Protein AF-0000000075009016 (afdb_homodimer)

Nearest PDB structures (foldseek):
  6nbe-assembly1_A  TM=9.408E-01  e=4.210E-48  Oryctolagus cuniculus
  4cbw-assembly1_A  TM=9.287E-01  e=9.718E-47  Plasmodium berghei
  8bji-assembly1_A  TM=9.240E-01  e=8.649E-46  Oryctolagus cuniculus
  3a5m-assembly1_C  TM=9.195E-01  e=1.082E-45  Dictyostelium discoideum
  7yne-assembly2_C  TM=9.226E-01  e=2.093E-42  Gallus gallus

Organism: Octodon degus (NCBI:txid10160)

Structure (mmCIF, N/CA/C/O backbone):
data_AF-0000000075009016-model_v1
#
loop_
_entity.id
_entity.type
_entity.pdbx_description
1 polymer 'Actin-related protein T1-like'
#
loop_
_atom_site.group_PDB
_atom_site.id
_atom_site.type_symbol
_atom_site.label_atom_id
_atom_site.label_alt_id
_atom_site.label_comp_id
_atom_site.label_asym_id
_atom_site.label_entity_id
_atom_site.label_seq_id
_atom_site.pdbx_PDB_ins_code
_atom_site.Cartn_x
_atom_site.Cartn_y
_atom_site.Cartn_z
_atom_site.occupancy
_atom_site.B_iso_or_equiv
_atom_site.auth_seq_id
_atom_site.auth_comp_id
_atom_site.auth_asym_id
_atom_site.auth_atom_id
_atom_site.pdbx_PDB_model_num
ATOM 1 N N . MET A 1 1 ? 35.688 -1.25 -5.461 1 28.36 1 MET A N 1
ATOM 2 C CA . MET A 1 1 ? 35.812 -1.075 -4.016 1 28.36 1 MET A CA 1
ATOM 3 C C . MET A 1 1 ? 34.656 -1.785 -3.291 1 28.36 1 MET A C 1
ATOM 5 O O . MET A 1 1 ? 33.5 -1.675 -3.695 1 28.36 1 MET A O 1
ATOM 9 N N . SER A 1 2 ? 34.906 -2.746 -2.543 1 34.91 2 SER A N 1
ATOM 10 C CA . SER A 1 2 ? 33.969 -3.6 -1.812 1 34.91 2 SER A CA 1
ATOM 11 C C . SER A 1 2 ? 32.969 -2.768 -1.025 1 34.91 2 SER A C 1
ATOM 13 O O . SER A 1 2 ? 33.344 -1.815 -0.338 1 34.91 2 SER A O 1
ATOM 15 N N . ILE A 1 3 ? 31.828 -2.623 -1.513 1 48.09 3 ILE A N 1
ATOM 16 C CA . ILE A 1 3 ? 30.828 -1.928 -0.72 1 48.09 3 ILE A CA 1
ATOM 17 C C . ILE A 1 3 ? 30.938 -2.34 0.745 1 48.09 3 ILE A C 1
ATOM 19 O O . ILE A 1 3 ? 31.016 -3.531 1.058 1 48.09 3 ILE A O 1
ATOM 23 N N . PRO A 1 4 ? 31.422 -1.393 1.552 1 55.34 4 PRO A N 1
ATOM 24 C CA . PRO A 1 4 ? 31.5 -1.739 2.973 1 55.34 4 PRO A CA 1
ATOM 25 C C . PRO A 1 4 ? 30.312 -2.564 3.453 1 55.34 4 PRO A C 1
ATOM 27 O O . PRO A 1 4 ? 29.188 -2.367 2.982 1 55.34 4 PRO A O 1
ATOM 30 N N . ASP A 1 5 ? 30.562 -3.738 4.043 1 61.69 5 ASP A N 1
ATOM 31 C CA . ASP A 1 5 ? 29.641 -4.711 4.605 1 61.69 5 ASP A CA 1
ATOM 32 C C . ASP A 1 5 ? 28.438 -4.02 5.242 1 61.69 5 ASP A C 1
ATOM 34 O O . ASP A 1 5 ? 27.312 -4.52 5.164 1 61.69 5 ASP A O 1
ATOM 38 N N . GLU A 1 6 ? 28.766 -2.779 5.727 1 65.06 6 GLU A N 1
ATOM 39 C CA . GLU A 1 6 ? 27.719 -2.035 6.43 1 65.06 6 GLU A CA 1
ATOM 40 C C . GLU A 1 6 ? 26.641 -1.551 5.465 1 65.06 6 GLU A C 1
ATOM 42 O O . GLU A 1 6 ? 25.5 -1.361 5.859 1 65.06 6 GLU A O 1
ATOM 47 N N . LEU A 1 7 ? 27.031 -1.424 4.289 1 70.31 7 LEU A N 1
ATOM 48 C CA . LEU A 1 7 ? 26.078 -0.917 3.309 1 70.31 7 LEU A CA 1
ATOM 49 C C . LEU A 1 7 ? 25.172 -2.033 2.803 1 70.31 7 LEU A C 1
ATOM 51 O O . LEU A 1 7 ? 24.188 -1.773 2.102 1 70.31 7 LEU A O 1
ATOM 55 N N . GLU A 1 8 ? 25.469 -3.184 3.32 1 78.44 8 GLU A N 1
ATOM 56 C CA . GLU A 1 8 ? 24.688 -4.332 2.883 1 78.44 8 GLU A CA 1
ATOM 57 C C . GLU A 1 8 ? 23.516 -4.598 3.836 1 78.44 8 GLU A C 1
ATOM 59 O O . GLU A 1 8 ? 22.594 -5.34 3.502 1 78.44 8 GLU A O 1
ATOM 64 N N . ARG A 1 9 ? 23.562 -3.867 4.953 1 88.19 9 ARG A N 1
ATOM 65 C CA . ARG A 1 9 ? 22.484 -4.043 5.922 1 88.19 9 ARG A CA 1
ATOM 66 C C . ARG A 1 9 ? 21.219 -3.32 5.465 1 88.19 9 ARG A C 1
ATOM 68 O O . ARG A 1 9 ? 21.297 -2.338 4.723 1 88.19 9 ARG A O 1
ATOM 75 N N . PRO A 1 10 ? 20.109 -3.793 5.922 1 93.56 10 PRO A N 1
ATOM 76 C CA . PRO A 1 10 ? 18.875 -3.098 5.582 1 93.56 10 PRO A CA 1
ATOM 77 C C . PRO A 1 10 ? 18.844 -1.655 6.086 1 93.56 10 PRO A C 1
ATOM 79 O O . PRO A 1 10 ? 19.234 -1.388 7.227 1 93.56 10 PRO A O 1
ATOM 82 N N . ALA A 1 11 ? 18.453 -0.787 5.273 1 97.44 11 ALA A N 1
ATOM 83 C CA . ALA A 1 11 ? 18.438 0.635 5.605 1 97.44 11 ALA A CA 1
ATOM 84 C C . ALA A 1 11 ? 17.297 0.958 6.57 1 97.44 11 ALA A C 1
ATOM 86 O O . ALA A 1 11 ? 16.234 0.342 6.512 1 97.44 11 ALA A O 1
ATOM 87 N N . VAL A 1 12 ? 17.578 1.903 7.449 1 98.31 12 VAL A N 1
ATOM 88 C CA . VAL A 1 12 ? 16.516 2.498 8.258 1 98.31 12 VAL A CA 1
ATOM 89 C C . VAL A 1 12 ? 15.781 3.568 7.453 1 98.31 12 VAL A C 1
ATOM 91 O O . VAL A 1 12 ? 16.406 4.461 6.879 1 98.31 12 VAL A O 1
ATOM 94 N N . ILE A 1 13 ? 14.469 3.426 7.402 1 98.56 13 ILE A N 1
ATOM 95 C CA . ILE A 1 13 ? 13.641 4.395 6.699 1 98.56 13 ILE A CA 1
ATOM 96 C C . ILE A 1 13 ? 12.969 5.324 7.707 1 98.56 13 ILE A C 1
ATOM 98 O O . ILE A 1 13 ? 12.258 4.871 8.609 1 98.56 13 ILE A O 1
ATOM 102 N N . ILE A 1 14 ? 13.18 6.652 7.531 1 98.56 14 ILE A N 1
ATOM 103 C CA . ILE A 1 14 ? 12.617 7.641 8.445 1 98.56 14 ILE A CA 1
ATOM 104 C C . ILE A 1 14 ? 11.789 8.648 7.66 1 98.56 14 ILE A C 1
ATOM 106 O O . ILE A 1 14 ? 12.32 9.391 6.832 1 98.56 14 ILE A O 1
ATOM 110 N N . ASP A 1 15 ? 10.531 8.656 7.867 1 97.5 15 ASP A N 1
ATOM 111 C CA . ASP A 1 15 ? 9.641 9.695 7.375 1 97.5 15 ASP A CA 1
ATOM 112 C C . ASP A 1 15 ? 9.258 10.672 8.492 1 97.5 15 ASP A C 1
ATOM 114 O O . ASP A 1 15 ? 8.359 10.391 9.281 1 97.5 15 ASP A O 1
ATOM 118 N N . ASN A 1 16 ? 9.875 11.875 8.406 1 93.25 16 ASN A N 1
ATOM 119 C CA . ASN A 1 16 ? 9.758 12.875 9.469 1 93.25 16 ASN A CA 1
ATOM 120 C C . ASN A 1 16 ? 8.625 13.852 9.188 1 93.25 16 ASN A C 1
ATOM 122 O O . ASN A 1 16 ? 8.859 14.961 8.711 1 93.25 16 ASN A O 1
ATOM 126 N N . GLY A 1 17 ? 7.48 13.461 9.617 1 93.62 17 GLY A N 1
ATOM 127 C CA . GLY A 1 17 ? 6.352 14.359 9.422 1 93.62 17 GLY A CA 1
ATOM 128 C C . GLY A 1 17 ? 6.133 15.305 10.586 1 93.62 17 GLY A C 1
ATOM 129 O O . GLY A 1 17 ? 6.652 15.078 11.68 1 93.62 17 GLY A O 1
ATOM 130 N N . SER A 1 18 ? 5.402 16.406 10.305 1 94.19 18 SER A N 1
ATOM 131 C CA . SER A 1 18 ? 5.09 17.391 11.336 1 94.19 18 SER A CA 1
ATOM 132 C C . SER A 1 18 ? 4.266 16.766 12.461 1 94.19 18 SER A C 1
ATOM 134 O O . SER A 1 18 ? 4.41 17.141 13.625 1 94.19 18 SER A O 1
ATOM 136 N N . GLY A 1 19 ? 3.406 15.844 12.141 1 92.31 19 GLY A N 1
ATOM 137 C CA . GLY A 1 19 ? 2.529 15.234 13.125 1 92.31 19 GLY A CA 1
ATOM 138 C C . GLY A 1 19 ? 3.01 13.875 13.594 1 92.31 19 GLY A C 1
ATOM 139 O O . GLY A 1 19 ? 3.033 13.594 14.797 1 92.31 19 GLY A O 1
ATOM 140 N N . LEU A 1 20 ? 3.371 13.117 12.648 1 93.75 20 LEU A N 1
ATOM 141 C CA . LEU A 1 20 ? 3.785 11.742 12.938 1 93.75 20 LEU A CA 1
ATOM 142 C C . LEU A 1 20 ? 5.148 11.453 12.312 1 93.75 20 LEU A C 1
ATOM 144 O O . LEU A 1 20 ? 5.453 11.93 11.219 1 93.75 20 LEU A O 1
ATOM 148 N N . CYS A 1 21 ? 5.879 10.68 13.023 1 95.75 21 CYS A N 1
ATOM 149 C CA . CYS A 1 21 ? 7.086 10.062 12.492 1 95.75 21 CYS A CA 1
ATOM 150 C C . CYS A 1 21 ? 6.871 8.578 12.219 1 95.75 21 CYS A C 1
ATOM 152 O O . CYS A 1 21 ? 6.246 7.883 13.023 1 95.75 21 CYS A O 1
ATOM 154 N N . LYS A 1 22 ? 7.258 8.164 11.055 1 96.56 22 LYS A N 1
ATOM 155 C CA . LYS A 1 22 ? 7.156 6.766 10.648 1 96.56 22 LYS A CA 1
ATOM 156 C C . LYS A 1 22 ? 8.539 6.16 10.422 1 96.56 22 LYS A C 1
ATOM 158 O O . LYS A 1 22 ? 9.375 6.746 9.734 1 96.56 22 LYS A O 1
ATOM 163 N N . VAL A 1 23 ? 8.742 4.973 11.062 1 97.5 23 VAL A N 1
ATOM 164 C CA . VAL A 1 23 ? 10.094 4.426 10.984 1 97.5 23 VAL A CA 1
ATOM 165 C C . VAL A 1 23 ? 10.031 2.906 10.859 1 97.5 23 VAL A C 1
ATOM 167 O O . VAL A 1 23 ? 9.055 2.281 11.273 1 97.5 23 VAL A O 1
ATOM 170 N N . GLY A 1 24 ? 11.023 2.385 10.234 1 96.88 24 GLY A N 1
ATOM 171 C CA . GLY A 1 24 ? 11.211 0.953 10.055 1 96.88 24 GLY A CA 1
ATOM 172 C C . GLY A 1 24 ? 12.453 0.609 9.258 1 96.88 24 GLY A C 1
ATOM 173 O O . GLY A 1 24 ? 13.328 1.459 9.062 1 96.88 24 GLY A O 1
ATOM 174 N N . LEU A 1 25 ? 12.578 -0.647 8.961 1 96.12 25 LEU A N 1
ATOM 175 C CA . LEU A 1 25 ? 13.633 -1.123 8.078 1 96.12 25 LEU A CA 1
ATOM 176 C C . LEU A 1 25 ? 13.086 -1.39 6.676 1 96.12 25 LEU A C 1
ATOM 178 O O . LEU A 1 25 ? 11.898 -1.684 6.512 1 96.12 25 LEU A O 1
ATOM 182 N N . CYS A 1 26 ? 13.891 -1.261 5.66 1 93.88 26 CYS A N 1
ATOM 183 C CA . CYS A 1 26 ? 13.422 -1.368 4.285 1 93.88 26 CYS A CA 1
ATOM 184 C C . CYS A 1 26 ? 12.953 -2.785 3.975 1 93.88 26 CYS A C 1
ATOM 186 O O . CYS A 1 26 ? 12.359 -3.031 2.926 1 93.88 26 CYS A O 1
ATOM 188 N N . ILE A 1 27 ? 13.094 -3.736 4.816 1 85.88 27 ILE A N 1
ATOM 189 C CA . ILE A 1 27 ? 12.602 -5.098 4.625 1 85.88 27 ILE A CA 1
ATOM 190 C C . ILE A 1 27 ? 11.109 -5.16 4.949 1 85.88 27 ILE A C 1
ATOM 192 O O . ILE A 1 27 ? 10.438 -6.141 4.617 1 85.88 27 ILE A O 1
ATOM 196 N N . HIS A 1 28 ? 10.617 -4.117 5.617 1 83.94 28 HIS A N 1
ATOM 197 C CA . HIS A 1 28 ? 9.203 -4.066 5.977 1 83.94 28 HIS A CA 1
ATOM 198 C C . HIS A 1 28 ? 8.367 -3.445 4.859 1 83.94 28 HIS A C 1
ATOM 200 O O . HIS A 1 28 ? 8.852 -2.574 4.133 1 83.94 28 HIS A O 1
ATOM 206 N N . VAL A 1 29 ? 7.105 -3.805 4.824 1 82.94 29 VAL A N 1
ATOM 207 C CA . VAL A 1 29 ? 6.188 -3.285 3.816 1 82.94 29 VAL A CA 1
ATOM 208 C C . VAL A 1 29 ? 5.559 -1.983 4.312 1 82.94 29 VAL A C 1
ATOM 210 O O . VAL A 1 29 ? 5.203 -1.114 3.514 1 82.94 29 VAL A O 1
ATOM 213 N N . VAL A 1 30 ? 5.453 -1.96 5.613 1 87.31 30 VAL A N 1
ATOM 214 C CA . VAL A 1 30 ? 4.918 -0.764 6.254 1 87.31 30 VAL A CA 1
ATOM 215 C C . VAL A 1 30 ? 5.816 -0.359 7.422 1 87.31 30 VAL A C 1
ATOM 217 O O . VAL A 1 30 ? 6.637 -1.152 7.883 1 87.31 30 VAL A O 1
ATOM 220 N N . PRO A 1 31 ? 5.641 0.922 7.824 1 92.75 31 PRO A N 1
ATOM 221 C CA . PRO A 1 31 ? 6.457 1.305 8.977 1 92.75 31 PRO A CA 1
ATOM 222 C C . PRO A 1 31 ? 6.238 0.392 10.18 1 92.75 31 PRO A C 1
ATOM 224 O O . PRO A 1 31 ? 5.102 0.008 10.477 1 92.75 31 PRO A O 1
ATOM 227 N N . ARG A 1 32 ? 7.305 0.062 10.812 1 92.12 32 ARG A N 1
ATOM 228 C CA . ARG A 1 32 ? 7.23 -0.746 12.023 1 92.12 32 ARG A CA 1
ATOM 229 C C . ARG A 1 32 ? 6.637 0.055 13.18 1 92.12 32 ARG A C 1
ATOM 231 O O . ARG A 1 32 ? 5.914 -0.493 14.016 1 92.12 32 ARG A O 1
ATOM 238 N N . HIS A 1 33 ? 7.031 1.33 13.219 1 93.12 33 HIS A N 1
ATOM 239 C CA . HIS A 1 33 ? 6.52 2.209 14.266 1 93.12 33 HIS A CA 1
ATOM 240 C C . HIS A 1 33 ? 6.02 3.525 13.688 1 93.12 33 HIS A C 1
ATOM 242 O O . HIS A 1 33 ? 6.613 4.059 12.742 1 93.12 33 HIS A O 1
ATOM 248 N N . VAL A 1 34 ? 4.926 3.947 14.188 1 93.06 34 VAL A N 1
ATOM 249 C CA . VAL A 1 34 ? 4.363 5.27 13.945 1 93.06 34 VAL A CA 1
ATOM 250 C C . VAL A 1 34 ? 4.133 5.992 15.273 1 93.06 34 VAL A C 1
ATOM 252 O O . VAL A 1 34 ? 3.455 5.469 16.156 1 93.06 34 VAL A O 1
ATOM 255 N N . PHE A 1 35 ? 4.711 7.129 15.406 1 91.75 35 PHE A N 1
ATOM 256 C CA . PHE A 1 35 ? 4.586 7.812 16.688 1 91.75 35 PHE A CA 1
ATOM 257 C C . PHE A 1 35 ? 4.512 9.32 16.484 1 91.75 35 PHE A C 1
ATOM 259 O O . PHE A 1 35 ? 4.914 9.836 15.438 1 91.75 35 PHE A O 1
ATOM 266 N N . ASP A 1 36 ? 4.047 10.016 17.438 1 91.5 36 ASP A N 1
ATOM 267 C CA . ASP A 1 36 ? 3.885 11.469 17.359 1 91.5 36 ASP A CA 1
ATOM 268 C C . ASP A 1 36 ? 5.238 12.172 17.344 1 91.5 36 ASP A C 1
ATOM 270 O O . ASP A 1 36 ? 6.129 11.844 18.141 1 91.5 36 ASP A O 1
ATOM 274 N N . SER A 1 37 ? 5.332 13.109 16.469 1 94.25 37 SER A N 1
ATOM 275 C CA . SER A 1 37 ? 6.535 13.938 16.438 1 94.25 37 SER A CA 1
ATOM 276 C C . SER A 1 37 ? 6.5 15.008 17.531 1 94.25 37 SER A C 1
ATOM 278 O O . SER A 1 37 ? 6.414 16.203 17.234 1 94.25 37 SER A O 1
ATOM 280 N N . VAL A 1 38 ? 6.656 14.516 18.766 1 93.62 38 VAL A N 1
ATOM 281 C CA . VAL A 1 38 ? 6.527 15.414 19.906 1 93.62 38 VAL A CA 1
ATOM 282 C C . VAL A 1 38 ? 7.496 14.992 21.016 1 93.62 38 VAL A C 1
ATOM 284 O O . VAL A 1 38 ? 7.789 13.805 21.172 1 93.62 38 VAL A O 1
ATOM 287 N N . VAL A 1 39 ? 8.047 15.945 21.656 1 94.81 39 VAL A N 1
ATOM 288 C CA . VAL A 1 39 ? 8.883 15.727 22.828 1 94.81 39 VAL A CA 1
ATOM 289 C C . VAL A 1 39 ? 8.289 16.453 24.031 1 94.81 39 VAL A C 1
ATOM 291 O O . VAL A 1 39 ? 7.949 17.641 23.938 1 94.81 39 VAL A O 1
ATOM 294 N N . GLY A 1 40 ? 8.125 15.688 25.125 1 93.75 40 GLY A N 1
ATOM 295 C CA . GLY A 1 40 ? 7.617 16.266 26.344 1 93.75 40 GLY A CA 1
ATOM 296 C C . GLY A 1 40 ? 8.703 16.578 27.359 1 93.75 40 GLY A C 1
ATOM 297 O O . GLY A 1 40 ? 9.562 15.734 27.641 1 93.75 40 GLY A O 1
ATOM 298 N N . HIS A 1 41 ? 8.672 17.812 27.812 1 92.69 41 HIS A N 1
ATOM 299 C CA . HIS A 1 41 ? 9.578 18.25 28.875 1 92.69 41 HIS A CA 1
ATOM 300 C C . HIS A 1 41 ? 8.82 18.5 30.172 1 92.69 41 HIS A C 1
ATOM 302 O O . HIS A 1 41 ? 7.777 19.156 30.172 1 92.69 41 HIS A O 1
ATOM 308 N N . PRO A 1 42 ? 9.312 17.906 31.266 1 88.88 42 PRO A N 1
ATOM 309 C CA . PRO A 1 42 ? 8.609 18.109 32.531 1 88.88 42 PRO A CA 1
ATOM 310 C C . PRO A 1 42 ? 8.469 19.578 32.906 1 88.88 42 PRO A C 1
ATOM 312 O O . PRO A 1 42 ? 9.406 20.359 32.719 1 88.88 42 PRO A O 1
ATOM 315 N N . LYS A 1 43 ? 7.234 20.047 33.312 1 85.81 43 LYS A N 1
ATOM 316 C CA . LYS A 1 43 ? 6.961 21.422 33.75 1 85.81 43 LYS A CA 1
ATOM 317 C C . LYS A 1 43 ? 7.695 21.75 35.031 1 85.81 43 LYS A C 1
ATOM 319 O O . LYS A 1 43 ? 8.188 22.859 35.219 1 85.81 43 LYS A O 1
ATOM 324 N N . PHE A 1 44 ? 7.449 20.875 36.094 1 75.38 44 PHE A N 1
ATOM 325 C CA . PHE A 1 44 ? 8.086 21.125 37.406 1 75.38 44 PHE A CA 1
ATOM 326 C C . PHE A 1 44 ? 9.148 20.062 37.688 1 75.38 44 PHE A C 1
ATOM 328 O O . PHE A 1 44 ? 9.102 18.969 37.125 1 75.38 44 PHE A O 1
ATOM 335 N N . ASN A 1 45 ? 10.297 20.516 38.25 1 61.94 45 ASN A N 1
ATOM 336 C CA . ASN A 1 45 ? 11.344 19.594 38.688 1 61.94 45 ASN A CA 1
ATOM 337 C C . ASN A 1 45 ? 10.773 18.422 39.469 1 61.94 45 ASN A C 1
ATOM 339 O O . ASN A 1 45 ? 10.375 18.578 40.625 1 61.94 45 ASN A O 1
ATOM 343 N N . ILE A 1 46 ? 10.109 17.641 38.75 1 55.81 46 ILE A N 1
ATOM 344 C CA . ILE A 1 46 ? 9.625 16.5 39.531 1 55.81 46 ILE A CA 1
ATOM 345 C C . ILE A 1 46 ? 10.812 15.727 40.125 1 55.81 46 ILE A C 1
ATOM 347 O O . ILE A 1 46 ? 11.68 15.273 39.375 1 55.81 46 ILE A O 1
ATOM 351 N N . PRO A 1 47 ? 10.977 15.828 41.344 1 56.03 47 PRO A N 1
ATOM 352 C CA . PRO A 1 47 ? 12.086 15.148 42.031 1 56.03 47 PRO A CA 1
ATOM 353 C C . PRO A 1 47 ? 12.32 13.734 41.5 1 56.03 47 PRO A C 1
ATOM 355 O O . PRO A 1 47 ? 13.469 13.289 41.406 1 56.03 47 PRO A O 1
ATOM 358 N N . SER A 1 48 ? 11.328 12.992 41.406 1 51.41 48 SER A N 1
ATOM 359 C CA . SER A 1 48 ? 11.461 11.555 41.219 1 51.41 48 SER A CA 1
ATOM 360 C C . SER A 1 48 ? 11.75 11.219 39.75 1 51.41 48 SER A C 1
ATOM 362 O O . SER A 1 48 ? 12.039 10.062 39.438 1 51.41 48 SER A O 1
ATOM 364 N N . SER A 1 49 ? 11.391 12.039 38.875 1 55.53 49 SER A N 1
ATOM 365 C CA . SER A 1 49 ? 11.508 11.5 37.531 1 55.53 49 SER A CA 1
ATOM 366 C C . SER A 1 49 ? 12.914 11.68 37 1 55.53 49 SER A C 1
ATOM 368 O O . SER A 1 49 ? 13.398 12.805 36.844 1 55.53 49 SER A O 1
ATOM 370 N N . ARG A 1 50 ? 13.594 10.711 37.094 1 61.88 50 ARG A N 1
ATOM 371 C CA . ARG A 1 50 ? 14.938 10.547 36.531 1 61.88 50 ARG A CA 1
ATOM 372 C C . ARG A 1 50 ? 14.938 10.758 35.031 1 61.88 50 ARG A C 1
ATOM 374 O O . ARG A 1 50 ? 16 10.875 34.406 1 61.88 50 ARG A O 1
ATOM 381 N N . LYS A 1 51 ? 13.695 10.961 34.531 1 76.06 51 LYS A N 1
ATOM 382 C CA . LYS A 1 51 ? 13.766 11.102 33.094 1 76.06 51 LYS A CA 1
ATOM 383 C C . LYS A 1 51 ? 13.672 12.562 32.656 1 76.06 51 LYS A C 1
ATOM 385 O O . LYS A 1 51 ? 12.758 13.281 33.094 1 76.06 51 LYS A O 1
ATOM 390 N N . LYS A 1 52 ? 14.57 12.938 31.875 1 84.44 52 LYS A N 1
ATOM 391 C CA . 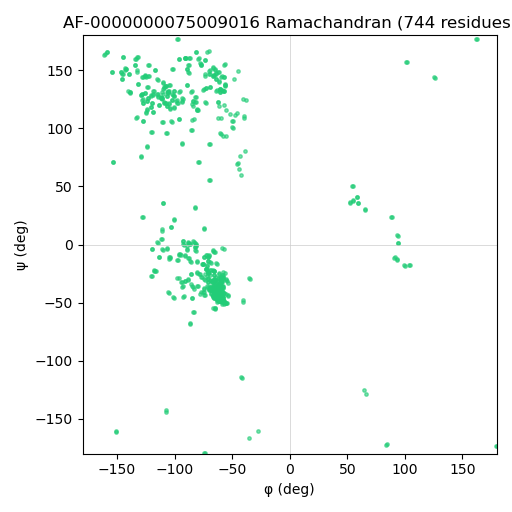LYS A 1 52 ? 14.742 14.32 31.453 1 84.44 52 LYS A CA 1
ATOM 392 C C . LYS A 1 52 ? 13.727 14.703 30.375 1 84.44 52 LYS A C 1
ATOM 394 O O . LYS A 1 52 ? 13.375 15.875 30.234 1 84.44 52 LYS A O 1
ATOM 399 N N . TYR A 1 53 ? 13.219 13.898 29.641 1 90.94 53 TYR A N 1
ATOM 400 C CA . TYR A 1 53 ? 12.234 14.156 28.594 1 90.94 53 TYR A CA 1
ATOM 401 C C . TYR A 1 53 ? 11.5 12.875 28.219 1 90.94 53 TYR A C 1
ATOM 403 O O . TYR A 1 53 ? 11.898 11.781 28.609 1 90.94 53 TYR A O 1
ATOM 411 N N . PHE A 1 54 ? 10.359 13.016 27.531 1 91 54 PHE A N 1
ATOM 412 C CA . PHE A 1 54 ? 9.508 11.914 27.078 1 91 54 PHE A CA 1
ATOM 413 C C . PHE A 1 54 ? 9.266 12.008 25.578 1 91 54 PHE A C 1
ATOM 415 O O . PHE A 1 54 ? 9.219 13.102 25.016 1 91 54 PHE A O 1
ATOM 422 N N . VAL A 1 55 ? 9.195 10.844 25 1 89.81 55 VAL A N 1
ATOM 423 C CA . VAL A 1 55 ? 9.023 10.828 23.547 1 89.81 55 VAL A CA 1
ATOM 424 C C . VAL A 1 55 ? 7.91 9.859 23.156 1 89.81 55 VAL A C 1
ATOM 426 O O . VAL A 1 55 ? 7.648 8.891 23.891 1 89.81 55 VAL A O 1
ATOM 429 N N . GLY A 1 56 ? 7.215 10.195 22.047 1 77 56 GLY A N 1
ATOM 430 C CA . GLY A 1 56 ? 6.254 9.297 21.422 1 77 56 GLY A CA 1
ATOM 431 C C . GLY A 1 56 ? 5.055 9 22.297 1 77 56 GLY A C 1
ATOM 432 O O . GLY A 1 56 ? 4.418 9.922 22.828 1 77 56 GLY A O 1
ATOM 433 N N . GLN A 1 57 ? 4.805 7.73 22.516 1 75.56 57 GLN A N 1
ATOM 434 C CA . GLN A 1 57 ? 3.619 7.273 23.234 1 75.56 57 GLN A CA 1
ATOM 435 C C . GLN A 1 57 ? 3.695 7.637 24.719 1 75.56 57 GLN A C 1
ATOM 437 O O . GLN A 1 57 ? 2.668 7.824 25.375 1 75.56 57 GLN A O 1
ATOM 442 N N . GLU A 1 58 ? 4.859 7.844 25.172 1 81.12 58 GLU A N 1
ATOM 443 C CA . GLU A 1 58 ? 5.043 8.188 26.578 1 81.12 58 GLU A CA 1
ATOM 444 C C . GLU A 1 58 ? 4.438 9.555 26.891 1 81.12 58 GLU A C 1
ATOM 446 O O . GLU A 1 58 ? 4.012 9.805 28.031 1 81.12 58 GLU A O 1
ATOM 451 N N . VAL A 1 59 ? 4.469 10.359 25.922 1 85.81 59 VAL A N 1
ATOM 452 C CA . VAL A 1 59 ? 3.973 11.719 26.094 1 85.81 59 VAL A CA 1
ATOM 453 C C . VAL A 1 59 ? 2.461 11.695 26.297 1 85.81 59 VAL A C 1
ATOM 455 O O . VAL A 1 59 ? 1.916 12.5 27.062 1 85.81 59 VAL A O 1
ATOM 458 N N . GLN A 1 60 ? 1.772 10.781 25.625 1 76.12 60 GLN A N 1
ATOM 459 C CA . GLN A 1 60 ? 0.314 10.727 25.656 1 76.12 60 GLN A CA 1
ATOM 460 C C . GLN A 1 60 ? -0.203 10.453 27.062 1 76.12 60 GLN A C 1
ATOM 462 O O . GLN A 1 60 ? -1.236 10.992 27.469 1 76.12 60 GLN A O 1
ATOM 467 N N . TYR A 1 61 ? 0.534 9.75 27.812 1 74.81 61 TYR A N 1
ATOM 468 C CA . TYR A 1 61 ? 0.083 9.344 29.141 1 74.81 61 TYR A CA 1
ATOM 469 C C . TYR A 1 61 ? 0.409 10.414 30.172 1 74.81 61 TYR A C 1
ATOM 471 O O . TYR A 1 61 ? -0.162 10.422 31.266 1 74.81 61 TYR A O 1
ATOM 479 N N . LYS A 1 62 ? 1.257 11.375 29.875 1 80.5 62 LYS A N 1
ATOM 480 C CA . LYS A 1 62 ? 1.737 12.344 30.859 1 80.5 62 LYS A CA 1
ATOM 481 C C . LYS A 1 62 ? 1.538 13.773 30.375 1 80.5 62 LYS A C 1
ATOM 483 O O . LYS A 1 62 ? 2.256 14.688 30.797 1 80.5 62 LYS A O 1
ATOM 488 N N . ARG A 1 63 ? 0.695 14 29.547 1 79.62 63 ARG A N 1
ATOM 489 C CA . ARG A 1 63 ? 0.536 15.266 28.844 1 79.62 63 ARG A CA 1
ATOM 490 C C . ARG A 1 63 ? 0.297 16.406 29.812 1 79.62 63 ARG A C 1
ATOM 492 O O . ARG A 1 63 ? 0.765 17.531 29.594 1 79.62 63 ARG A O 1
ATOM 499 N N . GLU A 1 64 ? -0.345 16.125 30.891 1 79.06 64 GLU A N 1
ATOM 500 C CA . GLU A 1 64 ? -0.744 17.172 31.828 1 79.06 64 GLU A CA 1
ATOM 501 C C . GLU A 1 64 ? 0.463 17.734 32.562 1 79.06 64 GLU A C 1
ATOM 503 O O . GLU A 1 64 ? 0.448 18.891 33 1 79.06 64 GLU A O 1
ATOM 508 N N . VAL A 1 65 ? 1.478 17.016 32.656 1 84.12 65 VAL A N 1
ATOM 509 C CA . VAL A 1 65 ? 2.611 17.438 33.469 1 84.12 65 VAL A CA 1
ATOM 510 C C . VAL A 1 65 ? 3.795 17.781 32.562 1 84.12 65 VAL A C 1
ATOM 512 O O . VAL A 1 65 ? 4.906 18 33.031 1 84.12 65 VAL A O 1
ATOM 515 N N . LEU A 1 66 ? 3.545 17.875 31.234 1 89.06 66 LEU A N 1
ATOM 516 C CA . LEU A 1 66 ? 4.641 18.078 30.297 1 89.06 66 LEU A CA 1
ATOM 517 C C . LEU A 1 66 ? 4.426 19.344 29.484 1 89.06 66 LEU A C 1
ATOM 519 O O . LEU A 1 66 ? 3.287 19.734 29.219 1 89.06 66 LEU A O 1
ATOM 523 N N . TYR A 1 67 ? 5.551 20.031 29.172 1 89.69 67 TYR A N 1
ATOM 524 C CA . TYR A 1 67 ? 5.57 20.953 28.047 1 89.69 67 TYR A CA 1
ATOM 525 C C . TYR A 1 67 ? 5.844 20.219 26.75 1 89.69 67 TYR A C 1
ATOM 527 O O . TYR A 1 67 ? 6.859 19.516 26.625 1 89.69 67 TYR A O 1
ATOM 535 N N . LEU A 1 68 ? 4.941 20.375 25.828 1 90.38 68 LEU A N 1
ATOM 536 C CA . LEU A 1 68 ? 5.082 19.656 24.578 1 90.38 68 LEU A CA 1
ATOM 537 C C . LEU A 1 68 ? 5.805 20.5 23.531 1 90.38 68 LEU A C 1
ATOM 539 O O . LEU A 1 68 ? 5.434 21.656 23.297 1 90.38 68 LEU A O 1
ATOM 543 N N . HIS A 1 69 ? 6.898 19.969 23.016 1 93.38 69 HIS A N 1
ATOM 544 C CA . HIS A 1 69 ? 7.629 20.562 21.906 1 93.38 69 HIS A CA 1
ATOM 545 C C . HIS A 1 69 ? 7.438 19.766 20.625 1 93.38 69 HIS A C 1
ATOM 547 O O . HIS A 1 69 ? 7.465 18.531 20.656 1 93.38 69 HIS A O 1
ATOM 553 N N . TYR A 1 70 ? 7.215 20.516 19.562 1 93.06 70 TYR A N 1
ATOM 554 C CA . TYR A 1 70 ? 7.109 19.906 18.234 1 93.06 70 TYR A CA 1
ATOM 555 C C . TYR A 1 70 ? 8.305 20.281 17.375 1 93.06 70 TYR A C 1
ATOM 557 O O . TYR A 1 70 ? 8.375 21.375 16.828 1 93.06 70 TYR A O 1
ATOM 565 N N . PRO A 1 71 ? 9.164 19.328 17.219 1 96.19 71 PRO A N 1
ATOM 566 C CA . PRO A 1 71 ? 10.422 19.641 16.547 1 96.19 71 PRO A CA 1
ATOM 567 C C . PRO A 1 71 ? 10.234 20.016 15.07 1 96.19 71 PRO A C 1
ATOM 569 O O . PRO A 1 71 ? 11.055 20.734 14.5 1 96.19 71 PRO A O 1
ATOM 572 N N . VAL A 1 72 ? 9.227 19.484 14.43 1 96 72 VAL A N 1
ATOM 573 C CA . VAL A 1 72 ? 8.93 19.781 13.031 1 96 72 VAL A CA 1
ATOM 574 C C . VAL A 1 72 ? 7.695 20.672 12.938 1 96 72 VAL A C 1
ATOM 576 O O . VAL A 1 72 ? 6.621 20.297 13.414 1 96 72 VAL A O 1
ATOM 579 N N . GLU A 1 73 ? 7.891 21.766 12.406 1 93.62 73 GLU A N 1
ATOM 580 C CA . GLU A 1 73 ? 6.805 22.719 12.211 1 93.62 73 GLU A CA 1
ATOM 581 C C . GLU A 1 73 ? 6.621 23.031 10.727 1 93.62 73 GLU A C 1
ATOM 583 O O . GLU A 1 73 ? 7.547 23.516 10.07 1 93.62 73 GLU A O 1
ATOM 588 N N . ARG A 1 74 ? 5.441 22.766 10.281 1 92.69 74 ARG A N 1
ATOM 589 C CA . ARG A 1 74 ? 5.109 23 8.883 1 92.69 74 ARG A CA 1
ATOM 590 C C . ARG A 1 74 ? 6.121 22.328 7.957 1 92.69 74 ARG A C 1
ATOM 592 O O . ARG A 1 74 ? 6.594 22.938 6.996 1 92.69 74 ARG A O 1
ATOM 599 N N . GLY A 1 75 ? 6.551 21.203 8.359 1 93.56 75 GLY A N 1
ATOM 600 C CA . GLY A 1 75 ? 7.414 20.375 7.539 1 93.56 75 GLY A CA 1
ATOM 601 C C . GLY A 1 75 ? 8.891 20.641 7.762 1 93.56 75 GLY A C 1
ATOM 602 O O . GLY A 1 75 ? 9.742 19.844 7.34 1 93.56 75 GLY A O 1
ATOM 603 N N . ILE A 1 76 ? 9.195 21.703 8.461 1 95.19 76 ILE A N 1
ATOM 604 C CA . ILE A 1 76 ? 10.586 22.109 8.625 1 95.19 76 ILE A CA 1
ATOM 605 C C . ILE A 1 76 ? 11.039 21.859 10.055 1 95.19 76 ILE A C 1
ATOM 607 O O . ILE A 1 76 ? 10.312 22.156 11.008 1 95.19 76 ILE A O 1
ATOM 611 N N . ILE A 1 77 ? 12.203 21.312 10.18 1 96.88 77 ILE A N 1
ATOM 612 C CA . ILE A 1 77 ? 12.75 21.109 11.516 1 96.88 77 ILE A CA 1
ATOM 613 C C . ILE A 1 77 ? 13.18 22.438 12.109 1 96.88 77 ILE A C 1
ATOM 615 O O . ILE A 1 77 ? 14.039 23.125 11.547 1 96.88 77 ILE A O 1
ATOM 619 N N . THR A 1 78 ? 12.625 22.766 13.234 1 95.44 78 THR A N 1
ATOM 620 C CA . THR A 1 78 ? 12.914 24.047 13.844 1 95.44 78 THR A CA 1
ATOM 621 C C . THR A 1 78 ? 13.578 23.875 15.203 1 95.44 78 THR A C 1
ATOM 623 O O . THR A 1 78 ? 14.234 24.781 15.711 1 95.44 78 THR A O 1
ATOM 626 N N . ARG A 1 79 ? 13.414 22.719 15.844 1 96.81 79 ARG A N 1
ATOM 627 C CA . ARG A 1 79 ? 14.008 22.422 17.141 1 96.81 79 ARG A CA 1
ATOM 628 C C . ARG A 1 79 ? 14.922 21.219 17.062 1 96.81 79 ARG A C 1
ATOM 630 O O . ARG A 1 79 ? 14.5 20.094 17.328 1 96.81 79 ARG A O 1
ATOM 637 N N . TRP A 1 80 ? 16.172 21.531 16.922 1 97.88 80 TRP A N 1
ATOM 638 C CA . TRP A 1 80 ? 17.141 20.5 16.594 1 97.88 80 TRP A CA 1
ATOM 639 C C . TRP A 1 80 ? 17.438 19.625 17.812 1 97.88 80 TRP A C 1
ATOM 641 O O . TRP A 1 80 ? 17.594 18.406 17.688 1 97.88 80 TRP A O 1
ATOM 651 N N . ASP A 1 81 ? 17.484 20.219 18.969 1 97.12 81 ASP A N 1
ATOM 652 C CA . ASP A 1 81 ? 17.734 19.453 20.188 1 97.12 81 ASP A CA 1
ATOM 653 C C . ASP A 1 81 ? 16.656 18.391 20.391 1 97.12 81 ASP A C 1
ATOM 655 O O . ASP A 1 81 ? 16.953 17.25 20.734 1 97.12 81 ASP A O 1
ATOM 659 N N . ASP A 1 82 ? 15.469 18.797 20.203 1 96.75 82 ASP A N 1
ATOM 660 C CA . ASP A 1 82 ? 14.344 17.875 20.359 1 96.75 82 ASP A CA 1
ATOM 661 C C . ASP A 1 82 ? 14.305 16.844 19.234 1 96.75 82 ASP A C 1
ATOM 663 O O . ASP A 1 82 ? 13.93 15.688 19.469 1 96.75 82 ASP A O 1
ATOM 667 N N . MET A 1 83 ? 14.664 17.266 18.047 1 97.5 83 MET A N 1
ATOM 668 C CA . MET A 1 83 ? 14.703 16.328 16.938 1 97.5 83 MET A CA 1
ATOM 669 C C . MET A 1 83 ? 15.719 15.211 17.203 1 97.5 83 MET A C 1
ATOM 671 O O . MET A 1 83 ? 15.461 14.047 16.906 1 97.5 83 MET A O 1
ATOM 675 N N . GLU A 1 84 ? 16.859 15.594 17.719 1 97.88 84 GLU A N 1
ATOM 676 C CA . GLU A 1 84 ? 17.891 14.617 18.062 1 97.88 84 GLU A CA 1
ATOM 677 C C . GLU A 1 84 ? 17.375 13.602 19.078 1 97.88 84 GLU A C 1
ATOM 679 O O . GLU A 1 84 ? 17.703 12.414 19 1 97.88 84 GLU A O 1
ATOM 684 N N . LYS A 1 85 ? 16.594 14.102 20.062 1 96.44 85 LYS A N 1
ATOM 685 C CA . LYS A 1 85 ? 16 13.211 21.062 1 96.44 85 LYS A CA 1
ATOM 686 C C . LYS A 1 85 ? 15.047 12.211 20.406 1 96.44 85 LYS A C 1
ATOM 688 O O . LYS A 1 85 ? 15.023 11.039 20.781 1 96.44 85 LYS A O 1
ATOM 693 N N . LEU A 1 86 ? 14.289 12.68 19.438 1 96.25 86 LEU A N 1
ATOM 694 C CA . LEU A 1 86 ? 13.375 11.805 18.719 1 96.25 86 LEU A CA 1
ATOM 695 C C . LEU A 1 86 ? 14.141 10.734 17.938 1 96.25 86 LEU A C 1
ATOM 697 O O . LEU A 1 86 ? 13.781 9.555 17.969 1 96.25 86 LEU A O 1
ATOM 701 N N . TRP A 1 87 ? 15.203 11.156 17.25 1 97.75 87 TRP A N 1
ATOM 702 C CA . TRP A 1 87 ? 16 10.219 16.469 1 97.75 87 TRP A CA 1
ATOM 703 C C . TRP A 1 87 ? 16.719 9.219 17.375 1 97.75 87 TRP A C 1
ATOM 705 O O . TRP A 1 87 ? 16.828 8.039 17.031 1 97.75 87 TRP A O 1
ATOM 715 N N . LYS A 1 88 ? 17.172 9.703 18.5 1 96.94 88 LYS A N 1
ATOM 716 C CA . LYS A 1 88 ? 17.766 8.797 19.469 1 96.94 88 LYS A CA 1
ATOM 717 C C . LYS A 1 88 ? 16.766 7.73 19.922 1 96.94 88 LYS A C 1
ATOM 719 O O . LYS A 1 88 ? 17.109 6.547 20.016 1 96.94 88 LYS A O 1
ATOM 724 N N . HIS A 1 89 ? 15.609 8.203 20.188 1 95.06 89 HIS A N 1
ATOM 725 C CA . HIS A 1 89 ? 14.539 7.309 20.609 1 95.06 89 HIS A CA 1
ATOM 726 C C . HIS A 1 89 ? 14.234 6.262 19.547 1 95.06 89 HIS A C 1
ATOM 728 O O . HIS A 1 89 ? 14.055 5.086 19.859 1 95.06 89 HIS A O 1
ATOM 734 N N . LEU A 1 90 ? 14.156 6.648 18.25 1 95.88 90 LEU A N 1
ATOM 735 C CA . LEU A 1 90 ? 13.781 5.711 17.188 1 95.88 90 LEU A CA 1
ATOM 736 C C . LEU A 1 90 ? 14.867 4.668 16.984 1 95.88 90 LEU A C 1
ATOM 738 O O . LEU A 1 90 ? 14.57 3.496 16.734 1 95.88 90 LEU A O 1
ATOM 742 N N . PHE A 1 91 ? 16.172 5.031 17.078 1 97.19 91 PHE A N 1
ATOM 743 C CA . PHE A 1 91 ? 17.25 4.082 16.875 1 97.19 91 PHE A CA 1
ATOM 744 C C . PHE A 1 91 ? 17.375 3.129 18.047 1 97.19 91 PHE A C 1
ATOM 746 O O . PHE A 1 91 ? 17.438 1.911 17.875 1 97.19 91 PHE A O 1
ATOM 753 N N . GLN A 1 92 ? 17.281 3.66 19.281 1 95.69 92 GLN A N 1
ATOM 754 C CA . GLN A 1 92 ? 17.688 2.9 20.453 1 95.69 92 GLN A CA 1
ATOM 755 C C . GLN A 1 92 ? 16.5 2.158 21.062 1 95.69 92 GLN A C 1
ATOM 757 O O . GLN A 1 92 ? 16.641 1.038 21.562 1 95.69 92 GLN A O 1
ATOM 762 N N . ARG A 1 93 ? 15.383 2.764 21.031 1 92.69 93 ARG A N 1
ATOM 763 C CA . ARG A 1 93 ? 14.258 2.203 21.781 1 92.69 93 ARG A CA 1
ATOM 764 C C . ARG A 1 93 ? 13.258 1.537 20.844 1 92.69 93 ARG A C 1
ATOM 766 O O . ARG A 1 93 ? 12.711 0.477 21.172 1 92.69 93 ARG A O 1
ATOM 773 N N . LEU A 1 94 ? 13 2.156 19.75 1 93.69 94 LEU A N 1
ATOM 774 C CA . LEU A 1 94 ? 11.969 1.605 18.875 1 93.69 94 LEU A CA 1
ATOM 775 C C . LEU A 1 94 ? 12.547 0.505 18 1 93.69 94 LEU A C 1
ATOM 777 O O . LEU A 1 94 ? 12.117 -0.648 18.078 1 93.69 94 LEU A O 1
ATOM 781 N N . LEU A 1 95 ? 13.555 0.847 17.234 1 94.88 95 LEU A N 1
ATOM 782 C CA . LEU A 1 95 ? 14.102 -0.12 16.281 1 94.88 95 LEU A CA 1
ATOM 783 C C . LEU A 1 95 ? 15.148 -1.003 16.953 1 94.88 95 LEU A C 1
ATOM 785 O O . LEU A 1 95 ? 15.43 -2.109 16.5 1 94.88 95 LEU A O 1
ATOM 789 N N . ARG A 1 96 ? 15.812 -0.535 18.047 1 96.06 96 ARG A N 1
ATOM 790 C CA . ARG A 1 96 ? 16.859 -1.242 18.781 1 96.06 96 ARG A CA 1
ATOM 791 C C . ARG A 1 96 ? 17.984 -1.689 17.859 1 96.06 96 ARG A C 1
ATOM 793 O O . ARG A 1 96 ? 18.375 -2.859 17.859 1 96.06 96 ARG A O 1
ATOM 800 N N . VAL A 1 97 ? 18.453 -0.754 17.078 1 96 97 VAL A N 1
ATOM 801 C CA . VAL A 1 97 ? 19.578 -0.989 16.172 1 96 97 VAL A CA 1
ATOM 802 C C . VAL A 1 97 ? 20.703 0.004 16.484 1 96 97 VAL A C 1
ATOM 804 O O . VAL A 1 97 ? 20.453 1.077 17.031 1 96 97 VAL A O 1
ATOM 807 N N . LYS A 1 98 ? 21.844 -0.38 16.172 1 96.69 98 LYS A N 1
ATOM 808 C CA . LYS A 1 98 ? 22.969 0.539 16.234 1 96.69 98 LYS A CA 1
ATOM 809 C C . LYS A 1 98 ? 23.016 1.442 15 1 96.69 98 LYS A C 1
ATOM 811 O O . LYS A 1 98 ? 23.25 0.972 13.891 1 96.69 98 LYS A O 1
ATOM 816 N N . SER A 1 99 ? 22.859 2.738 15.211 1 97 99 SER A N 1
ATOM 817 C CA . SER A 1 99 ? 22.781 3.676 14.094 1 97 99 SER A CA 1
ATOM 818 C C . SER A 1 99 ? 24.047 3.619 13.25 1 97 99 SER A C 1
ATOM 820 O O . SER A 1 99 ? 24 3.787 12.031 1 97 99 SER A O 1
ATOM 822 N N . SER A 1 100 ? 25.203 3.324 13.797 1 96.44 100 SER A N 1
ATOM 823 C CA . SER A 1 100 ? 26.484 3.332 13.102 1 96.44 100 SER A CA 1
ATOM 824 C C . SER A 1 100 ? 26.578 2.176 12.117 1 96.44 100 SER A C 1
ATOM 826 O O . SER A 1 100 ? 27.469 2.154 11.266 1 96.44 100 SER A O 1
ATOM 828 N N . ASP A 1 101 ? 25.625 1.299 12.234 1 95.5 101 ASP A N 1
ATOM 829 C CA . ASP A 1 101 ? 25.672 0.118 11.383 1 95.5 101 ASP A CA 1
ATOM 830 C C . ASP A 1 101 ? 24.609 0.196 10.281 1 95.5 101 ASP A C 1
ATOM 832 O O . ASP A 1 101 ? 24.547 -0.669 9.406 1 95.5 101 ASP A O 1
ATOM 836 N N . GLN A 1 102 ? 23.797 1.244 10.328 1 95.62 102 GLN A N 1
ATOM 837 C CA . GLN A 1 102 ? 22.594 1.244 9.492 1 95.62 102 GLN A CA 1
ATOM 838 C C . GLN A 1 102 ? 22.609 2.406 8.5 1 95.62 102 GLN A C 1
ATOM 840 O O . GLN A 1 102 ? 22.625 3.572 8.906 1 95.62 102 GLN A O 1
ATOM 845 N N . PRO A 1 103 ? 22.688 2.09 7.172 1 97.44 103 PRO A N 1
ATOM 846 C CA . PRO A 1 103 ? 22.359 3.195 6.266 1 97.44 103 PRO A CA 1
ATOM 847 C C . PRO A 1 103 ? 20.969 3.773 6.523 1 97.44 103 PRO A C 1
ATOM 849 O O . PRO A 1 103 ? 20.094 3.086 7.062 1 97.44 103 PRO A O 1
ATOM 852 N N . VAL A 1 104 ? 20.766 5.055 6.145 1 98.31 104 VAL A N 1
ATOM 853 C CA . VAL A 1 104 ? 19.5 5.715 6.434 1 98.31 104 VAL A CA 1
ATOM 854 C C . VAL A 1 104 ? 18.953 6.359 5.164 1 98.31 104 VAL A C 1
ATOM 856 O O . VAL A 1 104 ? 19.688 7 4.414 1 98.31 104 VAL A O 1
ATOM 859 N N . LEU A 1 105 ? 17.734 6.066 4.863 1 98.25 105 LEU A N 1
ATOM 860 C CA . LEU A 1 105 ? 16.953 6.883 3.936 1 98.25 105 LEU A CA 1
ATOM 861 C C . LEU A 1 105 ? 15.938 7.734 4.684 1 98.25 105 LEU A C 1
ATOM 863 O O . LEU A 1 105 ? 15.102 7.211 5.418 1 98.25 105 LEU A O 1
ATOM 867 N N . MET A 1 106 ? 16.031 9.023 4.523 1 98.19 106 MET A N 1
ATOM 868 C CA . MET A 1 106 ? 15.148 9.953 5.215 1 98.19 106 MET A CA 1
ATOM 869 C C . MET A 1 106 ? 14.414 10.852 4.223 1 98.19 106 MET A C 1
ATOM 871 O O . MET A 1 106 ? 15.016 11.328 3.256 1 98.19 106 MET A O 1
ATOM 875 N N . THR A 1 107 ? 13.148 10.992 4.469 1 97.5 107 THR A N 1
ATOM 876 C CA . THR A 1 107 ? 12.383 11.883 3.607 1 97.5 107 THR A CA 1
ATOM 877 C C . THR A 1 107 ? 12.406 13.312 4.152 1 97.5 107 THR A C 1
ATOM 879 O O . THR A 1 107 ? 12.555 13.516 5.359 1 97.5 107 THR A O 1
ATOM 882 N N . GLU A 1 108 ? 12.305 14.227 3.291 1 95.69 108 GLU A N 1
ATOM 883 C CA . GLU A 1 108 ? 12.234 15.641 3.641 1 95.69 108 GLU A CA 1
ATOM 884 C C . GLU A 1 108 ? 11.125 16.344 2.869 1 95.69 108 GLU A C 1
ATOM 886 O O . GLU A 1 108 ? 10.68 15.867 1.827 1 95.69 108 GLU A O 1
ATOM 891 N N . PRO A 1 109 ? 10.695 17.5 3.396 1 93.75 109 PRO A N 1
ATOM 892 C CA . PRO A 1 109 ? 9.641 18.25 2.703 1 93.75 109 PRO A CA 1
ATOM 893 C C . PRO A 1 109 ? 10.141 18.938 1.428 1 93.75 109 PRO A C 1
ATOM 895 O O . PRO A 1 109 ? 11.344 19.172 1.279 1 93.75 109 PRO A O 1
ATOM 898 N N . SER A 1 110 ? 9.211 19.234 0.575 1 93.25 110 SER A N 1
ATOM 899 C CA . SER A 1 110 ? 9.539 20 -0.624 1 93.25 110 SER A CA 1
ATOM 900 C C . SER A 1 110 ? 10.023 21.391 -0.27 1 93.25 110 SER A C 1
ATOM 902 O O . SER A 1 110 ? 9.5 22.031 0.652 1 93.25 110 SER A O 1
ATOM 904 N N . LEU A 1 111 ? 11 21.828 -1.052 1 92 111 LEU A N 1
ATOM 905 C CA . LEU A 1 111 ? 11.586 23.156 -0.899 1 92 111 LEU A CA 1
ATOM 906 C C . LEU A 1 111 ? 12.18 23.344 0.494 1 92 111 LEU A C 1
ATOM 908 O O . LEU A 1 111 ? 12.031 24.391 1.105 1 92 111 LEU A O 1
ATOM 912 N N . ASN A 1 112 ? 12.727 22.281 1.001 1 93.31 112 ASN A N 1
ATOM 913 C CA . ASN A 1 112 ? 13.453 22.344 2.262 1 93.31 112 ASN A CA 1
ATOM 914 C C . ASN A 1 112 ? 14.688 23.25 2.15 1 93.31 112 ASN A C 1
ATOM 916 O O . ASN A 1 112 ? 15.445 23.141 1.189 1 93.31 112 ASN A O 1
ATOM 920 N N . PRO A 1 113 ? 14.875 24.141 3.121 1 94.5 113 PRO A N 1
ATOM 921 C CA . PRO A 1 113 ? 16.062 25 3.074 1 94.5 113 PRO A CA 1
ATOM 922 C C . PRO A 1 113 ? 17.375 24.188 3.094 1 94.5 113 PRO A C 1
ATOM 924 O O . PRO A 1 113 ? 17.453 23.172 3.785 1 94.5 113 PRO A O 1
ATOM 927 N N . ARG A 1 114 ? 18.359 24.703 2.355 1 95.19 114 ARG A N 1
ATOM 928 C CA . ARG A 1 114 ? 19.656 24.031 2.24 1 95.19 114 ARG A CA 1
ATOM 929 C C . ARG A 1 114 ? 20.297 23.844 3.611 1 95.19 114 ARG A C 1
ATOM 931 O O . ARG A 1 114 ? 20.906 22.797 3.885 1 95.19 114 ARG A O 1
ATOM 938 N N . GLU A 1 115 ? 20.094 24.844 4.43 1 96.12 115 GLU A N 1
ATOM 939 C CA . GLU A 1 115 ? 20.703 24.812 5.754 1 96.12 115 GLU A CA 1
ATOM 940 C C . GLU A 1 115 ? 20.125 23.688 6.602 1 96.12 115 GLU A C 1
ATOM 942 O O . GLU A 1 115 ? 20.844 23.062 7.398 1 96.12 115 GLU A O 1
ATOM 947 N N . VAL A 1 116 ? 18.859 23.438 6.473 1 96.56 116 VAL A N 1
ATOM 948 C CA . VAL A 1 116 ? 18.203 22.375 7.234 1 96.56 116 VAL A CA 1
ATOM 949 C C . VAL A 1 116 ? 18.703 21.016 6.758 1 96.56 116 VAL A C 1
ATOM 951 O O . VAL A 1 116 ? 18.953 20.125 7.57 1 96.56 116 VAL A O 1
ATOM 954 N N . ARG A 1 117 ? 18.891 20.875 5.48 1 95.81 117 ARG A N 1
ATOM 955 C CA . ARG A 1 117 ? 19.422 19.656 4.898 1 95.81 117 ARG A CA 1
ATOM 956 C C . ARG A 1 117 ? 20.828 19.359 5.41 1 95.81 117 ARG A C 1
ATOM 958 O O . ARG A 1 117 ? 21.125 18.219 5.793 1 95.81 117 ARG A O 1
ATOM 965 N N . GLU A 1 118 ? 21.594 20.375 5.363 1 97.56 118 GLU A N 1
ATOM 966 C CA . GLU A 1 118 ? 22.969 20.219 5.801 1 97.56 118 GLU A CA 1
ATOM 967 C C . GLU A 1 118 ? 23.047 19.875 7.285 1 97.56 118 GLU A C 1
ATOM 969 O O . GLU A 1 118 ? 23.844 19.016 7.688 1 97.56 118 GLU A O 1
ATOM 974 N N . LYS A 1 119 ? 22.25 20.547 8.055 1 97.81 119 LYS A N 1
ATOM 975 C CA . LYS A 1 119 ? 22.234 20.281 9.492 1 97.81 119 LYS A CA 1
ATOM 976 C C . LYS A 1 119 ? 21.766 18.859 9.781 1 97.81 119 LYS A C 1
ATOM 978 O O . LYS A 1 119 ? 22.266 18.203 10.688 1 97.81 119 LYS A O 1
ATOM 983 N N . THR A 1 120 ? 20.781 18.391 9.039 1 98.06 120 THR A N 1
ATOM 984 C CA . THR A 1 120 ? 20.312 17.016 9.156 1 98.06 120 THR A CA 1
ATOM 985 C C . THR A 1 120 ? 21.453 16.031 8.898 1 98.06 120 THR A C 1
ATOM 987 O O . THR A 1 120 ? 21.656 15.094 9.68 1 98.06 120 THR A O 1
ATOM 990 N N . ALA A 1 121 ? 22.156 16.297 7.824 1 97.88 121 ALA A N 1
ATOM 991 C CA . ALA A 1 121 ? 23.281 15.43 7.48 1 97.88 121 ALA A CA 1
ATOM 992 C C . ALA A 1 121 ? 24.359 15.461 8.57 1 97.88 121 ALA A C 1
ATOM 994 O O . ALA A 1 121 ? 24.891 14.414 8.945 1 97.88 121 ALA A O 1
ATOM 995 N N . GLU A 1 122 ? 24.641 16.609 9.047 1 98.25 122 GLU A N 1
ATOM 996 C CA . GLU A 1 122 ? 25.641 16.781 10.094 1 98.25 122 GLU A CA 1
ATOM 997 C C . GLU A 1 122 ? 25.312 15.953 11.328 1 98.25 122 GLU A C 1
ATOM 999 O O . GLU A 1 122 ? 26.156 15.227 11.844 1 98.25 122 GLU A O 1
ATOM 1004 N N . ILE A 1 123 ? 24.125 16.031 11.766 1 98.31 123 ILE A N 1
ATOM 1005 C CA . ILE A 1 123 ? 23.719 15.336 12.984 1 98.31 123 ILE A CA 1
ATOM 1006 C C . ILE A 1 123 ? 23.734 13.828 12.75 1 98.31 123 ILE A C 1
ATOM 1008 O O . ILE A 1 123 ? 24.203 13.07 13.594 1 98.31 123 ILE A O 1
ATOM 1012 N N . LEU A 1 124 ? 23.266 13.344 11.602 1 98.38 124 LEU A N 1
ATOM 1013 C CA . LEU A 1 124 ? 23.203 11.906 11.328 1 98.38 124 LEU A CA 1
ATOM 1014 C C . LEU A 1 124 ? 24.594 11.32 11.203 1 98.38 124 LEU A C 1
ATOM 1016 O O . LEU A 1 124 ? 24.875 10.234 11.727 1 98.38 124 LEU A O 1
ATOM 1020 N N . PHE A 1 125 ? 25.5 12.086 10.594 1 98.31 125 PHE A N 1
ATOM 1021 C CA . PHE A 1 125 ? 26.844 11.555 10.375 1 98.31 125 PHE A CA 1
ATOM 1022 C C . PHE A 1 125 ? 27.703 11.734 11.617 1 98.31 125 PHE A C 1
ATOM 1024 O O . PHE A 1 125 ? 28.516 10.867 11.945 1 98.31 125 PHE A O 1
ATOM 1031 N N . GLU A 1 126 ? 27.562 12.82 12.297 1 98.19 126 GLU A N 1
ATOM 1032 C CA . GLU A 1 126 ? 28.484 13.133 13.391 1 98.19 126 GLU A CA 1
ATOM 1033 C C . GLU A 1 126 ? 27.953 12.609 14.727 1 98.19 126 GLU A C 1
ATOM 1035 O O . GLU A 1 126 ? 28.719 12.078 15.531 1 98.19 126 GLU A O 1
ATOM 1040 N N . THR A 1 127 ? 26.75 12.812 14.961 1 98 127 THR A N 1
ATOM 1041 C CA . THR A 1 127 ? 26.172 12.414 16.234 1 98 127 THR A CA 1
ATOM 1042 C C . THR A 1 127 ? 25.75 10.945 16.203 1 98 127 THR A C 1
ATOM 1044 O O . THR A 1 127 ? 26.109 10.18 17.109 1 98 127 THR A O 1
ATOM 1047 N N . PHE A 1 128 ? 25.094 10.516 15.172 1 98.31 128 PHE A N 1
ATOM 1048 C CA . PHE A 1 128 ? 24.578 9.156 15.117 1 98.31 128 PHE A CA 1
ATOM 1049 C C . PHE A 1 128 ? 25.531 8.25 14.336 1 98.31 128 PHE A C 1
ATOM 1051 O O . PHE A 1 128 ? 25.375 7.027 14.344 1 98.31 128 PHE A O 1
ATOM 1058 N N . ARG A 1 129 ? 26.453 8.82 13.633 1 98 129 ARG A N 1
ATOM 1059 C CA . ARG A 1 129 ? 27.531 8.125 12.953 1 98 129 ARG A CA 1
ATOM 1060 C C . ARG A 1 129 ? 26.984 7.105 11.953 1 98 129 ARG A C 1
ATOM 1062 O O . ARG A 1 129 ? 27.453 5.973 11.891 1 98 129 ARG A O 1
ATOM 1069 N N . VAL A 1 130 ? 25.953 7.48 11.242 1 98 130 VAL A N 1
ATOM 1070 C CA . VAL A 1 130 ? 25.406 6.578 10.234 1 98 130 VAL A CA 1
ATOM 1071 C C . VAL A 1 130 ? 26.438 6.375 9.117 1 98 130 VAL A C 1
ATOM 1073 O O . VAL A 1 130 ? 27.172 7.301 8.766 1 98 130 VAL A O 1
ATOM 1076 N N . PRO A 1 131 ? 26.484 5.203 8.547 1 97.56 131 PRO A N 1
ATOM 1077 C CA . PRO A 1 131 ? 27.484 4.938 7.504 1 97.56 131 PRO A CA 1
ATOM 1078 C C . PRO A 1 131 ? 27.125 5.566 6.16 1 97.56 131 PRO A C 1
ATOM 1080 O O . PRO A 1 131 ? 28 5.844 5.344 1 97.56 131 PRO A O 1
ATOM 1083 N N . ALA A 1 132 ? 25.844 5.73 5.918 1 97.75 132 ALA A N 1
ATOM 1084 C CA . ALA A 1 132 ? 25.359 6.297 4.668 1 97.75 132 ALA A CA 1
ATOM 1085 C C . ALA A 1 132 ? 23.984 6.945 4.863 1 97.75 132 ALA A C 1
ATOM 1087 O O . ALA A 1 132 ? 23.203 6.512 5.715 1 97.75 132 ALA A O 1
ATOM 1088 N N . LEU A 1 133 ? 23.75 8.023 4.039 1 98.12 133 LEU A N 1
ATOM 1089 C CA . LEU A 1 133 ? 22.5 8.781 4.137 1 98.12 133 LEU A CA 1
ATOM 1090 C C . LEU A 1 133 ? 21.984 9.141 2.75 1 98.12 133 LEU A C 1
ATOM 1092 O O . LEU A 1 133 ? 22.734 9.578 1.886 1 98.12 133 LEU A O 1
ATOM 1096 N N . HIS A 1 134 ? 20.734 8.867 2.541 1 97.69 134 HIS A N 1
ATOM 1097 C CA . HIS A 1 134 ? 20.031 9.414 1.386 1 97.69 134 HIS A CA 1
ATOM 1098 C C . HIS A 1 134 ? 18.844 10.25 1.816 1 97.69 134 HIS A C 1
ATOM 1100 O O . HIS A 1 134 ? 17.938 9.758 2.494 1 97.69 134 HIS A O 1
ATOM 1106 N N . LEU A 1 135 ? 18.891 11.516 1.458 1 97.12 135 LEU A N 1
ATOM 1107 C CA . LEU A 1 135 ? 17.75 12.406 1.651 1 97.12 135 LEU A CA 1
ATOM 1108 C C . LEU A 1 135 ? 16.906 12.492 0.382 1 97.12 135 LEU A C 1
ATOM 1110 O O . LEU A 1 135 ? 17.453 12.648 -0.715 1 97.12 135 LEU A O 1
ATOM 1114 N N . CYS A 1 136 ? 15.633 12.344 0.544 1 95.69 136 CYS A N 1
ATOM 1115 C CA . CYS A 1 136 ? 14.828 12.461 -0.665 1 95.69 136 CYS A CA 1
ATOM 1116 C C . CYS A 1 136 ? 13.539 13.234 -0.391 1 95.69 136 CYS A C 1
ATOM 1118 O O . CYS A 1 136 ? 13.008 13.188 0.719 1 95.69 136 CYS A O 1
ATOM 1120 N N . ASN A 1 137 ? 13.117 13.961 -1.418 1 96.19 137 ASN A N 1
ATOM 1121 C CA . ASN A 1 137 ? 11.836 14.656 -1.365 1 96.19 137 ASN A CA 1
ATOM 1122 C C . ASN A 1 137 ? 10.688 13.68 -1.107 1 96.19 137 ASN A C 1
ATOM 1124 O O . ASN A 1 137 ? 10.562 12.664 -1.79 1 96.19 137 ASN A O 1
ATOM 1128 N N . HIS A 1 138 ? 9.812 13.977 -0.19 1 97.31 138 HIS A N 1
ATOM 1129 C CA . HIS A 1 138 ? 8.758 13.086 0.274 1 97.31 138 HIS A CA 1
ATOM 1130 C C . HIS A 1 138 ? 7.848 12.664 -0.876 1 97.31 138 HIS A C 1
ATOM 1132 O O . HIS A 1 138 ? 7.254 11.578 -0.84 1 97.31 138 HIS A O 1
ATOM 1138 N N . ALA A 1 139 ? 7.703 13.461 -1.865 1 98.19 139 ALA A N 1
ATOM 1139 C CA . ALA A 1 139 ? 6.754 13.195 -2.945 1 98.19 139 ALA A CA 1
ATOM 1140 C C . ALA A 1 139 ? 7.27 12.102 -3.871 1 98.19 139 ALA A C 1
ATOM 1142 O O . ALA A 1 139 ? 6.48 11.352 -4.453 1 98.19 139 ALA A O 1
ATOM 1143 N N . VAL A 1 140 ? 8.57 11.992 -4.004 1 97.75 140 VAL A N 1
ATOM 1144 C CA . VAL A 1 140 ? 9.164 11.047 -4.938 1 97.75 140 VAL A CA 1
ATOM 1145 C C . VAL A 1 140 ? 8.836 9.617 -4.504 1 97.75 140 VAL A C 1
ATOM 1147 O O . VAL A 1 140 ? 8.242 8.852 -5.266 1 97.75 140 VAL A O 1
ATOM 1150 N N . PRO A 1 141 ? 9.172 9.281 -3.252 1 97.69 141 PRO A N 1
ATOM 1151 C CA . PRO A 1 141 ? 8.797 7.926 -2.844 1 97.69 141 PRO A CA 1
ATOM 1152 C C . PRO A 1 141 ? 7.281 7.723 -2.811 1 97.69 141 PRO A C 1
ATOM 1154 O O . PRO A 1 141 ? 6.797 6.613 -3.055 1 97.69 141 PRO A O 1
ATOM 1157 N N . ALA A 1 142 ? 6.484 8.711 -2.527 1 97.75 142 ALA A N 1
ATOM 1158 C CA . ALA A 1 142 ? 5.031 8.57 -2.561 1 97.75 142 ALA A CA 1
ATOM 1159 C C . ALA A 1 142 ? 4.551 8.156 -3.947 1 97.75 142 ALA A C 1
ATOM 1161 O O . ALA A 1 142 ? 3.689 7.281 -4.074 1 97.75 142 ALA A O 1
ATOM 1162 N N . LEU A 1 143 ? 5.105 8.797 -4.945 1 97.5 143 LEU A N 1
ATOM 1163 C CA . LEU A 1 143 ? 4.781 8.438 -6.324 1 97.5 143 LEU A CA 1
ATOM 1164 C C . LEU A 1 143 ? 5.246 7.02 -6.641 1 97.5 143 LEU A C 1
ATOM 1166 O O . LEU A 1 143 ? 4.516 6.25 -7.273 1 97.5 143 LEU A O 1
ATOM 1170 N N . TYR A 1 144 ? 6.426 6.695 -6.156 1 95.94 144 TYR A N 1
ATOM 1171 C CA . TYR A 1 144 ? 7.004 5.379 -6.402 1 95.94 144 TYR A CA 1
ATOM 1172 C C . TYR A 1 144 ? 6.145 4.281 -5.785 1 95.94 144 TYR A C 1
ATOM 1174 O O . TYR A 1 144 ? 6.008 3.197 -6.355 1 95.94 144 TYR A O 1
ATOM 1182 N N . ALA A 1 145 ? 5.598 4.566 -4.641 1 95.25 145 ALA A N 1
ATOM 1183 C CA . ALA A 1 145 ? 4.723 3.613 -3.965 1 95.25 145 ALA A CA 1
ATOM 1184 C C . ALA A 1 145 ? 3.539 3.232 -4.852 1 95.25 145 ALA A C 1
ATOM 1186 O O . ALA A 1 145 ? 3.01 2.123 -4.75 1 95.25 145 ALA A O 1
ATOM 1187 N N . CYS A 1 146 ? 3.148 4.094 -5.711 1 93 146 CYS A N 1
ATOM 1188 C CA . CYS A 1 146 ? 2.02 3.859 -6.605 1 93 146 CYS A CA 1
ATOM 1189 C C . CYS A 1 146 ? 2.49 3.277 -7.934 1 93 146 CYS A C 1
ATOM 1191 O O . CYS A 1 146 ? 1.699 3.137 -8.867 1 93 146 CYS A O 1
ATOM 1193 N N . GLY A 1 147 ? 3.764 3.018 -8.07 1 90.44 147 GLY A N 1
ATOM 1194 C CA . GLY A 1 147 ? 4.285 2.312 -9.234 1 90.44 147 GLY A CA 1
ATOM 1195 C C . GLY A 1 147 ? 4.641 3.236 -10.383 1 90.44 147 GLY A C 1
ATOM 1196 O O . GLY A 1 147 ? 4.633 2.822 -11.547 1 90.44 147 GLY A O 1
ATOM 1197 N N . SER A 1 148 ? 4.914 4.488 -10.094 1 92.81 148 SER A N 1
ATOM 1198 C CA . SER A 1 148 ? 5.207 5.457 -11.141 1 92.81 148 SER A CA 1
ATOM 1199 C C . SER A 1 148 ? 6.422 6.309 -10.781 1 92.81 148 SER A C 1
ATOM 1201 O O . SER A 1 148 ? 6.773 6.434 -9.609 1 92.81 148 SER A O 1
ATOM 1203 N N . ILE A 1 149 ? 7.062 6.801 -11.852 1 94.62 149 ILE A N 1
ATOM 1204 C CA . ILE A 1 149 ? 8.18 7.711 -11.625 1 94.62 149 ILE A CA 1
ATOM 1205 C C . ILE A 1 149 ? 7.887 9.062 -12.266 1 94.62 149 ILE A C 1
ATOM 1207 O O . ILE A 1 149 ? 8.688 9.992 -12.172 1 94.62 149 ILE A O 1
ATOM 1211 N N . THR A 1 150 ? 6.746 9.164 -12.961 1 96.5 150 THR A N 1
ATOM 1212 C CA . THR A 1 150 ? 6.27 10.422 -13.523 1 96.5 150 THR A CA 1
ATOM 1213 C C . THR A 1 150 ? 4.828 10.688 -13.102 1 96.5 150 THR A C 1
ATOM 1215 O O . THR A 1 150 ? 3.969 9.812 -13.211 1 96.5 150 THR A O 1
ATOM 1218 N N . GLY A 1 151 ? 4.551 11.828 -12.594 1 98.06 151 GLY A N 1
ATOM 1219 C CA . GLY A 1 151 ? 3.234 12.234 -12.125 1 98.06 151 GLY A CA 1
ATOM 1220 C C . GLY A 1 151 ? 3.279 13.438 -11.203 1 98.06 151 GLY A C 1
ATOM 1221 O O . GLY A 1 151 ? 4.344 14.023 -10.984 1 98.06 151 GLY A O 1
ATOM 1222 N N . LEU A 1 152 ? 2.141 13.914 -10.781 1 98.81 152 LEU A N 1
ATOM 1223 C CA . LEU A 1 152 ? 2.045 14.969 -9.773 1 98.81 152 LEU A CA 1
ATOM 1224 C C . LEU A 1 152 ? 1.563 14.398 -8.445 1 98.81 152 LEU A C 1
ATOM 1226 O O . LEU A 1 152 ? 0.563 13.68 -8.398 1 98.81 152 LEU A O 1
ATOM 1230 N N . VAL A 1 153 ? 2.281 14.664 -7.398 1 98.81 153 VAL A N 1
ATOM 1231 C CA . VAL A 1 153 ? 1.867 14.242 -6.062 1 98.81 153 VAL A CA 1
ATOM 1232 C C . VAL A 1 153 ? 1.232 15.422 -5.324 1 98.81 153 VAL A C 1
ATOM 1234 O O . VAL A 1 153 ? 1.85 16.484 -5.184 1 98.81 153 VAL A O 1
ATOM 1237 N N . LEU A 1 154 ? 0.018 15.305 -4.973 1 98.81 154 LEU A N 1
ATOM 1238 C CA . LEU A 1 154 ? -0.629 16.219 -4.043 1 98.81 154 LEU A CA 1
ATOM 1239 C C . LEU A 1 154 ? -0.612 15.664 -2.625 1 98.81 154 LEU A C 1
ATOM 1241 O O . LEU A 1 154 ? -1.356 14.727 -2.312 1 98.81 154 LEU A O 1
ATOM 1245 N N . ASP A 1 155 ? 0.182 16.25 -1.826 1 98.12 155 ASP A N 1
ATOM 1246 C CA . ASP A 1 155 ? 0.368 15.773 -0.458 1 98.12 155 ASP A CA 1
ATOM 1247 C C . ASP A 1 155 ? -0.204 16.766 0.548 1 98.12 155 ASP A C 1
ATOM 1249 O O . ASP A 1 155 ? 0.097 17.969 0.488 1 98.12 155 ASP A O 1
ATOM 1253 N N . SER A 1 156 ? -1.027 16.328 1.403 1 98.31 156 SER A N 1
ATOM 1254 C CA . SER A 1 156 ? -1.528 17.109 2.521 1 98.31 156 SER A CA 1
ATOM 1255 C C . SER A 1 156 ? -1.477 16.328 3.826 1 98.31 156 SER A C 1
ATOM 1257 O O . SER A 1 156 ? -2.262 15.398 4.023 1 98.31 156 SER A O 1
ATOM 1259 N N . GLY A 1 157 ? -0.588 16.719 4.684 1 96.38 157 GLY A N 1
ATOM 1260 C CA . GLY A 1 157 ? -0.426 16.078 5.977 1 96.38 157 GLY A CA 1
ATOM 1261 C C . GLY A 1 157 ? -0.921 16.922 7.133 1 96.38 157 GLY A C 1
ATOM 1262 O O . GLY A 1 157 ? -1.957 17.578 7.027 1 96.38 157 GLY A O 1
ATOM 1263 N N . GLU A 1 158 ? -0.187 16.828 8.188 1 95.19 158 GLU A N 1
ATOM 1264 C CA . GLU A 1 158 ? -0.529 17.547 9.406 1 95.19 158 GLU A CA 1
ATOM 1265 C C . GLU A 1 158 ? -0.087 19.016 9.32 1 95.19 158 GLU A C 1
ATOM 1267 O O . GLU A 1 158 ? -0.804 19.906 9.766 1 95.19 158 GLU A O 1
ATOM 1272 N N . GLY A 1 159 ? 1.021 19.234 8.695 1 95.06 159 GLY A N 1
ATOM 1273 C CA . GLY A 1 159 ? 1.583 20.578 8.805 1 95.06 159 GLY A CA 1
ATOM 1274 C C . GLY A 1 159 ? 1.653 21.297 7.469 1 95.06 159 GLY A C 1
ATOM 1275 O O . GLY A 1 159 ? 1.727 22.531 7.426 1 95.06 159 GLY A O 1
ATOM 1276 N N . VAL A 1 160 ? 1.659 20.578 6.426 1 94.56 160 VAL A N 1
ATOM 1277 C CA . VAL A 1 160 ? 1.904 21.219 5.141 1 94.56 160 VAL A CA 1
ATOM 1278 C C . VAL A 1 160 ? 1.095 20.531 4.047 1 94.56 160 VAL A C 1
ATOM 1280 O O . VAL A 1 160 ? 0.806 19.344 4.145 1 94.56 160 VAL A O 1
ATOM 1283 N N . THR A 1 161 ? 0.666 21.312 3.074 1 97.88 161 THR A N 1
ATOM 1284 C CA . THR A 1 161 ? 0.092 20.828 1.822 1 97.88 161 THR A CA 1
ATOM 1285 C C . THR A 1 161 ? 0.943 21.266 0.633 1 97.88 161 THR A C 1
ATOM 1287 O O . THR A 1 161 ? 1.36 22.422 0.554 1 97.88 161 THR A O 1
ATOM 1290 N N . CYS A 1 162 ? 1.247 20.359 -0.235 1 97.75 162 CYS A N 1
ATOM 1291 C CA . CYS A 1 162 ? 2.074 20.734 -1.377 1 97.75 162 CYS A CA 1
ATOM 1292 C C . CYS A 1 162 ? 1.692 19.922 -2.613 1 97.75 162 CYS A C 1
ATOM 1294 O O . CYS A 1 162 ? 1.168 18.812 -2.5 1 97.75 162 CYS A O 1
ATOM 1296 N N . ALA A 1 163 ? 1.834 20.484 -3.766 1 98.75 163 ALA A N 1
ATOM 1297 C CA . ALA A 1 163 ? 1.751 19.844 -5.07 1 98.75 163 ALA A CA 1
ATOM 1298 C C . ALA A 1 163 ? 3.123 19.766 -5.73 1 98.75 163 ALA A C 1
ATOM 1300 O O . ALA A 1 163 ? 3.781 20.781 -5.934 1 98.75 163 ALA A O 1
ATOM 1301 N N . VAL A 1 164 ? 3.551 18.547 -6.047 1 98.75 164 VAL A N 1
ATOM 1302 C CA . VAL A 1 164 ? 4.922 18.344 -6.5 1 98.75 164 VAL A CA 1
ATOM 1303 C C . VAL A 1 164 ? 4.922 17.578 -7.82 1 98.75 164 VAL A C 1
ATOM 1305 O O . VAL A 1 164 ? 4.691 16.359 -7.84 1 98.75 164 VAL A O 1
ATOM 1308 N N . PRO A 1 165 ? 5.199 18.25 -8.906 1 98.75 165 PRO A N 1
ATOM 1309 C CA . PRO A 1 165 ? 5.398 17.5 -10.156 1 98.75 165 PRO A CA 1
ATOM 1310 C C . PRO A 1 165 ? 6.719 16.734 -10.188 1 98.75 165 PRO A C 1
ATOM 1312 O O . PRO A 1 165 ? 7.75 17.266 -9.758 1 98.75 165 PRO A O 1
ATOM 1315 N N . ILE A 1 166 ? 6.645 15.547 -10.609 1 98.5 166 ILE A N 1
ATOM 1316 C CA . ILE A 1 166 ? 7.801 14.664 -10.719 1 98.5 166 ILE A CA 1
ATOM 1317 C C . ILE A 1 166 ? 7.898 14.117 -12.141 1 98.5 166 ILE A C 1
ATOM 1319 O O . ILE A 1 166 ? 6.898 13.656 -12.703 1 98.5 166 ILE A O 1
ATOM 1323 N N . TYR A 1 167 ? 9.055 14.211 -12.727 1 97.44 167 TYR A N 1
ATOM 1324 C CA . TYR A 1 167 ? 9.32 13.664 -14.055 1 97.44 167 TYR A CA 1
ATOM 1325 C C . TYR A 1 167 ? 10.5 12.703 -14.023 1 97.44 167 TYR A C 1
ATOM 1327 O O . TYR A 1 167 ? 11.625 13.094 -13.695 1 97.44 167 TYR A O 1
ATOM 1335 N N . GLU A 1 168 ? 10.195 11.414 -14.344 1 95.12 168 GLU A N 1
ATOM 1336 C CA . GLU A 1 168 ? 11.211 10.367 -14.406 1 95.12 168 GLU A CA 1
ATOM 1337 C C . GLU A 1 168 ? 12 10.281 -13.102 1 95.12 168 GLU A C 1
ATOM 1339 O O . GLU A 1 168 ? 13.234 10.211 -13.125 1 95.12 168 GLU A O 1
ATOM 1344 N N . GLY A 1 169 ? 11.312 10.469 -12.039 1 93.81 169 GLY A N 1
ATOM 1345 C CA . GLY A 1 169 ? 11.898 10.242 -10.727 1 93.81 169 GLY A CA 1
ATOM 1346 C C . GLY A 1 169 ? 12.469 11.5 -10.109 1 93.81 169 GLY A C 1
ATOM 1347 O O . GLY A 1 169 ? 12.961 11.469 -8.977 1 93.81 169 GLY A O 1
ATOM 1348 N N . TYR A 1 170 ? 12.352 12.617 -10.789 1 94 170 TYR A N 1
ATOM 1349 C CA . TYR A 1 170 ? 12.898 13.867 -10.273 1 94 170 TYR A CA 1
ATOM 1350 C C . TYR A 1 170 ? 11.797 14.898 -10.062 1 94 170 TYR A C 1
ATOM 1352 O O . TYR A 1 170 ? 10.984 15.148 -10.953 1 94 170 TYR A O 1
ATOM 1360 N N . SER A 1 171 ? 11.828 15.445 -8.852 1 96.19 171 SER A N 1
ATOM 1361 C CA . SER A 1 171 ? 10.906 16.547 -8.617 1 96.19 171 SER A CA 1
ATOM 1362 C C . SER A 1 171 ? 11.32 17.797 -9.391 1 96.19 171 SER A C 1
ATOM 1364 O O . SER A 1 171 ? 12.508 18 -9.656 1 96.19 171 SER A O 1
ATOM 1366 N N . LEU A 1 172 ? 10.344 18.594 -9.773 1 97 172 LEU A N 1
ATOM 1367 C CA . LEU A 1 172 ? 10.578 19.844 -10.484 1 97 172 LEU A CA 1
ATOM 1368 C C . LEU A 1 172 ? 10.336 21.047 -9.57 1 97 172 LEU A C 1
ATOM 1370 O O . LEU A 1 172 ? 9.211 21.547 -9.477 1 97 172 LEU A O 1
ATOM 1374 N N . PRO A 1 173 ? 11.422 21.562 -8.969 1 95.44 173 PRO A N 1
ATOM 1375 C CA . PRO A 1 173 ? 11.281 22.547 -7.891 1 95.44 173 PRO A CA 1
ATOM 1376 C C . PRO A 1 173 ? 10.562 23.812 -8.344 1 95.44 173 PRO A C 1
ATOM 1378 O O . PRO A 1 173 ? 9.789 24.391 -7.582 1 95.44 173 PRO A O 1
ATOM 1381 N N . HIS A 1 174 ? 10.758 24.219 -9.562 1 95.81 174 HIS A N 1
ATOM 1382 C CA . HIS A 1 174 ? 10.203 25.469 -10.047 1 95.81 174 HIS A CA 1
ATOM 1383 C C . HIS A 1 174 ? 8.68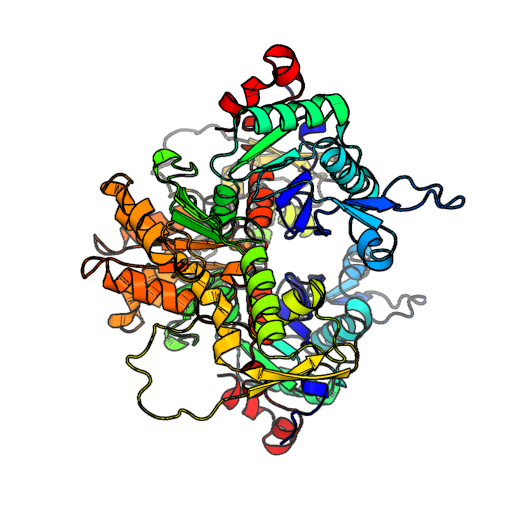8 25.406 -10.164 1 95.81 174 HIS A C 1
ATOM 1385 O O . HIS A 1 174 ? 8.016 26.438 -10.266 1 95.81 174 HIS A O 1
ATOM 1391 N N . SER A 1 175 ? 8.156 24.219 -10.141 1 97.94 175 SER A N 1
ATOM 1392 C CA . SER A 1 175 ? 6.727 24.047 -10.367 1 97.94 175 SER A CA 1
ATOM 1393 C C . SER A 1 175 ? 6.016 23.594 -9.102 1 97.94 175 SER A C 1
ATOM 1395 O O . SER A 1 175 ? 4.82 23.297 -9.125 1 97.94 175 SER A O 1
ATOM 1397 N N . ILE A 1 176 ? 6.703 23.516 -7.992 1 97.69 176 ILE A N 1
ATOM 1398 C CA . ILE A 1 176 ? 6.125 23.078 -6.723 1 97.69 176 ILE A CA 1
ATOM 1399 C C . ILE A 1 176 ? 5.25 24.203 -6.152 1 97.69 176 ILE A C 1
ATOM 1401 O O . ILE A 1 176 ? 5.613 25.375 -6.211 1 97.69 176 ILE A O 1
ATOM 1405 N N . SER A 1 177 ? 4.082 23.844 -5.715 1 96.81 177 SER A N 1
ATOM 1406 C CA . SER A 1 177 ? 3.188 24.766 -5.012 1 96.81 177 SER A CA 1
ATOM 1407 C C . SER A 1 177 ? 2.967 24.312 -3.57 1 96.81 177 SER A C 1
ATOM 1409 O O . SER A 1 177 ? 2.848 23.125 -3.293 1 96.81 177 SER A O 1
ATOM 1411 N N . LYS A 1 178 ? 2.902 25.297 -2.688 1 94.06 178 LYS A N 1
ATOM 1412 C CA . LYS A 1 178 ? 2.713 25.016 -1.267 1 94.06 178 LYS A CA 1
ATOM 1413 C C . LYS A 1 178 ? 1.517 25.781 -0.708 1 94.06 178 LYS A C 1
ATOM 1415 O O . LYS A 1 178 ? 1.194 26.875 -1.182 1 94.06 178 LYS A O 1
ATOM 1420 N N . LEU A 1 179 ? 0.878 25.203 0.169 1 94.5 179 LEU A N 1
ATOM 1421 C CA . LEU A 1 179 ? -0.225 25.781 0.926 1 94.5 179 LEU A CA 1
ATOM 1422 C C . LEU A 1 179 ? -0.006 25.609 2.426 1 94.5 179 LEU A C 1
ATOM 1424 O O . LEU A 1 179 ? 0.209 24.5 2.9 1 94.5 179 LEU A O 1
ATOM 1428 N N . SER A 1 180 ? -0.033 26.719 3.139 1 87.5 180 SER A N 1
ATOM 1429 C CA . SER A 1 180 ? 0.203 26.672 4.578 1 87.5 180 SER A CA 1
ATOM 1430 C C . SER A 1 180 ? -1.063 26.297 5.336 1 87.5 180 SER A C 1
ATOM 1432 O O . SER A 1 180 ? -1.374 26.891 6.375 1 87.5 180 SER A O 1
ATOM 1434 N N . VAL A 1 181 ? -1.858 25.547 4.82 1 95.62 181 VAL A N 1
ATOM 1435 C CA . VAL A 1 181 ? -3.025 24.938 5.449 1 95.62 181 VAL A CA 1
ATOM 1436 C C . VAL A 1 181 ? -2.936 23.422 5.34 1 95.62 181 VAL A C 1
ATOM 1438 O O . VAL A 1 181 ? -2.721 22.875 4.25 1 95.62 181 VAL A O 1
ATOM 1441 N N . ALA A 1 182 ? -3.051 22.797 6.48 1 96.94 182 ALA A N 1
ATOM 1442 C CA . ALA A 1 182 ? -3.025 21.344 6.523 1 96.94 182 ALA A CA 1
ATOM 1443 C C . ALA A 1 182 ? -3.844 20.812 7.695 1 96.94 182 ALA A C 1
ATOM 1445 O O . ALA A 1 182 ? -4.785 21.469 8.156 1 96.94 182 ALA A O 1
ATOM 1446 N N . GLY A 1 183 ? -3.625 19.641 8.086 1 97.06 183 GLY A N 1
ATOM 1447 C CA . GLY A 1 183 ? -4.457 18.953 9.07 1 97.06 183 GLY A CA 1
ATOM 1448 C C . GLY A 1 183 ? -4.57 19.703 10.383 1 97.06 183 GLY A C 1
ATOM 1449 O O . GLY A 1 183 ? -5.656 19.797 10.961 1 97.06 183 GLY A O 1
ATOM 1450 N N . ARG A 1 184 ? -3.473 20.234 10.828 1 94.94 184 ARG A N 1
ATOM 1451 C CA . ARG A 1 184 ? -3.467 20.953 12.102 1 94.94 184 ARG A CA 1
ATOM 1452 C C . ARG A 1 184 ? -4.395 22.172 12.047 1 94.94 184 ARG A C 1
ATOM 1454 O O . ARG A 1 184 ? -5.133 22.422 13 1 94.94 184 ARG A O 1
ATOM 1461 N N . ASP A 1 185 ? -4.332 22.844 11.016 1 96.06 185 ASP A N 1
ATOM 1462 C CA . ASP A 1 185 ? -5.168 24.016 10.852 1 96.06 185 ASP A CA 1
ATOM 1463 C C . ASP A 1 185 ? -6.648 23.656 10.836 1 96.06 185 ASP A C 1
ATOM 1465 O O . ASP A 1 185 ? -7.48 24.375 11.391 1 96.06 185 ASP A O 1
ATOM 1469 N N . ILE A 1 186 ? -6.934 22.578 10.219 1 97.38 186 ILE A N 1
ATOM 1470 C CA . ILE A 1 186 ? -8.312 22.109 10.133 1 97.38 186 ILE A CA 1
ATOM 1471 C C . ILE A 1 186 ? -8.812 21.719 11.523 1 97.38 186 ILE A C 1
ATOM 1473 O O . ILE A 1 186 ? -9.93 22.062 11.906 1 97.38 186 ILE A O 1
ATOM 1477 N N . THR A 1 187 ? -8.016 21.031 12.25 1 95.44 187 THR A N 1
ATOM 1478 C CA . THR A 1 187 ? -8.367 20.641 13.609 1 95.44 187 THR A CA 1
ATOM 1479 C C . THR A 1 187 ? -8.617 21.859 14.484 1 95.44 187 THR A C 1
ATOM 1481 O O . THR A 1 187 ? -9.625 21.938 15.188 1 95.44 187 THR A O 1
ATOM 1484 N N . GLU A 1 188 ? -7.715 22.781 14.414 1 93.31 188 GLU A N 1
ATOM 1485 C CA . GLU A 1 188 ? -7.832 24 15.219 1 93.31 188 GLU A CA 1
ATOM 1486 C C . GLU A 1 188 ? -9.078 24.797 14.836 1 93.31 188 GLU A C 1
ATOM 1488 O O . GLU A 1 188 ? -9.789 25.297 15.703 1 93.31 188 GLU A O 1
ATOM 1493 N N . ASN A 1 189 ? -9.281 24.922 13.594 1 94.62 189 ASN A N 1
ATOM 1494 C CA . ASN A 1 189 ? -10.469 25.625 13.125 1 94.62 189 ASN A CA 1
ATOM 1495 C C . ASN A 1 189 ? -11.75 24.938 13.578 1 94.62 189 ASN A C 1
ATOM 1497 O O . ASN A 1 189 ? -12.727 25.594 13.945 1 94.62 189 ASN A O 1
ATOM 1501 N N . LEU A 1 190 ? -11.766 23.594 13.477 1 94.56 190 LEU A N 1
ATOM 1502 C CA . LEU A 1 190 ? -12.922 22.828 13.914 1 94.56 190 LEU A CA 1
ATOM 1503 C C . LEU A 1 190 ? -13.211 23.078 15.391 1 94.56 190 LEU A C 1
ATOM 1505 O O . LEU A 1 190 ? -14.367 23.328 15.766 1 94.56 190 LEU A O 1
ATOM 1509 N N . ILE A 1 191 ? -12.203 23.031 16.188 1 91 191 ILE A N 1
ATOM 1510 C CA . ILE A 1 191 ? -12.359 23.25 17.625 1 91 191 ILE A CA 1
ATOM 1511 C C . ILE A 1 191 ? -12.914 24.656 17.875 1 91 191 ILE A C 1
ATOM 1513 O O . ILE A 1 191 ? -13.844 24.828 18.656 1 91 191 ILE A O 1
ATOM 1517 N N . LEU A 1 192 ? -12.344 25.625 17.219 1 90.5 192 LEU A N 1
ATOM 1518 C CA . LEU A 1 192 ? -12.789 27 17.375 1 90.5 192 LEU A CA 1
ATOM 1519 C C . LEU A 1 192 ? -14.258 27.141 17 1 90.5 192 LEU A C 1
ATOM 1521 O O . LEU A 1 192 ? -15.023 27.812 17.719 1 90.5 192 LEU A O 1
ATOM 1525 N N . LEU A 1 193 ? -14.648 26.547 15.93 1 90.5 193 LEU A N 1
ATOM 1526 C CA . LEU A 1 193 ? -16.031 26.625 15.469 1 90.5 193 LEU A CA 1
ATOM 1527 C C . LEU A 1 193 ? -16.969 25.938 16.453 1 90.5 193 LEU A C 1
ATOM 1529 O O . LEU A 1 193 ? -18.062 26.438 16.719 1 90.5 193 LEU A O 1
ATOM 1533 N N . LEU A 1 194 ? -16.562 24.828 16.953 1 89.06 194 LEU A N 1
ATOM 1534 C CA . LEU A 1 194 ? -17.375 24.094 17.922 1 89.06 194 LEU A CA 1
ATOM 1535 C C . LEU A 1 194 ? -17.547 24.891 19.203 1 89.06 194 LEU A C 1
ATOM 1537 O O . LEU A 1 194 ? -18.641 24.938 19.781 1 89.06 194 LEU A O 1
ATOM 1541 N N . LEU A 1 195 ? -16.484 25.469 19.656 1 87.06 195 LEU A N 1
ATOM 1542 C CA . LEU A 1 195 ? -16.547 26.312 20.844 1 87.06 195 LEU A CA 1
ATOM 1543 C C . LEU A 1 195 ? -17.453 27.516 20.625 1 87.06 195 LEU A C 1
ATOM 1545 O O . LEU A 1 195 ? -18.234 27.875 21.516 1 87.06 195 LEU A O 1
ATOM 1549 N N . ALA A 1 196 ? -17.328 28.047 19.484 1 87.44 196 ALA A N 1
ATOM 1550 C CA . ALA A 1 196 ? -18.156 29.203 19.156 1 87.44 196 ALA A CA 1
ATOM 1551 C C . ALA A 1 196 ? -19.641 28.844 19.141 1 87.44 196 ALA A C 1
ATOM 1553 O O . ALA A 1 196 ? -20.5 29.672 19.438 1 87.44 196 ALA A O 1
ATOM 1554 N N . GLU A 1 197 ? -19.875 27.547 18.828 1 84.88 197 GLU A N 1
ATOM 1555 C CA . GLU A 1 197 ? -21.266 27.078 18.781 1 84.88 197 GLU A CA 1
ATOM 1556 C C . GLU A 1 197 ? -21.734 26.641 20.172 1 84.88 197 GLU A C 1
ATOM 1558 O O . GLU A 1 197 ? -22.891 26.203 20.312 1 84.88 197 GLU A O 1
ATOM 1563 N N . GLY A 1 198 ? -20.906 26.734 21.141 1 78.12 198 GLY A N 1
ATOM 1564 C CA . GLY A 1 198 ? -21.312 26.453 22.5 1 78.12 198 GLY A CA 1
ATOM 1565 C C . GLY A 1 198 ? -21.047 25.016 22.922 1 78.12 198 GLY A C 1
ATOM 1566 O O . GLY A 1 198 ? -21.578 24.547 23.922 1 78.12 198 GLY A O 1
ATOM 1567 N N . CYS A 1 199 ? -20.328 24.359 21.938 1 70 199 CYS A N 1
ATOM 1568 C CA . CYS A 1 199 ? -19.969 22.984 22.328 1 70 199 CYS A CA 1
ATOM 1569 C C . CYS A 1 199 ? -18.938 22.984 23.453 1 70 199 CYS A C 1
ATOM 1571 O O . CYS A 1 199 ? -17.734 23.031 23.203 1 70 199 CYS A O 1
ATOM 1573 N N . THR A 1 200 ? -19.031 23.531 24.516 1 62.06 200 THR A N 1
ATOM 1574 C CA . THR A 1 200 ? -18.062 23.609 25.609 1 62.06 200 THR A CA 1
ATOM 1575 C C . THR A 1 200 ? -18.188 22.406 26.531 1 62.06 200 THR A C 1
ATOM 1577 O O . THR A 1 200 ? -17.188 21.875 27.016 1 62.06 200 THR A O 1
ATOM 1580 N N . TYR A 1 201 ? -19.344 22.25 27.328 1 55.53 201 TYR A N 1
ATOM 1581 C CA . TYR A 1 201 ? -19.578 21.406 28.5 1 55.53 201 TYR A CA 1
ATOM 1582 C C . TYR A 1 201 ? -20.438 20.203 28.141 1 55.53 201 TYR A C 1
ATOM 1584 O O . TYR A 1 201 ? -21.391 20.312 27.375 1 55.53 201 TYR A O 1
ATOM 1592 N N . PRO A 1 202 ? -19.859 19.125 28.797 1 52.12 202 PRO A N 1
ATOM 1593 C CA . PRO A 1 202 ? -18.75 18.719 29.656 1 52.12 202 PRO A CA 1
ATOM 1594 C C . PRO A 1 202 ? -17.5 18.328 28.859 1 52.12 202 PRO A C 1
ATOM 1596 O O . PRO A 1 202 ? -16.5 17.891 29.453 1 52.12 202 PRO A O 1
ATOM 1599 N N . CYS A 1 203 ? -17.531 18.406 27.594 1 57.91 203 CYS A N 1
ATOM 1600 C CA . CYS A 1 203 ? -16.453 17.781 26.828 1 57.91 203 CYS A CA 1
ATOM 1601 C C . CYS A 1 203 ? -15.258 18.719 26.703 1 57.91 203 CYS A C 1
ATOM 1603 O O . CYS A 1 203 ? -15.414 19.906 26.406 1 57.91 203 CYS A O 1
ATOM 1605 N N . ILE A 1 204 ? -14.117 18.438 27.438 1 64.62 204 ILE A N 1
ATOM 1606 C CA . ILE A 1 204 ? -12.875 19.156 27.156 1 64.62 204 ILE A CA 1
ATOM 1607 C C . ILE A 1 204 ? -12.445 18.891 25.719 1 64.62 204 ILE A C 1
ATOM 1609 O O . ILE A 1 204 ? -12.055 17.781 25.375 1 64.62 204 ILE A O 1
ATOM 1613 N N . LEU A 1 205 ? -12.883 19.922 24.891 1 73.06 205 LEU A N 1
ATOM 1614 C CA . LEU A 1 205 ? -12.445 19.844 23.5 1 73.06 205 LEU A CA 1
ATOM 1615 C C . LEU A 1 205 ? -10.953 20.125 23.391 1 73.06 205 LEU A C 1
ATOM 1617 O O . LEU A 1 205 ? -10.547 21.281 23.281 1 73.06 205 LEU A O 1
ATOM 1621 N N . ASN A 1 206 ? -10.219 19.094 23.562 1 78.19 206 ASN A N 1
ATOM 1622 C CA . ASN A 1 206 ? -8.781 19.219 23.359 1 78.19 206 ASN A CA 1
ATOM 1623 C C . ASN A 1 206 ? -8.367 18.75 21.969 1 78.19 206 ASN A C 1
ATOM 1625 O O . ASN A 1 206 ? -9.219 18.406 21.141 1 78.19 206 ASN A O 1
ATOM 1629 N N . LYS A 1 207 ? -7.141 18.891 21.719 1 81.94 207 LYS A N 1
ATOM 1630 C CA . LYS A 1 207 ? -6.605 18.609 20.375 1 81.94 207 LYS A CA 1
ATOM 1631 C C . LYS A 1 207 ? -6.883 17.172 19.969 1 81.94 207 LYS A C 1
ATOM 1633 O O . LYS A 1 207 ? -7.195 16.906 18.812 1 81.94 207 LYS A O 1
ATOM 1638 N N . SER A 1 208 ? -6.824 16.312 20.844 1 82.06 208 SER A N 1
ATOM 1639 C CA . SER A 1 208 ? -7.039 14.906 20.547 1 82.06 208 SER A CA 1
ATOM 1640 C C . SER A 1 208 ? -8.477 14.641 20.125 1 82.06 208 SER A C 1
ATOM 1642 O O . SER A 1 208 ? -8.719 13.914 19.156 1 82.06 208 SER A O 1
ATOM 1644 N N . VAL A 1 209 ? -9.391 15.203 20.812 1 84.44 209 VAL A N 1
ATOM 1645 C CA . VAL A 1 209 ? -10.797 15.055 20.469 1 84.44 209 VAL A CA 1
ATOM 1646 C C . VAL A 1 209 ? -11.07 15.711 19.125 1 84.44 209 VAL A C 1
ATOM 1648 O O . VAL A 1 209 ? -11.781 15.148 18.281 1 84.44 209 VAL A O 1
ATOM 1651 N N . GLY A 1 210 ? -10.523 16.953 18.984 1 90.06 210 GLY A N 1
ATOM 1652 C CA . GLY A 1 210 ? -10.664 17.625 17.703 1 90.06 210 GLY A CA 1
ATOM 1653 C C . GLY A 1 210 ? -10.172 16.797 16.531 1 90.06 210 GLY A C 1
ATOM 1654 O O . GLY A 1 210 ? -10.82 16.75 15.477 1 90.06 210 GLY A O 1
ATOM 1655 N N . GLU A 1 211 ? -9.047 16.156 16.672 1 91.31 211 GLU A N 1
ATOM 1656 C CA . GLU A 1 211 ? -8.477 15.305 15.641 1 91.31 211 GLU A CA 1
ATOM 1657 C C . GLU A 1 211 ? -9.383 14.117 15.344 1 91.31 211 GLU A C 1
ATOM 1659 O O . GLU A 1 211 ? -9.594 13.758 14.188 1 91.31 211 GLU A O 1
ATOM 1664 N N . THR A 1 212 ? -9.844 13.555 16.375 1 87.88 212 THR A N 1
ATOM 1665 C CA . THR A 1 212 ? -10.734 12.414 16.234 1 87.88 212 THR A CA 1
ATOM 1666 C C . THR A 1 212 ? -12 12.805 15.469 1 87.88 212 THR A C 1
ATOM 1668 O O . THR A 1 212 ? -12.422 12.102 14.555 1 87.88 212 THR A O 1
ATOM 1671 N N . LEU A 1 213 ? -12.586 13.883 15.867 1 91.06 213 LEU A N 1
ATOM 1672 C CA . LEU A 1 213 ? -13.797 14.375 15.211 1 91.06 213 LEU A CA 1
ATOM 1673 C C . LEU A 1 213 ? -13.523 14.688 13.742 1 91.06 213 LEU A C 1
ATOM 1675 O O . LEU A 1 213 ? -14.32 14.344 12.867 1 91.06 213 LEU A O 1
ATOM 1679 N N . LYS A 1 214 ? -12.43 15.352 13.516 1 95.56 214 LYS A N 1
ATOM 1680 C CA . LYS A 1 214 ? -12.016 15.695 12.156 1 95.56 214 LYS A CA 1
ATOM 1681 C C . LYS A 1 214 ? -11.938 14.445 11.281 1 95.56 214 LYS A C 1
ATOM 1683 O O . LYS A 1 214 ? -12.523 14.406 10.195 1 95.56 214 LYS A O 1
ATOM 1688 N N . GLU A 1 215 ? -11.258 13.406 11.727 1 92.31 215 GLU A N 1
ATOM 1689 C CA . GLU A 1 215 ? -10.992 12.203 10.945 1 92.31 215 GLU A CA 1
ATOM 1690 C C . GLU A 1 215 ? -12.266 11.383 10.742 1 92.31 215 GLU A C 1
ATOM 1692 O O . GLU A 1 215 ? -12.469 10.805 9.672 1 92.31 215 GLU A O 1
ATOM 1697 N N . LYS A 1 216 ? -13.117 11.43 11.68 1 88.25 216 LYS A N 1
ATOM 1698 C CA . LYS A 1 216 ? -14.281 10.539 11.641 1 88.25 216 LYS A CA 1
ATOM 1699 C C . LYS A 1 216 ? -15.461 11.211 10.938 1 88.25 216 LYS A C 1
ATOM 1701 O O . LYS A 1 216 ? -16.266 10.531 10.297 1 88.25 216 LYS A O 1
ATOM 1706 N N . LEU A 1 217 ? -15.523 12.531 11.07 1 93.25 217 LEU A N 1
ATOM 1707 C CA . LEU A 1 217 ? -16.812 13.117 10.727 1 93.25 217 LEU A CA 1
ATOM 1708 C C . LEU A 1 217 ? -16.672 14.117 9.586 1 93.25 217 LEU A C 1
ATOM 1710 O O . LEU A 1 217 ? -17.641 14.383 8.867 1 93.25 217 LEU A O 1
ATOM 1714 N N . CYS A 1 218 ? -15.547 14.727 9.414 1 96.75 218 CYS A N 1
ATOM 1715 C CA . CYS A 1 218 ? -15.438 15.844 8.484 1 96.75 218 CYS A CA 1
ATOM 1716 C C . CYS A 1 218 ? -15.359 15.352 7.047 1 96.75 218 CYS A C 1
ATOM 1718 O O . CYS A 1 218 ? -14.945 14.219 6.797 1 96.75 218 CYS A O 1
ATOM 1720 N N . TYR A 1 219 ? -15.742 16.188 6.098 1 96.19 219 TYR A N 1
ATOM 1721 C CA . TYR A 1 219 ? -15.805 15.828 4.688 1 96.19 219 TYR A CA 1
ATOM 1722 C C . TYR A 1 219 ? -15.766 17.062 3.799 1 96.19 219 TYR A C 1
ATOM 1724 O O . TYR A 1 219 ? -15.82 18.188 4.297 1 96.19 219 TYR A O 1
ATOM 1732 N N . VAL A 1 220 ? -15.523 16.859 2.521 1 96.19 220 VAL A N 1
ATOM 1733 C CA . VAL A 1 220 ? -15.531 17.891 1.493 1 96.19 220 VAL A CA 1
ATOM 1734 C C . VAL A 1 220 ? -16.734 17.703 0.575 1 96.19 220 VAL A C 1
ATOM 1736 O O . VAL A 1 220 ? -17.047 16.578 0.178 1 96.19 220 VAL A O 1
ATOM 1739 N N . THR A 1 221 ? -17.422 18.734 0.289 1 93.69 221 THR A N 1
ATOM 1740 C CA . THR A 1 221 ? -18.562 18.656 -0.62 1 93.69 221 THR A CA 1
ATOM 1741 C C . THR A 1 221 ? -18.109 18.891 -2.061 1 93.69 221 THR A C 1
ATOM 1743 O O . THR A 1 221 ? -17 19.359 -2.307 1 93.69 221 THR A O 1
ATOM 1746 N N . LEU A 1 222 ? -18.953 18.453 -3.051 1 89.31 222 LEU A N 1
ATOM 1747 C CA . LEU A 1 222 ? -18.656 18.625 -4.469 1 89.31 222 LEU A CA 1
ATOM 1748 C C . LEU A 1 222 ? -18.859 20.078 -4.898 1 89.31 222 LEU A C 1
ATOM 1750 O O . LEU A 1 222 ? -18.672 20.406 -6.074 1 89.31 222 LEU A O 1
ATOM 1754 N N . GLY A 1 223 ? -18.984 21 -4.16 1 73.81 223 GLY A N 1
ATOM 1755 C CA . GLY A 1 223 ? -19.062 22.422 -4.488 1 73.81 223 GLY A CA 1
ATOM 1756 C C . GLY A 1 223 ? -20.312 23.094 -3.93 1 73.81 223 GLY A C 1
ATOM 1757 O O . GLY A 1 223 ? -21.25 22.406 -3.521 1 73.81 223 GLY A O 1
ATOM 1758 N N . ARG A 1 224 ? -20.188 24.375 -3.508 1 55.59 224 ARG A N 1
ATOM 1759 C CA . ARG A 1 224 ? -21.234 25.188 -2.912 1 55.59 224 ARG A CA 1
ATOM 1760 C C . ARG A 1 224 ? -22.453 25.25 -3.826 1 55.59 224 ARG A C 1
ATOM 1762 O O . ARG A 1 224 ? -22.344 25.625 -5 1 55.59 224 ARG A O 1
ATOM 1769 N N . LYS A 1 225 ? -23.406 24.391 -3.633 1 50.38 225 LYS A N 1
ATOM 1770 C CA . LYS A 1 225 ? -24.672 24.828 -4.223 1 50.38 225 LYS A CA 1
ATOM 1771 C C . LYS A 1 225 ? -24.984 26.266 -3.852 1 50.38 225 LYS A C 1
ATOM 1773 O O . LYS A 1 225 ? -24.562 26.75 -2.797 1 50.38 225 LYS A O 1
ATOM 1778 N N . LYS A 1 226 ? -25.609 27.078 -4.887 1 49.34 226 LYS A N 1
ATOM 1779 C CA . LYS A 1 226 ? -26.062 28.453 -4.742 1 49.34 226 LYS A CA 1
ATOM 1780 C C . LYS A 1 226 ? -26.453 28.766 -3.299 1 49.34 226 LYS A C 1
ATOM 1782 O O . LYS A 1 226 ? -26.578 27.844 -2.482 1 49.34 226 LYS A O 1
ATOM 1787 N N . LYS A 1 227 ? -27.266 29.875 -3.268 1 45.09 227 LYS A N 1
ATOM 1788 C CA . LYS A 1 227 ? -27.844 30.75 -2.242 1 45.09 227 LYS A CA 1
ATOM 1789 C C . LYS A 1 227 ? -28.641 29.938 -1.218 1 45.09 227 LYS A C 1
ATOM 1791 O O . LYS A 1 227 ? -29.469 29.125 -1.584 1 45.09 227 LYS A O 1
ATOM 1796 N N . PRO A 1 228 ? -28.125 30.016 -0.128 1 45.72 228 PRO A N 1
ATOM 1797 C CA . PRO A 1 228 ? -29.031 29.469 0.893 1 45.72 228 PRO A CA 1
ATOM 1798 C C . PRO A 1 228 ? -30.484 29.906 0.694 1 45.72 228 PRO A C 1
ATOM 1800 O O . PRO A 1 228 ? -30.797 31.109 0.808 1 45.72 228 PRO A O 1
ATOM 1803 N N . ARG A 1 229 ? -31.188 29.391 -0.191 1 45.59 229 ARG A N 1
ATOM 1804 C CA . ARG A 1 229 ? -32.531 29.922 -0.066 1 45.59 229 ARG A CA 1
ATOM 1805 C C . ARG A 1 229 ? -32.969 30.031 1.398 1 45.59 229 ARG A C 1
ATOM 1807 O O . ARG A 1 229 ? -33.219 31.125 1.893 1 45.59 229 ARG A O 1
ATOM 1814 N N . ARG A 1 230 ? -34.062 29.141 1.674 1 45.84 230 ARG A N 1
ATOM 1815 C CA . ARG A 1 230 ? -34.906 29.141 2.863 1 45.84 230 ARG A CA 1
ATOM 1816 C C . ARG A 1 230 ? -34.125 28.609 4.074 1 45.84 230 ARG A C 1
ATOM 1818 O O . ARG A 1 230 ? -33.125 27.906 3.932 1 45.84 230 ARG A O 1
ATOM 1825 N N . ARG A 1 231 ? -34.656 28.828 5.246 1 46.72 231 ARG A N 1
ATOM 1826 C CA . ARG A 1 231 ? -34.312 28.375 6.594 1 46.72 231 ARG A CA 1
ATOM 1827 C C . ARG A 1 231 ? -33.969 26.891 6.598 1 46.72 231 ARG A C 1
ATOM 1829 O O . ARG A 1 231 ? -34.844 26.031 6.629 1 46.72 231 ARG A O 1
ATOM 1836 N N . GLN A 1 232 ? -33.031 26.422 6.031 1 54.06 232 GLN A N 1
ATOM 1837 C CA . GLN A 1 232 ? -32.719 25 5.906 1 54.06 232 GLN A CA 1
ATOM 1838 C C . GLN A 1 232 ? -32.5 24.359 7.277 1 54.06 232 GLN A C 1
ATOM 1840 O O . GLN A 1 232 ? -31.844 24.938 8.141 1 54.06 232 GLN A O 1
ATOM 1845 N N . LYS A 1 233 ? -33.312 23.391 7.586 1 58.72 233 LYS A N 1
ATOM 1846 C CA . LYS A 1 233 ? -33.312 22.578 8.797 1 58.72 233 LYS A CA 1
ATOM 1847 C C . LYS A 1 233 ? -31.906 22.094 9.148 1 58.72 233 LYS A C 1
ATOM 1849 O O . LYS A 1 233 ? -31.188 21.562 8.289 1 58.72 233 LYS A O 1
ATOM 1854 N N . LYS A 1 234 ? -31.391 22.688 10.383 1 73.31 234 LYS A N 1
ATOM 1855 C CA . LYS A 1 234 ? -30.109 22.297 10.977 1 73.31 234 LYS A CA 1
ATOM 1856 C C . LYS A 1 234 ? -30.016 20.781 11.102 1 73.31 234 LYS A C 1
ATOM 1858 O O . LYS A 1 234 ? -30.859 20.141 11.734 1 73.31 234 LYS A O 1
ATOM 1863 N N . VAL A 1 235 ? -29.172 20.203 10.188 1 78.19 235 VAL A N 1
ATOM 1864 C CA . VAL A 1 235 ? -28.922 18.781 10.312 1 78.19 235 VAL A CA 1
ATOM 1865 C C . VAL A 1 235 ? -27.812 18.531 11.328 1 78.19 235 VAL A C 1
ATOM 1867 O O . VAL A 1 235 ? -26.719 19.094 11.219 1 78.19 235 VAL A O 1
ATOM 1870 N N . LEU A 1 236 ? -28.188 17.812 12.344 1 85.5 236 LEU A N 1
ATOM 1871 C CA . LEU A 1 236 ? -27.25 17.547 13.422 1 85.5 236 LEU A CA 1
ATOM 1872 C C . LEU A 1 236 ? -26.719 16.109 13.352 1 85.5 236 LEU A C 1
ATOM 1874 O O . LEU A 1 236 ? -27.484 15.188 13.055 1 85.5 236 LEU A O 1
ATOM 1878 N N . THR A 1 237 ? -25.375 16.031 13.477 1 88.31 237 THR A N 1
ATOM 1879 C CA . THR A 1 237 ? -24.719 14.727 13.578 1 88.31 237 THR A CA 1
ATOM 1880 C C . THR A 1 237 ? -24.422 14.391 15.039 1 88.31 237 THR A C 1
ATOM 1882 O O . THR A 1 237 ? -23.812 15.195 15.75 1 88.31 237 THR A O 1
ATOM 1885 N N . LYS A 1 238 ? -24.922 13.32 15.391 1 87.56 238 LYS A N 1
ATOM 1886 C CA . LYS A 1 238 ? -24.688 12.844 16.75 1 87.56 238 LYS A CA 1
ATOM 1887 C C . LYS A 1 238 ? -23.375 12.07 16.859 1 87.56 238 LYS A C 1
ATOM 1889 O O . LYS A 1 238 ? -23.062 11.242 15.992 1 87.56 238 LYS A O 1
ATOM 1894 N N . TYR A 1 239 ? -22.562 12.43 17.906 1 86.5 239 TYR A N 1
ATOM 1895 C CA . TYR A 1 239 ? -21.312 11.711 18.109 1 86.5 239 TYR A CA 1
ATOM 1896 C C . TYR A 1 239 ? -21.047 11.477 19.594 1 86.5 239 TYR A C 1
ATOM 1898 O O . TYR A 1 239 ? -21.203 12.391 20.422 1 86.5 239 TYR A O 1
ATOM 1906 N N . ARG A 1 240 ? -20.719 10.25 19.828 1 83.69 240 ARG A N 1
ATOM 1907 C CA . ARG A 1 240 ? -20.406 9.891 21.219 1 83.69 240 ARG A CA 1
ATOM 1908 C C . ARG A 1 240 ? -18.922 10 21.484 1 83.69 240 ARG A C 1
ATOM 1910 O O . ARG A 1 240 ? -18.109 9.312 20.844 1 83.69 240 ARG A O 1
ATOM 1917 N N . LEU A 1 241 ? -18.625 10.742 22.484 1 78.56 241 LEU A N 1
ATOM 1918 C CA . LEU A 1 241 ? -17.219 10.945 22.859 1 78.56 241 LEU A CA 1
ATOM 1919 C C . LEU A 1 241 ? -16.703 9.758 23.656 1 78.56 241 LEU A C 1
ATOM 1921 O O . LEU A 1 241 ? -17.469 8.953 24.172 1 78.56 241 LEU A O 1
ATOM 1925 N N . PRO A 1 242 ? -15.398 9.648 23.672 1 70.88 242 PRO A N 1
ATOM 1926 C CA . PRO A 1 242 ? -14.805 8.539 24.422 1 70.88 242 PRO A CA 1
ATOM 1927 C C . PRO A 1 242 ? -15.258 8.5 25.875 1 70.88 242 PRO A C 1
ATOM 1929 O O . PRO A 1 242 ? -15.305 7.422 26.484 1 70.88 242 PRO A O 1
ATOM 1932 N N . ASP A 1 243 ? -15.578 9.609 26.484 1 72.12 243 ASP A N 1
ATOM 1933 C CA . ASP A 1 243 ? -16 9.672 27.875 1 72.12 243 ASP A CA 1
ATOM 1934 C C . ASP A 1 243 ? -17.484 9.32 28.016 1 72.12 243 ASP A C 1
ATOM 1936 O O . ASP A 1 243 ? -18.031 9.336 29.125 1 72.12 243 ASP A O 1
ATOM 1940 N N . GLY A 1 244 ? -18.109 9.047 26.875 1 76.81 244 GLY A N 1
ATOM 1941 C CA . GLY A 1 244 ? -19.484 8.609 26.922 1 76.81 244 GLY A CA 1
ATOM 1942 C C . GLY A 1 244 ? -20.484 9.719 26.609 1 76.81 244 GLY A C 1
ATOM 1943 O O . GLY A 1 244 ? -21.625 9.453 26.281 1 76.81 244 GLY A O 1
ATOM 1944 N N . ASN A 1 245 ? -20.078 10.891 26.703 1 78.94 245 ASN A N 1
ATOM 1945 C CA . ASN A 1 245 ? -20.969 12.016 26.406 1 78.94 245 ASN A CA 1
ATOM 1946 C C . ASN A 1 245 ? -21.281 12.109 24.906 1 78.94 245 ASN A C 1
ATOM 1948 O O . ASN A 1 245 ? -20.438 11.773 24.078 1 78.94 245 ASN A O 1
ATOM 1952 N N . VAL A 1 246 ? -22.484 12.547 24.656 1 83.88 246 VAL A N 1
ATOM 1953 C CA . VAL A 1 246 ? -22.922 12.688 23.266 1 83.88 246 VAL A CA 1
ATOM 1954 C C . VAL A 1 246 ? -22.953 14.164 22.891 1 83.88 246 VAL A C 1
ATOM 1956 O O . VAL A 1 246 ? -23.453 15 23.641 1 83.88 246 VAL A O 1
ATOM 1959 N N . ILE A 1 247 ? -22.391 14.461 21.828 1 83.38 247 ILE A N 1
ATOM 1960 C CA . ILE A 1 247 ? -22.438 15.828 21.312 1 83.38 247 ILE A CA 1
ATOM 1961 C C . ILE A 1 247 ? -23.172 15.852 19.969 1 83.38 247 ILE A C 1
ATOM 1963 O O . ILE A 1 247 ? -23.234 14.844 19.281 1 83.38 247 ILE A O 1
ATOM 1967 N N . TYR A 1 248 ? -23.781 16.984 19.75 1 86.19 248 TYR A N 1
ATOM 1968 C CA . TYR A 1 248 ? -24.469 17.219 18.5 1 86.19 248 TYR A CA 1
ATOM 1969 C C . TYR A 1 248 ? -23.781 18.312 17.703 1 86.19 248 TYR A C 1
ATOM 1971 O O . TYR A 1 248 ? -23.594 19.438 18.188 1 86.19 248 TYR A O 1
ATOM 1979 N N . ILE A 1 249 ? -23.344 17.938 16.531 1 90 249 ILE A N 1
ATOM 1980 C CA . ILE A 1 249 ? -22.578 18.859 15.719 1 90 249 ILE A CA 1
ATOM 1981 C C . ILE A 1 249 ? -23.359 19.203 14.453 1 90 249 ILE A C 1
ATOM 1983 O O . ILE A 1 249 ? -23.828 18.312 13.75 1 90 249 ILE A O 1
ATOM 1987 N N . GLU A 1 250 ? -23.516 20.5 14.227 1 90.19 250 GLU A N 1
ATOM 1988 C CA . GLU A 1 250 ? -24.125 20.922 12.977 1 90.19 250 GLU A CA 1
ATOM 1989 C C . GLU A 1 250 ? -23.312 20.484 11.766 1 90.19 250 GLU A C 1
ATOM 1991 O O . GLU A 1 250 ? -22.078 20.594 11.773 1 90.19 250 GLU A O 1
ATOM 1996 N N . ASP A 1 251 ? -23.953 20.062 10.719 1 89.5 251 ASP A N 1
ATOM 1997 C CA . ASP A 1 251 ? -23.328 19.5 9.539 1 89.5 251 ASP A CA 1
ATOM 1998 C C . ASP A 1 251 ? -22.391 20.5 8.875 1 89.5 251 ASP A C 1
ATOM 2000 O O . ASP A 1 251 ? -21.344 20.141 8.352 1 89.5 251 ASP A O 1
ATOM 2004 N N . ARG A 1 252 ? -22.844 21.719 8.891 1 88.44 252 ARG A N 1
ATOM 2005 C CA . ARG A 1 252 ? -22.047 22.75 8.242 1 88.44 252 ARG A CA 1
ATOM 2006 C C . ARG A 1 252 ? -20.672 22.859 8.875 1 88.44 252 ARG A C 1
ATOM 2008 O O . ARG A 1 252 ? -19.688 23.172 8.203 1 88.44 252 ARG A O 1
ATOM 2015 N N . LEU A 1 253 ? -20.562 22.516 10.164 1 90.44 253 LEU A N 1
ATOM 2016 C CA . LEU A 1 253 ? -19.297 22.594 10.891 1 90.44 253 LEU A CA 1
ATOM 2017 C C . LEU A 1 253 ? -18.375 21.438 10.5 1 90.44 253 LEU A C 1
ATOM 2019 O O . LEU A 1 253 ? -17.156 21.516 10.727 1 90.44 253 LEU A O 1
ATOM 2023 N N . LEU A 1 254 ? -18.938 20.422 9.883 1 93.69 254 LEU A N 1
ATOM 2024 C CA . LEU A 1 254 ? -18.156 19.25 9.508 1 93.69 254 LEU A CA 1
ATOM 2025 C C . LEU A 1 254 ? -17.531 19.422 8.125 1 93.69 254 LEU A C 1
ATOM 2027 O O . LEU A 1 254 ? -16.781 18.562 7.668 1 93.69 254 LEU A O 1
ATOM 2031 N N . GLN A 1 255 ? -17.766 20.594 7.539 1 95.31 255 GLN A N 1
ATOM 2032 C CA . GLN A 1 255 ? -17.219 20.891 6.219 1 95.31 255 GLN A CA 1
ATOM 2033 C C . GLN A 1 255 ? -15.977 21.766 6.324 1 95.31 255 GLN A C 1
ATOM 2035 O O . GLN A 1 255 ? -15.562 22.391 5.34 1 95.31 255 GLN A O 1
ATOM 2040 N N . VAL A 1 256 ? -15.344 21.75 7.473 1 96.38 256 VAL A N 1
ATOM 2041 C CA . VAL A 1 256 ? -14.188 22.578 7.773 1 96.38 256 VAL A CA 1
ATOM 2042 C C . VAL A 1 256 ? -13.062 22.281 6.789 1 96.38 256 VAL A C 1
ATOM 2044 O O . VAL A 1 256 ? -12.297 23.172 6.422 1 96.38 256 VAL A O 1
ATOM 2047 N N . PRO A 1 257 ? -12.906 21.062 6.211 1 97.5 257 PRO A N 1
ATOM 2048 C CA . PRO A 1 257 ? -11.828 20.797 5.258 1 97.5 257 PRO A CA 1
ATOM 2049 C C . PRO A 1 257 ? -11.953 21.609 3.971 1 97.5 257 PRO A C 1
ATOM 2051 O O . PRO A 1 257 ? -11.023 21.641 3.162 1 97.5 257 PRO A O 1
ATOM 2054 N N . GLU A 1 258 ? -13.062 22.344 3.811 1 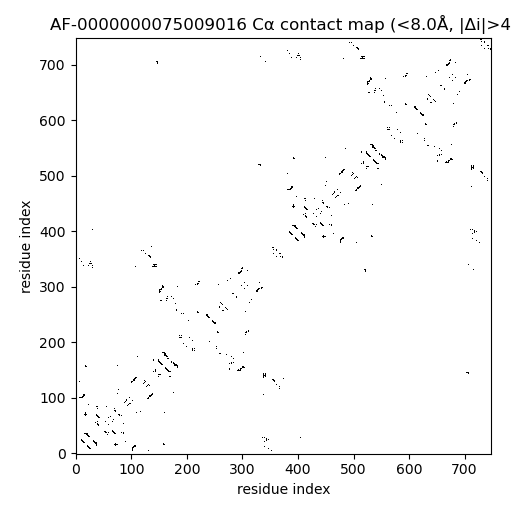96.81 258 GLU A N 1
ATOM 2055 C CA . GLU A 1 258 ? -13.242 23.219 2.66 1 96.81 258 GLU A CA 1
ATOM 2056 C C . GLU A 1 258 ? -12.117 24.25 2.57 1 96.81 258 GLU A C 1
ATOM 2058 O O . GLU A 1 258 ? -11.82 24.766 1.489 1 96.81 258 GLU A O 1
ATOM 2063 N N . VAL A 1 259 ? -11.516 24.5 3.682 1 96.69 259 VAL A N 1
ATOM 2064 C CA . VAL A 1 259 ? -10.438 25.469 3.738 1 96.69 259 VAL A CA 1
ATOM 2065 C C . VAL A 1 259 ? -9.289 25.031 2.836 1 96.69 259 VAL A C 1
ATOM 2067 O O . VAL A 1 259 ? -8.5 25.844 2.371 1 96.69 259 VAL A O 1
ATOM 2070 N N . LEU A 1 260 ? -9.125 23.734 2.535 1 97.81 260 LEU A N 1
ATOM 2071 C CA . LEU A 1 260 ? -8.094 23.219 1.645 1 97.81 260 LEU A CA 1
ATOM 2072 C C . LEU A 1 260 ? -8.336 23.672 0.209 1 97.81 260 LEU A C 1
ATOM 2074 O O . LEU A 1 260 ? -7.391 23.875 -0.554 1 97.81 260 LEU A O 1
ATOM 2078 N N . PHE A 1 261 ? -9.586 23.828 -0.129 1 97.62 261 PHE A N 1
ATOM 2079 C CA . PHE A 1 261 ? -9.961 24.219 -1.483 1 97.62 261 PHE A CA 1
ATOM 2080 C C . PHE A 1 261 ? -10.133 25.719 -1.583 1 97.62 261 PHE A C 1
ATOM 2082 O O . PHE A 1 261 ? -9.922 26.312 -2.646 1 97.62 261 PHE A O 1
ATOM 2089 N N . THR A 1 262 ? -10.578 26.281 -0.484 1 96.12 262 THR A N 1
ATOM 2090 C CA . THR A 1 262 ? -10.797 27.719 -0.406 1 96.12 262 THR A CA 1
ATOM 2091 C C . THR A 1 262 ? -10.109 28.312 0.824 1 96.12 262 THR A C 1
ATOM 2093 O O . THR A 1 262 ? -10.773 28.75 1.766 1 96.12 262 THR A O 1
ATOM 2096 N N . PRO A 1 263 ? -8.82 28.453 0.75 1 96 263 PRO A N 1
ATOM 2097 C CA . PRO A 1 263 ? -8.062 28.922 1.914 1 96 263 PRO A CA 1
ATOM 2098 C C . PRO A 1 263 ? -8.43 30.344 2.326 1 96 263 PRO A C 1
ATOM 2100 O O . PRO A 1 263 ? -8.172 30.75 3.461 1 96 263 PRO A O 1
ATOM 2103 N N . ALA A 1 264 ? -9.078 31.078 1.484 1 93.81 264 ALA A N 1
ATOM 2104 C CA . ALA A 1 264 ? -9.516 32.438 1.777 1 93.81 264 ALA A CA 1
ATOM 2105 C C . ALA A 1 264 ? -10.43 32.469 3 1 93.81 264 ALA A C 1
ATOM 2107 O O . ALA A 1 264 ? -10.531 33.5 3.678 1 93.81 264 ALA A O 1
ATOM 2108 N N . ILE A 1 265 ? -11.109 31.344 3.256 1 91.56 265 ILE A N 1
ATOM 2109 C CA . ILE A 1 265 ? -11.945 31.219 4.445 1 91.56 265 ILE A CA 1
ATOM 2110 C C . ILE A 1 265 ? -11.125 31.531 5.691 1 91.56 265 IL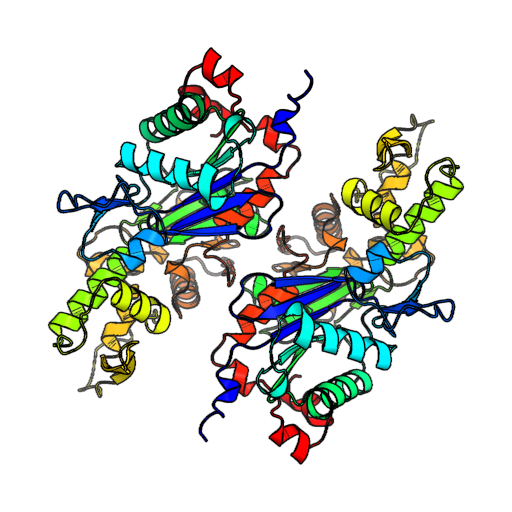E A C 1
ATOM 2112 O O . ILE A 1 265 ? -11.648 32.094 6.656 1 91.56 265 ILE A O 1
ATOM 2116 N N . LEU A 1 266 ? -9.836 31.234 5.688 1 92.38 266 LEU A N 1
ATOM 2117 C CA . LEU A 1 266 ? -8.945 31.516 6.805 1 92.38 266 LEU A CA 1
ATOM 2118 C C . LEU A 1 266 ? -8.078 32.75 6.516 1 92.38 266 LEU A C 1
ATOM 2120 O O . LEU A 1 266 ? -7.02 32.906 7.117 1 92.38 266 LEU A O 1
ATOM 2124 N N . ASP A 1 267 ? -8.438 33.5 5.543 1 92.69 267 ASP A N 1
ATOM 2125 C CA . ASP A 1 267 ? -7.734 34.719 5.141 1 92.69 267 ASP A CA 1
ATOM 2126 C C . ASP A 1 267 ? -6.34 34.375 4.613 1 92.69 267 ASP A C 1
ATOM 2128 O O . ASP A 1 267 ? -5.387 35.125 4.867 1 92.69 267 ASP A O 1
ATOM 2132 N N . ILE A 1 268 ? -6.23 33.219 4.043 1 92.38 268 ILE A N 1
ATOM 2133 C CA . ILE A 1 268 ? -4.988 32.812 3.395 1 92.38 268 ILE A CA 1
ATOM 2134 C C . ILE A 1 268 ? -5.105 33 1.886 1 92.38 268 ILE A C 1
ATOM 2136 O O . ILE A 1 268 ? -6.094 32.594 1.275 1 92.38 268 ILE A O 1
ATOM 2140 N N . GLN A 1 269 ? -4.098 33.625 1.292 1 91.25 269 GLN A N 1
ATOM 2141 C CA . GLN A 1 269 ? -4.176 34.031 -0.112 1 91.25 269 GLN A CA 1
ATOM 2142 C C . GLN A 1 269 ? -3.631 32.906 -1.019 1 91.25 269 GLN A C 1
ATOM 2144 O O . GLN A 1 269 ? -3.863 32.938 -2.229 1 91.25 269 GLN A O 1
ATOM 2149 N N . ASP A 1 270 ? -3.029 31.891 -0.517 1 92.31 270 ASP A N 1
ATOM 2150 C CA . ASP A 1 270 ? -2.49 30.797 -1.312 1 92.31 270 ASP A CA 1
ATOM 2151 C C . ASP A 1 270 ? -3.598 30.078 -2.078 1 92.31 270 ASP A C 1
ATOM 2153 O O . ASP A 1 270 ? -4.762 30.094 -1.669 1 92.31 270 ASP A O 1
ATOM 2157 N N . PRO A 1 271 ? -3.227 29.578 -3.217 1 95.31 271 PRO A N 1
ATOM 2158 C CA . PRO A 1 271 ? -4.23 28.812 -3.957 1 95.31 271 PRO A CA 1
ATOM 2159 C C . PRO A 1 271 ? -4.668 27.547 -3.223 1 95.31 271 PRO A C 1
ATOM 2161 O O . PRO A 1 271 ? -3.863 26.922 -2.525 1 95.31 271 PRO A O 1
ATOM 2164 N N . GLY A 1 272 ? -5.953 27.188 -3.418 1 97 272 GLY A N 1
ATOM 2165 C CA . GLY A 1 272 ? -6.453 25.938 -2.895 1 97 272 GLY A CA 1
ATOM 2166 C C . GLY A 1 272 ? -5.973 24.719 -3.682 1 97 272 GLY A C 1
ATOM 2167 O O . GLY A 1 272 ? -5.258 24.875 -4.676 1 97 272 GLY A O 1
ATOM 2168 N N . LEU A 1 273 ? -6.379 23.578 -3.295 1 98.31 273 LEU A N 1
ATOM 2169 C CA . LEU A 1 273 ? -5.867 22.312 -3.805 1 98.31 273 LEU A CA 1
ATOM 2170 C C . LEU A 1 273 ? -5.992 22.25 -5.324 1 98.31 273 LEU A C 1
ATOM 2172 O O . LEU A 1 273 ? -5.02 21.938 -6.02 1 98.31 273 LEU A O 1
ATOM 2176 N N . SER A 1 274 ? -7.203 22.547 -5.875 1 98 274 SER A N 1
ATOM 2177 C CA . SER A 1 274 ? -7.441 22.422 -7.309 1 98 274 SER A CA 1
ATOM 2178 C C . SER A 1 274 ? -6.566 23.375 -8.109 1 98 274 SER A C 1
ATOM 2180 O O . SER A 1 274 ? -5.973 23 -9.117 1 98 274 SER A O 1
ATOM 2182 N N . LYS A 1 275 ? -6.52 24.562 -7.613 1 97.38 275 LYS A N 1
ATOM 2183 C CA . LYS A 1 275 ? -5.707 25.562 -8.281 1 97.38 275 LYS A CA 1
ATOM 2184 C C . LYS A 1 275 ? -4.219 25.234 -8.164 1 97.38 275 LYS A C 1
ATOM 2186 O O . LYS A 1 275 ? -3.453 25.469 -9.102 1 97.38 275 LYS A O 1
ATOM 2191 N N . MET A 1 276 ? -3.82 24.734 -7.023 1 98.25 276 MET A N 1
ATOM 2192 C CA . MET A 1 276 ? -2.428 24.328 -6.828 1 98.25 276 MET A CA 1
ATOM 2193 C C . MET A 1 276 ? -2.01 23.297 -7.863 1 98.25 276 MET A C 1
ATOM 2195 O O . MET A 1 276 ? -0.966 23.438 -8.508 1 98.25 276 MET A O 1
ATOM 2199 N N . VAL A 1 277 ? -2.818 22.266 -7.988 1 98.69 277 VAL A N 1
ATOM 2200 C CA . VAL A 1 277 ? -2.523 21.172 -8.914 1 98.69 277 VAL A CA 1
ATOM 2201 C C . VAL A 1 277 ? -2.482 21.703 -10.344 1 98.69 277 VAL A C 1
ATOM 2203 O O . VAL A 1 277 ? -1.517 21.469 -11.078 1 98.69 277 VAL A O 1
ATOM 2206 N N . PHE A 1 278 ? -3.469 22.516 -10.703 1 98.44 278 PHE A N 1
ATOM 2207 C CA . PHE A 1 278 ? -3.578 23.062 -12.047 1 98.44 278 PHE A CA 1
ATOM 2208 C C . PHE A 1 278 ? -2.381 23.953 -12.367 1 98.44 278 PHE A C 1
ATOM 2210 O O . PHE A 1 278 ? -1.723 23.766 -13.391 1 98.44 278 PHE A O 1
ATOM 2217 N N . ASN A 1 279 ? -2.09 24.844 -11.461 1 97.94 279 ASN A N 1
ATOM 2218 C CA . ASN A 1 279 ? -0.992 25.781 -11.664 1 97.94 279 ASN A CA 1
ATOM 2219 C C . ASN A 1 279 ? 0.352 25.062 -11.75 1 97.94 279 ASN A C 1
ATOM 2221 O O . ASN A 1 279 ? 1.19 25.406 -12.586 1 97.94 279 ASN A O 1
ATOM 2225 N N . SER A 1 280 ? 0.579 24.078 -10.914 1 98.62 280 SER A N 1
ATOM 2226 C CA . SER A 1 280 ? 1.831 23.328 -10.906 1 98.62 280 SER A CA 1
ATOM 2227 C C . SER A 1 280 ? 2.053 22.609 -12.234 1 98.62 280 SER A C 1
ATOM 2229 O O . SER A 1 280 ? 3.166 22.609 -12.766 1 98.62 280 SER A O 1
ATOM 2231 N N . ILE A 1 281 ? 1.018 22.016 -12.727 1 98.62 281 ILE A N 1
ATOM 2232 C CA . ILE A 1 281 ? 1.133 21.281 -13.977 1 98.62 281 ILE A CA 1
ATOM 2233 C C . ILE A 1 281 ? 1.401 22.25 -15.125 1 98.62 281 ILE A C 1
ATOM 2235 O O . ILE A 1 281 ? 2.26 22 -15.977 1 98.62 281 ILE A O 1
ATOM 2239 N N . LEU A 1 282 ? 0.772 23.438 -15.164 1 97.88 282 LEU A N 1
ATOM 2240 C CA . LEU A 1 282 ? 0.912 24.406 -16.25 1 97.88 282 LEU A CA 1
ATOM 2241 C C . LEU A 1 282 ? 2.307 25.016 -16.25 1 97.88 282 LEU A C 1
ATOM 2243 O O . LEU A 1 282 ? 2.773 25.5 -17.281 1 97.88 282 LEU A O 1
ATOM 2247 N N . LYS A 1 283 ? 2.951 25.047 -15.133 1 98.12 283 LYS A N 1
ATOM 2248 C CA . LYS A 1 283 ? 4.301 25.594 -15.031 1 98.12 283 LYS A CA 1
ATOM 2249 C C . LYS A 1 283 ? 5.328 24.625 -15.625 1 98.12 283 LYS A C 1
ATOM 2251 O O . LYS A 1 283 ? 6.469 25.016 -15.883 1 98.12 283 LYS A O 1
ATOM 2256 N N . CYS A 1 284 ? 4.945 23.375 -15.805 1 98.25 284 CYS A N 1
ATOM 2257 C CA . CYS A 1 284 ? 5.844 22.375 -16.391 1 98.25 284 CYS A CA 1
ATOM 2258 C C . CYS A 1 284 ? 5.863 22.484 -17.906 1 98.25 284 CYS A C 1
ATOM 2260 O O . CYS A 1 284 ? 5.031 23.172 -18.5 1 98.25 284 CYS A O 1
ATOM 2262 N N . ASP A 1 285 ? 6.855 21.844 -18.578 1 97 285 ASP A N 1
ATOM 2263 C CA . ASP A 1 285 ? 6.938 21.797 -20.031 1 97 285 ASP A CA 1
ATOM 2264 C C . ASP A 1 285 ? 5.676 21.203 -20.625 1 97 285 ASP A C 1
ATOM 2266 O O . ASP A 1 285 ? 5.129 20.234 -20.094 1 97 285 ASP A O 1
ATOM 2270 N N . THR A 1 286 ? 5.258 21.672 -21.734 1 95.94 286 THR A N 1
ATOM 2271 C CA . THR A 1 286 ? 4.016 21.281 -22.375 1 95.94 286 THR A CA 1
ATOM 2272 C C . THR A 1 286 ? 4.023 19.781 -22.703 1 95.94 286 THR A C 1
ATOM 2274 O O . THR A 1 286 ? 2.984 19.125 -22.625 1 95.94 286 THR A O 1
ATOM 2277 N N . ASP A 1 287 ? 5.152 19.312 -22.953 1 95.19 287 ASP A N 1
ATOM 2278 C CA . ASP A 1 287 ? 5.266 17.922 -23.422 1 95.19 287 ASP A CA 1
ATOM 2279 C C . ASP A 1 287 ? 4.973 16.938 -22.297 1 95.19 287 ASP A C 1
ATOM 2281 O O . ASP A 1 287 ? 4.652 15.773 -22.547 1 95.19 287 ASP A O 1
ATOM 2285 N N . ILE A 1 288 ? 5.059 17.438 -21.031 1 96.38 288 ILE A N 1
ATOM 2286 C CA . ILE A 1 288 ? 4.875 16.453 -19.969 1 96.38 288 ILE A CA 1
ATOM 2287 C C . ILE A 1 288 ? 3.549 16.719 -19.25 1 96.38 288 ILE A C 1
ATOM 2289 O O . ILE A 1 288 ? 3.127 15.93 -18.406 1 96.38 288 ILE A O 1
ATOM 2293 N N . GLN A 1 289 ? 2.85 17.766 -19.609 1 97.5 289 GLN A N 1
ATOM 2294 C CA . GLN A 1 289 ? 1.639 18.172 -18.891 1 97.5 289 GLN A CA 1
ATOM 2295 C C . GLN A 1 289 ? 0.567 17.094 -18.984 1 97.5 289 GLN A C 1
ATOM 2297 O O . GLN A 1 289 ? -0.109 16.797 -18 1 97.5 289 GLN A O 1
ATOM 2302 N N . LYS A 1 290 ? 0.431 16.5 -20.094 1 94.5 290 LYS A N 1
ATOM 2303 C CA . LYS A 1 290 ? -0.564 15.445 -20.266 1 94.5 290 LYS A CA 1
ATOM 2304 C C . LYS A 1 290 ? -0.297 14.273 -19.328 1 94.5 290 LYS A C 1
ATOM 2306 O O . LYS A 1 290 ? -1.223 13.742 -18.719 1 94.5 290 LYS A O 1
ATOM 2311 N N . SER A 1 291 ? 0.975 13.938 -19.188 1 94.62 291 SER A N 1
ATOM 2312 C CA . SER A 1 291 ? 1.361 12.836 -18.312 1 94.62 291 SER A CA 1
ATOM 2313 C C . SER A 1 291 ? 1.077 13.172 -16.844 1 94.62 291 SER A C 1
ATOM 2315 O O . SER A 1 291 ? 0.703 12.297 -16.062 1 94.62 291 SER A O 1
ATOM 2317 N N . LEU A 1 292 ? 1.204 14.422 -16.562 1 98 292 LEU A N 1
ATOM 2318 C CA . LEU A 1 292 ? 0.977 14.844 -15.188 1 98 292 LEU A CA 1
ATOM 2319 C C . LEU A 1 292 ? -0.513 14.852 -14.859 1 98 292 LEU A C 1
ATOM 2321 O O . LEU A 1 292 ? -0.928 14.328 -13.82 1 98 292 LEU A O 1
ATOM 2325 N N . PHE A 1 293 ? -1.329 15.305 -15.773 1 97.06 293 PHE A N 1
ATOM 2326 C CA . PHE A 1 293 ? -2.775 15.281 -15.578 1 97.06 293 PHE A CA 1
ATOM 2327 C C . PHE A 1 293 ? -3.283 13.844 -15.516 1 97.06 293 PHE A C 1
ATOM 2329 O O . PHE A 1 293 ? -4.227 13.547 -14.781 1 97.06 293 PHE A O 1
ATOM 2336 N N . GLY A 1 294 ? -2.633 13.031 -16.219 1 94.88 294 GLY A N 1
ATOM 2337 C CA . GLY A 1 294 ? -3.055 11.641 -16.297 1 94.88 294 GLY A CA 1
ATOM 2338 C C . GLY A 1 294 ? -2.545 10.789 -15.156 1 94.88 294 GLY A C 1
ATOM 2339 O O . GLY A 1 294 ? -2.76 9.578 -15.125 1 94.88 294 GLY A O 1
ATOM 2340 N N . ASN A 1 295 ? -1.828 11.422 -14.203 1 96 295 ASN A N 1
ATOM 2341 C CA . ASN A 1 295 ? -1.254 10.68 -13.086 1 96 295 ASN A CA 1
ATOM 2342 C C . ASN A 1 295 ? -1.072 11.555 -11.852 1 96 295 ASN A C 1
ATOM 2344 O O . ASN A 1 295 ? 0.055 11.82 -11.438 1 96 295 ASN A O 1
ATOM 2348 N N . ILE A 1 296 ? -2.199 11.898 -11.258 1 98.06 296 ILE A N 1
ATOM 2349 C CA . ILE A 1 296 ? -2.195 12.68 -10.023 1 98.06 296 ILE A CA 1
ATOM 2350 C C . ILE A 1 296 ? -2.354 11.742 -8.828 1 98.06 296 ILE A C 1
ATOM 2352 O O . ILE A 1 296 ? -3.363 11.047 -8.703 1 98.06 296 ILE A O 1
ATOM 2356 N N . VAL A 1 297 ? -1.379 11.797 -7.945 1 97.94 297 VAL A N 1
ATOM 2357 C CA . VAL A 1 297 ? -1.361 10.891 -6.805 1 97.94 297 VAL A CA 1
ATOM 2358 C C . VAL A 1 297 ? -1.591 11.672 -5.512 1 97.94 297 VAL A C 1
ATOM 2360 O O . VAL A 1 297 ? -0.902 12.656 -5.246 1 97.94 297 VAL A O 1
ATOM 2363 N N . LEU A 1 298 ? -2.59 11.211 -4.754 1 98.19 298 LEU A N 1
ATOM 2364 C CA . LEU A 1 298 ? -2.854 11.82 -3.455 1 98.19 298 LEU A CA 1
ATOM 2365 C C . LEU A 1 298 ? -2.051 11.133 -2.357 1 98.19 298 LEU A C 1
ATOM 2367 O O . LEU A 1 298 ? -1.944 9.906 -2.34 1 98.19 298 LEU A O 1
ATOM 2371 N N . SER A 1 299 ? -1.487 11.93 -1.479 1 97.5 299 SER A N 1
ATOM 2372 C CA . SER A 1 299 ? -0.718 11.43 -0.343 1 97.5 299 SER A CA 1
ATOM 2373 C C . SER A 1 299 ? -0.949 12.289 0.898 1 97.5 299 SER A C 1
ATOM 2375 O O . SER A 1 299 ? -1.302 13.461 0.791 1 97.5 299 SER A O 1
ATOM 2377 N N . GLY A 1 300 ? -0.837 11.648 2.104 1 96.56 300 GLY A N 1
ATOM 2378 C CA . GLY A 1 300 ? -1.025 12.367 3.355 1 96.56 300 GLY A CA 1
ATOM 2379 C C . GLY A 1 300 ? -2.387 12.125 3.98 1 96.56 300 GLY A C 1
ATOM 2380 O O . GLY A 1 300 ? -3.373 11.922 3.273 1 96.56 300 GLY A O 1
ATOM 2381 N N . GLY A 1 301 ? -2.447 12.328 5.203 1 95.88 301 GLY A N 1
ATOM 2382 C CA . GLY A 1 301 ? -3.652 12 5.953 1 95.88 301 GLY A CA 1
ATOM 2383 C C . GLY A 1 301 ? -4.812 12.93 5.652 1 95.88 301 GLY A C 1
ATOM 2384 O O . GLY A 1 301 ? -5.973 12.523 5.699 1 95.88 301 GLY A O 1
ATOM 2385 N N . SER A 1 302 ? -4.473 14.141 5.305 1 97.44 302 SER A N 1
ATOM 2386 C CA . SER A 1 302 ? -5.531 15.125 5.078 1 97.44 302 SER A CA 1
ATOM 2387 C C . SER A 1 302 ? -6.129 14.977 3.682 1 97.44 302 SER A C 1
ATOM 2389 O O . SER A 1 302 ? -7.043 15.719 3.312 1 97.44 302 SER A O 1
ATOM 2391 N N . THR A 1 303 ? -5.672 14.039 2.904 1 97.81 303 THR A N 1
ATOM 2392 C CA . THR A 1 303 ? -6.285 13.75 1.615 1 97.81 303 THR A CA 1
ATOM 2393 C C . THR A 1 303 ? -7.344 12.656 1.757 1 97.81 303 THR A C 1
ATOM 2395 O O . THR A 1 303 ? -8.016 12.305 0.785 1 97.81 303 THR A O 1
ATOM 2398 N N . LEU A 1 304 ? -7.512 12.203 2.949 1 95.56 304 LEU A N 1
ATOM 2399 C CA . LEU A 1 304 ? -8.414 11.086 3.188 1 95.56 304 LEU A CA 1
ATOM 2400 C C . LEU A 1 304 ? -9.836 11.578 3.445 1 95.56 304 LEU A C 1
ATOM 2402 O O . LEU A 1 304 ? -10.758 10.781 3.607 1 95.56 304 LEU A O 1
ATOM 2406 N N . PHE A 1 305 ? -10 12.859 3.496 1 96.94 305 PHE A N 1
ATOM 2407 C CA . PHE A 1 305 ? -11.352 13.375 3.725 1 96.94 305 PHE A CA 1
ATOM 2408 C C . PHE A 1 305 ? -12.312 12.844 2.67 1 96.94 305 PHE A C 1
ATOM 2410 O O . PHE A 1 305 ? -12.016 12.875 1.475 1 96.94 305 PHE A O 1
ATOM 2417 N N . ARG A 1 306 ? -13.453 12.461 3.205 1 93.75 306 ARG A N 1
ATOM 2418 C CA . ARG A 1 306 ? -14.492 12.016 2.281 1 93.75 306 ARG A CA 1
ATOM 2419 C C . ARG A 1 306 ? -14.875 13.133 1.311 1 93.75 306 ARG A C 1
ATOM 2421 O O . ARG A 1 306 ? -15.062 14.281 1.716 1 93.75 306 ARG A O 1
ATOM 2428 N N . GLY A 1 307 ? -14.906 12.773 0.037 1 95.62 307 GLY A N 1
ATOM 2429 C CA . GLY A 1 307 ? -15.352 13.719 -0.971 1 95.62 307 GLY A CA 1
ATOM 2430 C C . GLY A 1 307 ? -14.211 14.5 -1.601 1 95.62 307 GLY A C 1
ATOM 2431 O O . GLY A 1 307 ? -14.391 15.148 -2.629 1 95.62 307 GLY A O 1
ATOM 2432 N N . LEU A 1 308 ? -13.047 14.445 -1.032 1 97.44 308 LEU A N 1
ATOM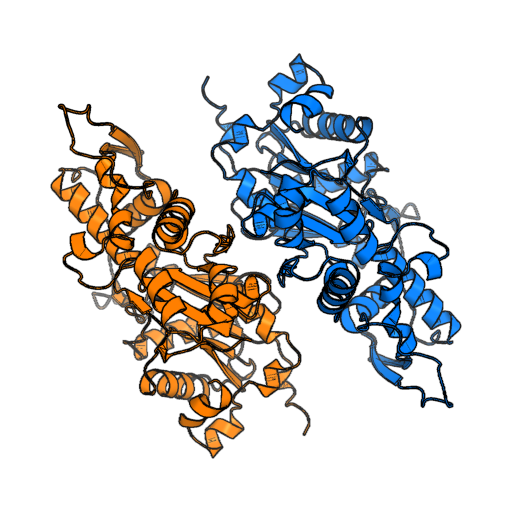 2433 C CA . LEU A 1 308 ? -11.938 15.266 -1.495 1 97.44 308 LEU A CA 1
ATOM 2434 C C . LEU A 1 308 ? -11.531 14.883 -2.916 1 97.44 308 LEU A C 1
ATOM 2436 O O . LEU A 1 308 ? -11.336 15.758 -3.766 1 97.44 308 LEU A O 1
ATOM 2440 N N . THR A 1 309 ? -11.406 13.609 -3.18 1 96.31 309 THR A N 1
ATOM 2441 C CA . THR A 1 309 ? -10.977 13.125 -4.488 1 96.31 309 THR A CA 1
ATOM 2442 C C . THR A 1 309 ? -11.961 13.555 -5.57 1 96.31 309 THR A C 1
ATOM 2444 O O . THR A 1 309 ? -11.562 14.047 -6.629 1 96.31 309 THR A O 1
ATOM 2447 N N . GLU A 1 310 ? -13.242 13.383 -5.285 1 95 310 GLU A N 1
ATOM 2448 C CA . GLU A 1 310 ? -14.297 13.734 -6.23 1 95 310 GLU A CA 1
ATOM 2449 C C . GLU A 1 310 ? -14.32 15.242 -6.492 1 95 310 GLU A C 1
ATOM 2451 O O . GLU A 1 310 ? -14.461 15.672 -7.637 1 95 310 GLU A O 1
ATOM 2456 N N . ARG A 1 311 ? -14.195 15.961 -5.434 1 97.38 311 ARG A N 1
ATOM 2457 C CA . ARG A 1 311 ? -14.164 17.422 -5.555 1 97.38 311 ARG A CA 1
ATOM 2458 C C . ARG A 1 311 ? -12.992 17.875 -6.41 1 97.38 311 ARG A C 1
ATOM 2460 O O . ARG A 1 311 ? -13.148 18.719 -7.285 1 97.38 311 ARG A O 1
ATOM 2467 N N . LEU A 1 312 ? -11.828 17.328 -6.172 1 98.06 312 LEU A N 1
ATOM 2468 C CA . LEU A 1 312 ? -10.633 17.672 -6.93 1 98.06 312 LEU A CA 1
ATOM 2469 C C . LEU A 1 312 ? -10.812 17.344 -8.406 1 98.06 312 LEU A C 1
ATOM 2471 O O . LEU A 1 312 ? -10.477 18.156 -9.273 1 98.06 312 LEU A O 1
ATOM 2475 N N . ALA A 1 313 ? -11.297 16.172 -8.688 1 96.25 313 ALA A N 1
ATOM 2476 C CA . ALA A 1 313 ? -11.547 15.758 -10.07 1 96.25 313 ALA A CA 1
ATOM 2477 C C . ALA A 1 313 ? -12.492 16.719 -10.773 1 96.25 313 ALA A C 1
ATOM 2479 O O . ALA A 1 313 ? -12.219 17.172 -11.891 1 96.25 313 ALA A O 1
ATOM 2480 N N . LYS A 1 314 ? -13.578 17.031 -10.141 1 96.5 314 LYS A N 1
ATOM 2481 C CA . LYS A 1 314 ? -14.578 17.938 -10.695 1 96.5 314 LYS A CA 1
ATOM 2482 C C . LYS A 1 314 ? -13.977 19.312 -11 1 96.5 314 LYS A C 1
ATOM 2484 O O . LYS A 1 314 ? -14.18 19.859 -12.086 1 96.5 314 LYS A O 1
ATOM 2489 N N . ASP A 1 315 ? -13.281 19.844 -10.016 1 97.56 315 ASP A N 1
ATOM 2490 C CA . ASP A 1 315 ? -12.672 21.156 -10.18 1 97.56 315 ASP A CA 1
ATOM 2491 C C . ASP A 1 315 ? -11.688 21.172 -11.352 1 97.56 315 ASP A C 1
ATOM 2493 O O . ASP A 1 315 ? -11.672 22.125 -12.141 1 97.56 315 ASP A O 1
ATOM 2497 N N . LEU A 1 316 ? -10.875 20.141 -11.492 1 97.62 316 LEU A N 1
ATOM 2498 C CA . LEU A 1 316 ? -9.859 20.094 -12.539 1 97.62 316 LEU A CA 1
ATOM 2499 C C . LEU A 1 316 ? -10.508 19.938 -13.914 1 97.62 316 LEU A C 1
ATOM 2501 O O . LEU A 1 316 ? -10.039 20.531 -14.891 1 97.62 316 LEU A O 1
ATOM 2505 N N . GLU A 1 317 ? -11.516 19.172 -13.969 1 95.94 317 GLU A N 1
ATOM 2506 C CA . GLU A 1 317 ? -12.242 19.016 -15.227 1 95.94 317 GLU A CA 1
ATOM 2507 C C . GLU A 1 317 ? -12.797 20.359 -15.703 1 95.94 317 GLU A C 1
ATOM 2509 O O . GLU A 1 317 ? -12.852 20.625 -16.906 1 95.94 317 GLU A O 1
ATOM 2514 N N . HIS A 1 318 ? -13.203 21.125 -14.805 1 95.12 318 HIS A N 1
ATOM 2515 C CA . HIS A 1 318 ? -13.805 22.422 -15.109 1 95.12 318 HIS A CA 1
ATOM 2516 C C . HIS A 1 318 ? -12.773 23.391 -15.688 1 95.12 318 HIS A C 1
ATOM 2518 O O . HIS A 1 318 ? -13.117 24.266 -16.484 1 95.12 318 HIS A O 1
ATOM 2524 N N . VAL A 1 319 ? -11.57 23.281 -15.297 1 94.75 319 VAL A N 1
ATOM 2525 C CA . VAL A 1 319 ? -10.602 24.312 -15.648 1 94.75 319 VAL A CA 1
ATOM 2526 C C . VAL A 1 319 ? -9.688 23.797 -16.766 1 94.75 319 VAL A C 1
ATOM 2528 O O . VAL A 1 319 ? -8.875 24.562 -17.297 1 94.75 319 VAL A O 1
ATOM 2531 N N . THR A 1 320 ? -9.75 22.516 -17.078 1 94.94 320 THR A N 1
ATOM 2532 C CA . THR A 1 320 ? -8.906 21.969 -18.125 1 94.94 320 THR A CA 1
ATOM 2533 C C . THR A 1 320 ? -9.664 21.906 -19.453 1 94.94 320 THR A C 1
ATOM 2535 O O . THR A 1 320 ? -10.891 21.938 -19.469 1 94.94 320 THR A O 1
ATOM 2538 N N . SER A 1 321 ? -8.891 21.828 -20.547 1 92.12 321 SER A N 1
ATOM 2539 C CA . SER A 1 321 ? -9.492 21.703 -21.875 1 92.12 321 SER A CA 1
ATOM 2540 C C . SER A 1 321 ? -10.242 20.391 -22.031 1 92.12 321 SER A C 1
ATOM 2542 O O . SER A 1 321 ? -9.852 19.375 -21.453 1 92.12 321 SER A O 1
ATOM 2544 N N . PRO A 1 322 ? -11.266 20.5 -22.906 1 89.31 322 PRO A N 1
ATOM 2545 C CA . PRO A 1 322 ? -11.992 19.25 -23.156 1 89.31 322 PRO A CA 1
ATOM 2546 C C . PRO A 1 322 ? -11.094 18.172 -23.75 1 89.31 322 PRO A C 1
ATOM 2548 O O . PRO A 1 322 ? -10.227 18.453 -24.578 1 89.31 322 PRO A O 1
ATOM 2551 N N . GLY A 1 323 ? -11.164 17.062 -23.25 1 85.69 323 GLY A N 1
ATOM 2552 C CA . GLY A 1 323 ? -10.383 15.961 -23.781 1 85.69 323 GLY A CA 1
ATOM 2553 C C . GLY A 1 323 ? -9.18 15.617 -22.922 1 85.69 323 GLY A C 1
ATOM 2554 O O . GLY A 1 323 ? -8.547 14.578 -23.109 1 85.69 323 GLY A O 1
ATOM 2555 N N . THR A 1 324 ? -8.805 16.578 -22.047 1 90.19 324 THR A N 1
ATOM 2556 C CA . THR A 1 324 ? -7.699 16.281 -21.141 1 90.19 324 THR A CA 1
ATOM 2557 C C . THR A 1 324 ? -8.055 15.109 -20.219 1 90.19 324 THR A C 1
ATOM 2559 O O . THR A 1 324 ? -9.094 15.133 -19.562 1 90.19 324 THR A O 1
ATOM 2562 N N . SER A 1 325 ? -7.234 14.07 -20.266 1 90.69 325 SER A N 1
ATOM 2563 C CA . SER A 1 325 ? -7.441 12.922 -19.391 1 90.69 325 SER A CA 1
ATOM 2564 C C . SER A 1 325 ? -6.914 13.203 -17.984 1 90.69 325 SER A C 1
ATOM 2566 O O . SER A 1 325 ? -5.727 13.484 -17.812 1 90.69 325 SER A O 1
ATOM 2568 N N . ILE A 1 326 ? -7.867 13.219 -17.062 1 94.31 326 ILE A N 1
ATOM 2569 C CA . ILE A 1 326 ? -7.5 13.43 -15.664 1 94.31 326 ILE A CA 1
ATOM 2570 C C . ILE A 1 326 ? -7.652 12.125 -14.883 1 94.31 326 ILE A C 1
ATOM 2572 O O . ILE A 1 326 ? -8.719 11.516 -14.883 1 94.31 326 ILE A O 1
ATOM 2576 N N . LYS A 1 327 ? -6.598 11.711 -14.305 1 93.69 327 LYS A N 1
ATOM 2577 C CA . LYS A 1 327 ? -6.648 10.523 -13.461 1 93.69 327 LYS A CA 1
ATOM 2578 C C . LYS A 1 327 ? -6.055 10.797 -12.086 1 93.69 327 LYS A C 1
ATOM 2580 O O . LYS A 1 327 ? -4.906 11.227 -11.969 1 93.69 327 LYS A O 1
ATOM 2585 N N . ILE A 1 328 ? -6.879 10.57 -11.102 1 95.81 328 ILE A N 1
ATOM 2586 C CA . ILE A 1 328 ? -6.461 10.75 -9.719 1 95.81 328 ILE A CA 1
ATOM 2587 C C . ILE A 1 328 ? -6.375 9.398 -9.023 1 95.81 328 ILE A C 1
ATOM 2589 O O . ILE A 1 328 ? -7.324 8.609 -9.062 1 95.81 328 ILE A O 1
ATOM 2593 N N . ILE A 1 329 ? -5.207 9.156 -8.461 1 95.06 329 ILE A N 1
ATOM 2594 C CA . ILE A 1 329 ? -4.973 7.918 -7.727 1 95.06 329 ILE A CA 1
ATOM 2595 C C . ILE A 1 329 ? -5.012 8.195 -6.223 1 95.06 329 ILE A C 1
ATOM 2597 O O . ILE A 1 329 ? -4.199 8.961 -5.707 1 95.06 329 ILE A O 1
ATOM 2601 N N . ALA A 1 330 ? -5.973 7.57 -5.57 1 94.56 330 ALA A N 1
ATOM 2602 C CA . ALA A 1 330 ? -6.16 7.727 -4.129 1 94.56 330 ALA A CA 1
ATOM 2603 C C . ALA A 1 330 ? -6.133 6.375 -3.424 1 94.56 330 ALA A C 1
ATOM 2605 O O . ALA A 1 330 ? -7.176 5.84 -3.047 1 94.56 330 ALA A O 1
ATOM 2606 N N . SER A 1 331 ? -4.93 5.957 -3.152 1 92.5 331 SER A N 1
ATOM 2607 C CA . SER A 1 331 ? -4.797 4.684 -2.447 1 92.5 331 SER A CA 1
ATOM 2608 C C . SER A 1 331 ? -5.348 4.777 -1.029 1 92.5 331 SER A C 1
ATOM 2610 O O . SER A 1 331 ? -5.191 5.805 -0.364 1 92.5 331 SER A O 1
ATOM 2612 N N . PRO A 1 332 ? -5.938 3.707 -0.532 1 89.44 332 PRO A N 1
ATOM 2613 C CA . PRO A 1 332 ? -6.512 3.766 0.814 1 89.44 332 PRO A CA 1
ATOM 2614 C C . PRO A 1 332 ? -5.453 3.951 1.9 1 89.44 332 PRO A C 1
ATOM 2616 O O . PRO A 1 332 ? -5.758 4.465 2.98 1 89.44 332 PRO A O 1
ATOM 2619 N N . HIS A 1 333 ? -4.262 3.602 1.664 1 88.31 333 HIS A N 1
ATOM 2620 C CA . HIS A 1 333 ? -3.211 3.715 2.668 1 88.31 333 HIS A CA 1
ATOM 2621 C C . HIS A 1 333 ? -2.217 4.812 2.305 1 88.31 333 HIS A C 1
ATOM 2623 O O . HIS A 1 333 ? -1.021 4.691 2.584 1 88.31 333 HIS A O 1
ATOM 2629 N N . ARG A 1 334 ? -2.76 5.809 1.75 1 94.38 334 ARG A N 1
ATOM 2630 C CA . ARG A 1 334 ? -1.919 6.867 1.203 1 94.38 334 ARG A CA 1
ATOM 2631 C C . ARG A 1 334 ? -1.282 7.691 2.316 1 94.38 334 ARG A C 1
ATOM 2633 O O . ARG A 1 334 ? -0.38 8.492 2.064 1 94.38 334 ARG A O 1
ATOM 2640 N N . CYS A 1 335 ? -1.681 7.492 3.533 1 93.94 335 CYS A N 1
ATOM 2641 C CA . CYS A 1 335 ? -1.003 8.125 4.656 1 93.94 335 CYS A CA 1
ATOM 2642 C C . CYS A 1 335 ? 0.375 7.516 4.879 1 93.94 335 CYS A C 1
ATOM 2644 O O . CYS A 1 335 ? 1.218 8.102 5.559 1 93.94 335 CYS A O 1
ATOM 2646 N N . PHE A 1 336 ? 0.646 6.34 4.258 1 94.56 336 PHE A N 1
ATOM 2647 C CA . PHE A 1 336 ? 1.92 5.648 4.422 1 94.56 336 PHE A CA 1
ATOM 2648 C C . PHE A 1 336 ? 2.693 5.613 3.111 1 94.56 336 PHE A C 1
ATOM 2650 O O . PHE A 1 336 ? 3.801 5.074 3.051 1 94.56 336 PHE A O 1
ATOM 2657 N N . SER A 1 337 ? 2.17 6.188 2.088 1 95.31 337 SER A N 1
ATOM 2658 C CA . SER A 1 337 ? 2.725 6.039 0.747 1 95.31 337 SER A CA 1
ATOM 2659 C C . SER A 1 337 ? 4.18 6.488 0.697 1 95.31 337 SER A C 1
ATOM 2661 O O . SER A 1 337 ? 5.023 5.82 0.092 1 95.31 337 SER A O 1
ATOM 2663 N N . THR A 1 338 ? 4.48 7.582 1.357 1 97.44 338 THR A N 1
ATOM 2664 C CA . THR A 1 338 ? 5.844 8.102 1.358 1 97.44 338 THR A CA 1
ATOM 2665 C C . THR A 1 338 ? 6.809 7.09 1.967 1 97.44 338 THR A C 1
ATOM 2667 O O . THR A 1 338 ? 7.832 6.762 1.365 1 97.44 338 THR A O 1
ATOM 2670 N N . TRP A 1 339 ? 6.484 6.57 3.08 1 97.5 339 TRP A N 1
ATOM 2671 C CA . TRP A 1 339 ? 7.359 5.609 3.736 1 97.5 339 TRP A CA 1
ATOM 2672 C C . TRP A 1 339 ? 7.484 4.332 2.912 1 97.5 339 TRP A C 1
ATOM 2674 O O . TRP A 1 339 ? 8.578 3.801 2.738 1 97.5 339 TRP A O 1
ATOM 2684 N N . ILE A 1 340 ? 6.379 3.898 2.402 1 95.5 340 ILE A N 1
ATOM 2685 C CA . ILE A 1 340 ? 6.348 2.672 1.613 1 95.5 340 ILE A CA 1
ATOM 2686 C C . ILE A 1 340 ? 7.246 2.822 0.389 1 95.5 340 ILE A C 1
ATOM 2688 O O . ILE A 1 340 ? 8.055 1.938 0.091 1 95.5 340 ILE A O 1
ATOM 2692 N N . GLY A 1 341 ? 7.094 3.887 -0.301 1 96.69 341 GLY A N 1
ATOM 2693 C CA . GLY A 1 341 ? 7.941 4.148 -1.453 1 96.69 341 GLY A CA 1
ATOM 2694 C C . GLY A 1 341 ? 9.414 4.246 -1.102 1 96.69 341 GLY A C 1
ATOM 2695 O O . GLY A 1 341 ? 10.266 3.719 -1.82 1 96.69 341 GLY A O 1
ATOM 2696 N N . ALA A 1 342 ? 9.68 4.863 0.01 1 97.62 342 ALA A N 1
ATOM 2697 C CA . ALA A 1 342 ? 11.062 5 0.454 1 97.62 342 ALA A CA 1
ATOM 2698 C C . ALA A 1 342 ? 11.672 3.639 0.783 1 97.62 342 ALA A C 1
ATOM 2700 O O . ALA A 1 342 ? 12.82 3.365 0.431 1 97.62 342 ALA A O 1
ATOM 2701 N N . SER A 1 343 ? 10.906 2.855 1.457 1 96.31 343 SER A N 1
ATOM 2702 C CA . SER A 1 343 ? 11.352 1.504 1.78 1 96.31 343 SER A CA 1
ATOM 2703 C C . SER A 1 343 ? 11.68 0.712 0.518 1 96.31 343 SER A C 1
ATOM 2705 O O . SER A 1 343 ? 12.734 0.077 0.432 1 96.31 343 SER A O 1
ATOM 2707 N N . ALA A 1 344 ? 10.852 0.787 -0.433 1 93.81 344 ALA A N 1
ATOM 2708 C CA . ALA A 1 344 ? 11.055 0.08 -1.695 1 93.81 344 ALA A CA 1
ATOM 2709 C C . ALA A 1 344 ? 12.289 0.605 -2.424 1 93.81 344 ALA A C 1
ATOM 2711 O O . ALA A 1 344 ? 13.086 -0.175 -2.953 1 93.81 344 ALA A O 1
ATOM 2712 N N . MET A 1 345 ? 12.438 1.863 -2.447 1 94.12 345 MET A N 1
ATOM 2713 C CA . MET A 1 345 ? 13.578 2.494 -3.107 1 94.12 345 MET A CA 1
ATOM 2714 C C . MET A 1 345 ? 14.891 2.061 -2.467 1 94.12 345 MET A C 1
ATOM 2716 O O . MET A 1 345 ? 15.898 1.888 -3.156 1 94.12 345 MET A O 1
ATOM 2720 N N . ALA A 1 346 ? 14.852 1.85 -1.199 1 95.94 346 ALA A N 1
ATOM 2721 C CA . ALA A 1 346 ? 16.062 1.499 -0.458 1 95.94 346 ALA A CA 1
ATOM 2722 C C . ALA A 1 346 ? 16.469 0.053 -0.728 1 95.94 346 ALA A C 1
ATOM 2724 O O . ALA A 1 346 ? 17.578 -0.36 -0.382 1 95.94 346 ALA A O 1
ATOM 2725 N N . THR A 1 347 ? 15.641 -0.7 -1.347 1 89.75 347 THR A N 1
ATOM 2726 C CA . THR A 1 347 ? 15.961 -2.09 -1.653 1 89.75 347 THR A CA 1
ATOM 2727 C C . THR A 1 347 ? 16.5 -2.219 -3.074 1 89.75 347 THR A C 1
ATOM 2729 O O . THR A 1 347 ? 16.953 -3.293 -3.477 1 89.75 347 THR A O 1
ATOM 2732 N N . LEU A 1 348 ? 16.422 -1.151 -3.816 1 86.69 348 LEU A N 1
ATOM 2733 C CA . LEU A 1 348 ? 16.938 -1.173 -5.18 1 86.69 348 LEU A CA 1
ATOM 2734 C C . LEU A 1 348 ? 18.469 -1.335 -5.176 1 86.69 348 LEU A C 1
ATOM 2736 O O . LEU A 1 348 ? 19.141 -0.876 -4.25 1 86.69 348 LEU A O 1
ATOM 2740 N N . SER A 1 349 ? 18.984 -1.902 -6.207 1 83.62 349 SER A N 1
ATOM 2741 C CA . SER A 1 349 ? 20.422 -2.086 -6.34 1 83.62 349 SER A CA 1
ATOM 2742 C C . SER A 1 349 ? 21.156 -0.747 -6.461 1 83.62 349 SER A C 1
ATOM 2744 O O . SER A 1 349 ? 22.312 -0.621 -6.062 1 83.62 349 SER A O 1
ATOM 2746 N N . SER A 1 350 ? 20.453 0.236 -6.961 1 87.62 350 SER A N 1
ATOM 2747 C CA . SER A 1 350 ? 21.047 1.553 -7.18 1 87.62 350 SER A CA 1
ATOM 2748 C C . SER A 1 350 ? 21.078 2.369 -5.895 1 87.62 350 SER A C 1
ATOM 2750 O O . SER A 1 350 ? 21.688 3.439 -5.844 1 87.62 350 SER A O 1
ATOM 2752 N N . PHE A 1 351 ? 20.516 1.913 -4.805 1 93.06 351 PHE A N 1
ATOM 2753 C CA . PHE A 1 351 ? 20.375 2.666 -3.564 1 93.06 351 PHE A CA 1
ATOM 2754 C C . PHE A 1 351 ? 21.734 3.07 -3.018 1 93.06 351 PHE A C 1
ATOM 2756 O O . PHE A 1 351 ? 21.953 4.227 -2.639 1 93.06 351 PHE A O 1
ATOM 2763 N N . GLN A 1 352 ? 22.641 2.207 -3.031 1 89 352 GLN A N 1
ATOM 2764 C CA . GLN A 1 352 ? 23.938 2.484 -2.453 1 89 352 GLN A CA 1
ATOM 2765 C C . GLN A 1 352 ? 24.656 3.598 -3.215 1 89 352 GLN A C 1
ATOM 2767 O O . GLN A 1 352 ? 25.344 4.434 -2.613 1 89 352 GLN A O 1
ATOM 2772 N N . GLN A 1 353 ? 24.406 3.566 -4.465 1 90.12 353 GLN A N 1
ATOM 2773 C CA . GLN A 1 353 ? 25.047 4.574 -5.297 1 90.12 353 GLN A CA 1
ATOM 2774 C C . GLN A 1 353 ? 24.422 5.953 -5.07 1 90.12 353 GLN A C 1
ATOM 2776 O O . GLN A 1 353 ? 25.094 6.973 -5.27 1 90.12 353 GLN A O 1
ATOM 2781 N N . MET A 1 354 ? 23.266 5.941 -4.586 1 91.75 354 MET A N 1
ATOM 2782 C CA . MET A 1 354 ? 22.531 7.195 -4.406 1 91.75 354 MET A CA 1
ATOM 2783 C C . MET A 1 354 ? 22.844 7.809 -3.043 1 91.75 354 MET A C 1
ATOM 2785 O O . MET A 1 354 ? 22.594 9 -2.826 1 91.75 354 MET A O 1
ATOM 2789 N N . CYS A 1 355 ? 23.469 7.113 -2.186 1 95.81 355 CYS A N 1
ATOM 2790 C CA . CYS A 1 355 ? 23.688 7.551 -0.811 1 95.81 355 CYS A CA 1
ATOM 2791 C C . CYS A 1 355 ? 24.953 8.383 -0.694 1 95.81 355 CYS A C 1
ATOM 2793 O O . CYS A 1 355 ? 25.891 8.203 -1.469 1 95.81 355 CYS A O 1
ATOM 2795 N N . VAL A 1 356 ? 24.922 9.328 0.213 1 97.19 356 VAL A N 1
ATOM 2796 C CA . VAL A 1 356 ? 26.141 9.953 0.726 1 97.19 356 VAL A CA 1
ATOM 2797 C C . VAL A 1 356 ? 26.75 9.078 1.811 1 97.19 356 VAL A C 1
ATOM 2799 O O . VAL A 1 356 ? 26.109 8.758 2.809 1 97.19 356 VAL A O 1
ATOM 2802 N N . THR A 1 357 ? 27.984 8.688 1.609 1 96.44 357 THR A N 1
ATOM 2803 C CA . THR A 1 357 ? 28.656 7.871 2.611 1 96.44 357 THR A CA 1
ATOM 2804 C C . THR A 1 357 ? 29.328 8.75 3.662 1 96.44 357 THR A C 1
ATOM 2806 O O . THR A 1 357 ? 29.562 9.938 3.426 1 96.44 357 THR A O 1
ATOM 2809 N N . SER A 1 358 ? 29.609 8.109 4.816 1 96.75 358 SER A N 1
ATOM 2810 C CA . SER A 1 358 ? 30.328 8.812 5.863 1 96.75 358 SER A CA 1
ATOM 2811 C C . SER A 1 358 ? 31.672 9.32 5.359 1 96.75 358 SER A C 1
ATOM 2813 O O . SER A 1 358 ? 32.094 10.422 5.715 1 96.75 358 SER A O 1
ATOM 2815 N N . ALA A 1 359 ? 32.312 8.602 4.52 1 95.88 359 ALA A N 1
ATOM 2816 C CA . ALA A 1 359 ? 33.594 8.992 3.939 1 95.88 359 ALA A CA 1
ATOM 2817 C C . ALA A 1 359 ? 33.438 10.227 3.053 1 95.88 359 ALA A C 1
ATOM 2819 O O . ALA A 1 359 ? 34.25 11.156 3.125 1 95.88 359 ALA A O 1
ATOM 2820 N N . GLU A 1 360 ? 32.469 10.18 2.277 1 96.19 360 GLU A N 1
ATOM 2821 C CA . GLU A 1 360 ? 32.219 11.32 1.403 1 96.19 360 GLU A CA 1
ATOM 2822 C C . GLU A 1 360 ? 31.875 12.57 2.211 1 96.19 360 GLU A C 1
ATOM 2824 O O . GLU A 1 360 ? 32.312 13.672 1.873 1 96.19 360 GLU A O 1
ATOM 2829 N N . PHE A 1 361 ? 31.094 12.445 3.201 1 97.19 361 PHE A N 1
ATOM 2830 C CA . PHE A 1 361 ? 30.734 13.562 4.074 1 97.19 361 PHE A CA 1
ATOM 2831 C C . PHE A 1 361 ? 31.969 14.156 4.723 1 97.19 361 PHE A C 1
ATOM 2833 O O . PHE A 1 361 ? 32.094 15.383 4.832 1 97.19 361 PHE A O 1
ATOM 2840 N N . LYS A 1 362 ? 32.844 13.312 5.195 1 96.88 362 LYS A N 1
ATOM 2841 C CA . LYS A 1 362 ? 34.094 13.781 5.824 1 96.88 362 LYS A CA 1
ATOM 2842 C C . LYS A 1 362 ? 34.969 14.523 4.82 1 96.88 362 LYS A C 1
ATOM 2844 O O . LYS A 1 362 ? 35.594 15.523 5.164 1 96.88 362 LYS A O 1
ATOM 2849 N N . GLU A 1 363 ? 34.938 14.039 3.637 1 96.56 363 GLU A N 1
ATOM 2850 C CA . GLU A 1 363 ? 35.781 14.594 2.6 1 96.56 363 GLU A CA 1
ATOM 2851 C C . GLU A 1 363 ? 35.219 15.906 2.057 1 96.56 363 GLU A C 1
ATOM 2853 O O . GLU A 1 363 ? 35.969 16.859 1.836 1 96.56 363 GLU A O 1
ATOM 2858 N N . PHE A 1 364 ? 33.938 16.016 1.86 1 96 364 PHE A N 1
ATOM 2859 C CA . PHE A 1 364 ? 33.375 17.125 1.093 1 96 364 PHE A CA 1
ATOM 2860 C C . PHE A 1 364 ? 32.531 18.031 1.978 1 96 364 PHE A C 1
ATOM 2862 O O . PHE A 1 364 ? 32.125 19.109 1.558 1 96 364 PHE A O 1
ATOM 2869 N N . GLY A 1 365 ? 32.25 17.609 3.154 1 94.5 365 GLY A N 1
ATOM 2870 C CA . GLY A 1 365 ? 31.422 18.391 4.047 1 94.5 365 GLY A CA 1
ATOM 2871 C C . GLY A 1 365 ? 29.938 18.172 3.805 1 94.5 365 GLY A C 1
ATOM 2872 O O . GLY A 1 365 ? 29.547 17.344 2.99 1 94.5 365 GLY A O 1
ATOM 2873 N N . SER A 1 366 ? 29.094 18.938 4.418 1 92.06 366 SER A N 1
ATOM 2874 C CA . SER A 1 366 ? 27.656 18.734 4.438 1 92.06 366 SER A CA 1
ATOM 2875 C C . SER A 1 366 ? 27.031 19.078 3.09 1 92.06 366 SER A C 1
ATOM 2877 O O . SER A 1 366 ? 25.969 18.547 2.736 1 92.06 366 SER A O 1
ATOM 2879 N N . SER A 1 367 ? 27.688 19.859 2.301 1 92.25 367 SER A N 1
ATOM 2880 C CA . SER A 1 367 ? 27.125 20.297 1.024 1 92.25 367 SER A CA 1
ATOM 2881 C C . SER A 1 367 ? 27.047 19.156 0.026 1 92.25 367 SER A C 1
ATOM 2883 O O . SER A 1 367 ? 26.391 19.266 -1.007 1 92.25 367 SER A O 1
ATOM 2885 N N . VAL A 1 368 ? 27.656 18.016 0.396 1 94.81 368 VAL A N 1
ATOM 2886 C CA . VAL A 1 368 ? 27.703 16.859 -0.498 1 94.81 368 VAL A CA 1
ATOM 2887 C C . VAL A 1 368 ? 26.297 16.312 -0.693 1 94.81 368 VAL A C 1
ATOM 2889 O O . VAL A 1 368 ? 26 15.695 -1.72 1 94.81 368 VAL A O 1
ATOM 2892 N N . VAL A 1 369 ? 25.391 16.609 0.248 1 94.25 369 VAL A N 1
ATOM 2893 C CA . VAL A 1 369 ? 24.031 16.094 0.181 1 94.25 369 VAL A CA 1
ATOM 2894 C C . VAL A 1 369 ? 23.312 16.688 -1.024 1 94.25 369 VAL A C 1
ATOM 2896 O O . VAL A 1 369 ? 22.484 16.016 -1.653 1 94.25 369 VAL A O 1
ATOM 2899 N N . HIS A 1 370 ? 23.672 17.922 -1.405 1 92.94 370 HIS A N 1
ATOM 2900 C CA . HIS A 1 370 ? 23 18.594 -2.51 1 92.94 370 HIS A CA 1
ATOM 2901 C C . HIS A 1 370 ? 23.406 18 -3.852 1 92.94 370 HIS A C 1
ATOM 2903 O O . HIS A 1 370 ? 22.609 17.969 -4.793 1 92.94 370 HIS A O 1
ATOM 2909 N N . ARG A 1 371 ? 24.531 17.422 -3.945 1 88.38 371 ARG A N 1
ATOM 2910 C CA . ARG A 1 371 ? 25.047 16.859 -5.184 1 88.38 371 ARG A CA 1
ATOM 2911 C C . ARG A 1 371 ? 24.547 15.43 -5.395 1 88.38 371 ARG A C 1
ATOM 2913 O O . ARG A 1 371 ? 24.219 15.039 -6.516 1 88.38 371 ARG A O 1
ATOM 2920 N N . LYS A 1 372 ? 24.391 14.719 -4.348 1 88.12 372 LYS A N 1
ATOM 2921 C CA . LYS A 1 372 ? 24.125 13.289 -4.473 1 88.12 372 LYS A CA 1
ATOM 2922 C C . LYS A 1 372 ? 22.641 12.992 -4.359 1 88.12 372 LYS A C 1
ATOM 2924 O O . LYS A 1 372 ? 22.141 12.047 -4.977 1 88.12 372 LYS A O 1
ATOM 2929 N N . CYS A 1 373 ? 21.969 13.82 -3.646 1 85.75 373 CYS A N 1
ATOM 2930 C CA . CYS A 1 373 ? 20.578 13.484 -3.367 1 85.75 373 CYS A CA 1
ATOM 2931 C C . CYS A 1 373 ? 19.625 14.32 -4.219 1 85.75 373 CYS A C 1
ATOM 2933 O O . CYS A 1 373 ? 18.438 14.016 -4.316 1 85.75 373 CYS A O 1
ATOM 2935 N N . PHE A 1 374 ? 20.219 15.391 -4.895 1 84.81 374 PHE A N 1
ATOM 2936 C CA . PHE A 1 374 ? 19.328 16.281 -5.648 1 84.81 374 PHE A CA 1
ATOM 2937 C C . PHE A 1 374 ? 20.016 16.75 -6.93 1 84.81 374 PHE A C 1
ATOM 2939 O O . PHE A 1 374 ? 19.375 16.828 -7.984 1 84.81 374 PHE A O 1
ATOM 2946 N N . MET B 1 1 ? -33.312 -1.86 11.75 1 28.02 1 MET B N 1
ATOM 2947 C CA . MET B 1 1 ? -32.875 -3.006 12.531 1 28.02 1 MET B CA 1
ATOM 2948 C C . MET B 1 1 ? -31.438 -2.809 13 1 28.02 1 MET B C 1
ATOM 2950 O O . MET B 1 1 ? -30.578 -2.398 12.219 1 28.02 1 MET B O 1
ATOM 2954 N N . SER B 1 2 ? -31.172 -2.695 14.227 1 34.84 2 SER B N 1
ATOM 2955 C CA . SER B 1 2 ? -29.906 -2.447 14.891 1 34.84 2 SER B CA 1
ATOM 2956 C C . SER B 1 2 ? -28.828 -3.398 14.383 1 34.84 2 SER B C 1
ATOM 2958 O O . SER B 1 2 ? -29.047 -4.605 14.281 1 34.84 2 SER B O 1
ATOM 2960 N N . ILE B 1 3 ? -28.031 -2.945 13.547 1 48.22 3 ILE B N 1
ATOM 2961 C CA . ILE B 1 3 ? -26.922 -3.811 13.141 1 48.22 3 ILE B CA 1
ATOM 2962 C C . ILE B 1 3 ? -26.375 -4.562 14.359 1 48.22 3 ILE B C 1
ATOM 2964 O O . ILE B 1 3 ? -26.109 -3.959 15.398 1 48.22 3 ILE B O 1
ATOM 2968 N N . PRO B 1 4 ? -26.625 -5.887 14.359 1 55.41 4 PRO B N 1
ATOM 2969 C CA . PRO B 1 4 ? -26.078 -6.645 15.484 1 55.41 4 PRO B CA 1
ATOM 2970 C C . PRO B 1 4 ? -24.672 -6.195 15.867 1 55.41 4 PRO B C 1
ATOM 2972 O O . PRO B 1 4 ? -23.875 -5.812 15 1 55.41 4 PRO B O 1
ATOM 2975 N N . ASP B 1 5 ? -24.453 -5.832 17.141 1 61.69 5 ASP B N 1
ATOM 2976 C CA . ASP B 1 5 ? -23.219 -5.375 17.766 1 61.69 5 ASP B CA 1
ATOM 2977 C C . ASP B 1 5 ? -22 -6.09 17.188 1 61.69 5 ASP B C 1
ATOM 2979 O O . ASP B 1 5 ? -20.938 -5.488 17.031 1 61.69 5 ASP B O 1
ATOM 2983 N N . GLU B 1 6 ? -22.312 -7.348 16.75 1 65.44 6 GLU B N 1
ATOM 2984 C CA . GLU B 1 6 ? -21.219 -8.172 16.234 1 65.44 6 GLU B CA 1
ATOM 2985 C C . GLU B 1 6 ? -20.734 -7.648 14.883 1 65.44 6 GLU B C 1
ATOM 2987 O O . GLU B 1 6 ? -19.578 -7.855 14.523 1 65.44 6 GLU B O 1
ATOM 2992 N N . LEU B 1 7 ? -21.578 -6.988 14.266 1 70.75 7 LEU B N 1
ATOM 2993 C CA . LEU B 1 7 ? -21.219 -6.496 12.938 1 70.75 7 LEU B CA 1
ATOM 2994 C C . LEU B 1 7 ? -20.406 -5.203 13.047 1 70.75 7 LEU B C 1
ATOM 2996 O O . LEU B 1 7 ? -19.875 -4.723 12.047 1 70.75 7 LEU B O 1
ATOM 3000 N N . GLU B 1 8 ? -20.25 -4.805 14.273 1 78.44 8 GLU B N 1
ATOM 3001 C CA . GLU B 1 8 ? -19.531 -3.557 14.484 1 78.44 8 GLU B CA 1
ATOM 3002 C C . GLU B 1 8 ? -18.047 -3.824 14.766 1 78.44 8 GLU B C 1
ATOM 3004 O O . GLU B 1 8 ? -17.219 -2.912 14.703 1 78.44 8 GLU B O 1
ATOM 3009 N N . ARG B 1 9 ? -17.766 -5.113 14.938 1 88.38 9 ARG B N 1
ATOM 3010 C CA . ARG B 1 9 ? -16.375 -5.469 15.195 1 88.38 9 ARG B CA 1
ATOM 3011 C C . ARG B 1 9 ? -15.555 -5.441 13.914 1 88.38 9 ARG B C 1
ATOM 3013 O O . ARG B 1 9 ? -16.094 -5.629 12.82 1 88.38 9 ARG B O 1
ATOM 3020 N N . PRO B 1 10 ? -14.297 -5.227 14.055 1 93.62 10 PRO B N 1
ATOM 3021 C CA . PRO B 1 10 ? -13.445 -5.262 12.867 1 93.62 10 PRO B CA 1
ATOM 3022 C C . PRO B 1 10 ? -13.469 -6.617 12.156 1 93.62 10 PRO B C 1
ATOM 3024 O O . PRO B 1 10 ? -13.391 -7.66 12.812 1 93.62 10 PRO B O 1
ATOM 3027 N N . ALA B 1 11 ? -13.602 -6.594 10.914 1 97.5 11 ALA B N 1
ATOM 3028 C CA . ALA B 1 11 ? -13.703 -7.82 10.133 1 97.5 11 ALA B CA 1
ATOM 3029 C C . ALA B 1 11 ? -12.344 -8.516 10.023 1 97.5 11 ALA B C 1
ATOM 3031 O O . ALA B 1 11 ? -11.305 -7.859 9.984 1 97.5 11 ALA B O 1
ATOM 3032 N N . VAL B 1 12 ? -12.398 -9.836 9.992 1 98.31 12 VAL B N 1
ATOM 3033 C CA . VAL B 1 12 ? -11.227 -10.633 9.641 1 98.31 12 VAL B CA 1
ATOM 3034 C C . VAL B 1 12 ? -11.086 -10.695 8.117 1 98.31 12 VAL B C 1
ATOM 3036 O O . VAL B 1 12 ? -12.039 -11.023 7.414 1 98.31 12 VAL B O 1
ATOM 3039 N N . ILE B 1 13 ? -9.906 -10.336 7.66 1 98.62 13 ILE B N 1
ATOM 3040 C CA . ILE B 1 13 ? -9.609 -10.383 6.234 1 98.62 13 ILE B CA 1
ATOM 3041 C C . ILE B 1 13 ? -8.766 -11.617 5.922 1 98.62 13 ILE B C 1
ATOM 3043 O O . ILE B 1 13 ? -7.688 -11.797 6.492 1 98.62 13 ILE B O 1
ATOM 3047 N N . ILE B 1 14 ? -9.258 -12.461 4.977 1 98.56 14 ILE B N 1
ATOM 3048 C CA . ILE B 1 14 ? -8.555 -13.688 4.609 1 98.56 14 ILE B CA 1
ATOM 3049 C C . ILE B 1 14 ? -8.305 -13.711 3.104 1 98.56 14 ILE B C 1
ATOM 3051 O O . ILE B 1 14 ? -9.25 -13.742 2.312 1 98.56 14 ILE B O 1
ATOM 3055 N N . ASP B 1 15 ? -7.102 -13.648 2.713 1 97.5 15 ASP B N 1
ATOM 3056 C CA . ASP B 1 15 ? -6.688 -13.883 1.334 1 97.5 15 ASP B CA 1
ATOM 3057 C C . ASP B 1 15 ? -6.07 -15.273 1.178 1 97.5 15 ASP B C 1
ATOM 3059 O O . ASP B 1 15 ? -4.891 -15.469 1.475 1 97.5 15 ASP B O 1
ATOM 3063 N N . ASN B 1 16 ? -6.859 -16.156 0.548 1 93.38 16 ASN B N 1
ATOM 3064 C CA . ASN B 1 16 ? -6.504 -17.578 0.446 1 93.38 16 ASN B CA 1
ATOM 3065 C C . ASN B 1 16 ? -5.77 -17.875 -0.857 1 93.38 16 ASN B C 1
ATOM 3067 O O . ASN B 1 16 ? -6.367 -18.375 -1.811 1 93.38 16 ASN B O 1
ATOM 3071 N N . GLY B 1 17 ? -4.512 -17.688 -0.788 1 93.62 17 GLY B N 1
ATOM 3072 C CA . GLY B 1 17 ? -3.734 -17.984 -1.98 1 93.62 17 GLY B CA 1
ATOM 3073 C C . GLY B 1 17 ? -3.23 -19.422 -2.02 1 93.62 17 GLY B C 1
ATOM 3074 O O . GLY B 1 17 ? -3.215 -20.109 -0.995 1 93.62 17 GLY B O 1
ATOM 3075 N N . SER B 1 18 ? -2.877 -19.859 -3.246 1 94.25 18 SER B N 1
ATOM 3076 C CA . SER B 1 18 ? -2.354 -21.219 -3.432 1 94.25 18 SER B CA 1
ATOM 3077 C C . SER B 1 18 ? -1.05 -21.406 -2.666 1 94.25 18 SER B C 1
ATOM 3079 O O . SER B 1 18 ? -0.772 -22.5 -2.172 1 94.25 18 SER B O 1
ATOM 3081 N N . GLY B 1 19 ? -0.248 -20.391 -2.568 1 92.31 19 GLY B N 1
ATOM 3082 C CA . GLY B 1 19 ? 1.047 -20.5 -1.914 1 92.31 19 GLY B CA 1
ATOM 3083 C C . GLY B 1 19 ? 1.045 -19.938 -0.5 1 92.31 19 GLY B C 1
ATOM 3084 O O . GLY B 1 19 ? 1.56 -20.578 0.42 1 92.31 19 GLY B O 1
ATOM 3085 N N . LEU B 1 20 ? 0.48 -18.828 -0.387 1 93.69 20 LEU B N 1
ATOM 3086 C CA . LEU B 1 20 ? 0.464 -18.125 0.896 1 93.69 20 LEU B CA 1
ATOM 3087 C C . LEU B 1 20 ? -0.957 -17.734 1.281 1 93.69 20 LEU B C 1
ATOM 3089 O O . LEU B 1 20 ? -1.757 -17.359 0.42 1 93.69 20 LEU B O 1
ATOM 3093 N N . CYS B 1 21 ? -1.187 -17.812 2.541 1 95.81 21 CYS B N 1
ATOM 3094 C CA . CYS B 1 21 ? -2.381 -17.219 3.139 1 95.81 21 CYS B CA 1
ATOM 3095 C C . CYS B 1 21 ? -2.035 -15.953 3.912 1 95.81 21 CYS B C 1
ATOM 3097 O O . CYS B 1 21 ? -1.027 -15.906 4.617 1 95.81 21 CYS B O 1
ATOM 3099 N N . LYS B 1 22 ? -2.777 -14.93 3.639 1 96.38 22 LYS B N 1
ATOM 3100 C CA . LYS B 1 22 ? -2.605 -13.648 4.324 1 96.38 22 LYS B CA 1
ATOM 3101 C C . LYS B 1 22 ? -3.828 -13.312 5.172 1 96.38 22 LYS B C 1
ATOM 3103 O O . LYS B 1 22 ? -4.961 -13.383 4.691 1 96.38 22 LYS B O 1
ATOM 3108 N N . VAL B 1 23 ? -3.555 -12.961 6.457 1 97.56 23 VAL B N 1
ATOM 3109 C CA . VAL B 1 23 ? -4.699 -12.766 7.34 1 97.56 23 VAL B CA 1
ATOM 3110 C C . VAL B 1 23 ? -4.426 -11.594 8.289 1 97.56 23 VAL B C 1
ATOM 3112 O O . VAL B 1 23 ? -3.271 -11.273 8.57 1 97.56 23 VAL B O 1
ATOM 3115 N N . GLY B 1 24 ? -5.48 -10.977 8.664 1 97 24 GLY B N 1
ATOM 3116 C CA . GLY B 1 24 ? -5.469 -9.875 9.617 1 97 24 GLY B CA 1
ATOM 3117 C C . GLY B 1 24 ? -6.848 -9.305 9.891 1 97 24 GLY B C 1
ATOM 3118 O O . GLY B 1 24 ? -7.859 -9.914 9.539 1 97 24 GLY B O 1
ATOM 3119 N N . LEU B 1 25 ? -6.855 -8.227 10.633 1 96.19 25 LEU B N 1
ATOM 3120 C CA . LEU B 1 25 ? -8.078 -7.465 10.859 1 96.19 25 LEU B CA 1
ATOM 3121 C C . LEU B 1 25 ? -8.109 -6.215 9.992 1 96.19 25 LEU B C 1
ATOM 3123 O O . LEU B 1 25 ? -7.059 -5.684 9.617 1 96.19 25 LEU B O 1
ATOM 3127 N N . CYS B 1 26 ? -9.266 -5.75 9.617 1 93.94 26 CYS B N 1
ATOM 3128 C CA . CYS B 1 26 ? -9.383 -4.645 8.68 1 93.94 26 CYS B CA 1
ATOM 3129 C C . CYS B 1 26 ? -8.844 -3.354 9.289 1 93.94 26 CYS B C 1
ATOM 3131 O O . CYS B 1 26 ? -8.688 -2.352 8.586 1 93.94 26 CYS B O 1
ATOM 3133 N N . ILE B 1 27 ? -8.453 -3.289 10.5 1 86 27 ILE B N 1
ATOM 3134 C CA . ILE B 1 27 ? -7.855 -2.117 11.133 1 86 27 ILE B CA 1
ATOM 3135 C C . ILE B 1 27 ? -6.375 -2.035 10.766 1 86 27 ILE B C 1
ATOM 3137 O O . ILE B 1 27 ? -5.734 -1 10.969 1 86 27 ILE B O 1
ATOM 3141 N N . HIS B 1 28 ? -5.844 -3.139 10.234 1 84.31 28 HIS B N 1
ATOM 3142 C CA . HIS B 1 28 ? -4.441 -3.174 9.844 1 84.31 28 HIS B CA 1
ATOM 3143 C C . HIS B 1 28 ? -4.258 -2.697 8.406 1 84.31 28 HIS B C 1
ATOM 3145 O O . HIS B 1 28 ? -5.141 -2.891 7.562 1 84.31 28 HIS B O 1
ATOM 3151 N N . VAL B 1 29 ? -3.076 -2.201 8.109 1 83.31 29 VAL B N 1
ATOM 3152 C CA . VAL B 1 29 ? -2.754 -1.713 6.773 1 83.31 29 VAL B CA 1
ATOM 3153 C C . VAL B 1 29 ? -2.215 -2.859 5.922 1 83.31 29 VAL B C 1
ATOM 3155 O O . VAL B 1 29 ? -2.369 -2.857 4.695 1 83.31 29 VAL B O 1
ATOM 3158 N N . VAL B 1 30 ? -1.594 -3.746 6.641 1 87.56 30 VAL B N 1
ATOM 3159 C CA . VAL B 1 30 ? -1.061 -4.938 5.984 1 87.56 30 VAL B CA 1
ATOM 3160 C C . VAL B 1 30 ? -1.463 -6.184 6.77 1 87.56 30 VAL B C 1
ATOM 3162 O O . VAL B 1 30 ? -1.881 -6.09 7.926 1 87.56 30 VAL B O 1
ATOM 3165 N N . PRO B 1 31 ? -1.363 -7.328 6.055 1 92.94 31 PRO B N 1
ATOM 3166 C CA . PRO B 1 31 ? -1.695 -8.539 6.809 1 92.94 31 PRO B CA 1
ATOM 3167 C C . PRO B 1 31 ? -0.853 -8.695 8.078 1 92.94 31 PRO B C 1
ATOM 3169 O O . PRO B 1 31 ? 0.35 -8.422 8.055 1 92.94 31 PRO B O 1
ATOM 3172 N N . ARG B 1 32 ? -1.493 -9.078 9.109 1 92.25 32 ARG B N 1
ATOM 3173 C CA . ARG B 1 32 ? -0.793 -9.344 10.367 1 92.25 32 ARG B CA 1
ATOM 3174 C C . ARG B 1 32 ? 0.062 -10.602 10.266 1 92.25 32 ARG B C 1
ATOM 3176 O O . ARG B 1 32 ? 1.146 -10.672 10.852 1 92.25 32 ARG B O 1
ATOM 3183 N N . HIS B 1 33 ? -0.498 -11.594 9.57 1 93.19 33 HIS B N 1
ATOM 3184 C CA . HIS B 1 33 ? 0.227 -12.844 9.383 1 93.19 33 HIS B CA 1
ATOM 3185 C C . HIS B 1 33 ? 0.207 -13.281 7.922 1 93.19 33 HIS B C 1
ATOM 3187 O O . HIS B 1 33 ? -0.801 -13.109 7.234 1 93.19 33 HIS B O 1
ATOM 3193 N N . VAL B 1 34 ? 1.314 -13.734 7.488 1 93.19 34 VAL B N 1
ATOM 3194 C CA . VAL B 1 34 ? 1.487 -14.398 6.199 1 93.19 34 VAL B CA 1
ATOM 3195 C C . VAL B 1 34 ? 2.1 -15.781 6.402 1 93.19 34 VAL B C 1
ATOM 3197 O O . VAL B 1 34 ? 3.158 -15.906 7.023 1 93.19 34 VAL B O 1
ATOM 3200 N N . PHE B 1 35 ? 1.443 -16.766 5.934 1 91.81 35 PHE B N 1
ATOM 3201 C CA . PHE B 1 35 ? 1.953 -18.109 6.176 1 91.81 35 PHE B CA 1
ATOM 3202 C C . PHE B 1 35 ? 1.669 -19.016 4.984 1 91.81 35 PHE B C 1
ATOM 3204 O O . PHE B 1 35 ? 0.796 -18.719 4.164 1 91.81 35 PHE B O 1
ATOM 3211 N N . ASP B 1 36 ? 2.354 -20.078 4.891 1 91.5 36 ASP B N 1
ATOM 3212 C CA . ASP B 1 36 ? 2.211 -21.016 3.775 1 91.5 36 ASP B CA 1
ATOM 3213 C C . ASP B 1 36 ? 0.864 -21.734 3.828 1 91.5 36 ASP B C 1
ATOM 3215 O O . ASP B 1 36 ? 0.444 -22.203 4.891 1 91.5 36 ASP B O 1
ATOM 3219 N N . SER B 1 37 ? 0.253 -21.812 2.693 1 94.25 37 SER B N 1
ATOM 3220 C CA . SER B 1 37 ? -0.985 -22.562 2.588 1 94.25 37 SER B CA 1
ATOM 3221 C C . SER B 1 37 ? -0.704 -24.062 2.492 1 94.25 37 SER B C 1
ATOM 3223 O O . SER B 1 37 ? -0.956 -24.688 1.457 1 94.25 37 SER B O 1
ATOM 3225 N N . VAL B 1 38 ? -0.253 -24.594 3.635 1 93.69 38 VAL B N 1
ATOM 3226 C CA . VAL B 1 38 ? 0.164 -26 3.645 1 93.69 38 VAL B CA 1
ATOM 3227 C C . VAL B 1 38 ? -0.179 -26.625 4.992 1 93.69 38 VAL B C 1
ATOM 3229 O O . VAL B 1 38 ? -0.163 -25.953 6.023 1 93.69 38 VAL B O 1
ATOM 3232 N N . VAL B 1 39 ? -0.583 -27.844 4.938 1 94.94 39 VAL B N 1
ATOM 3233 C CA . VAL B 1 39 ? -0.818 -28.641 6.133 1 94.94 39 VAL B CA 1
ATOM 3234 C C . VAL B 1 39 ? 0.075 -29.875 6.109 1 94.94 39 VAL B C 1
ATOM 3236 O O . VAL B 1 39 ? 0.133 -30.594 5.105 1 94.94 39 VAL B O 1
ATOM 3239 N N . GLY B 1 40 ? 0.793 -30.062 7.23 1 93.88 40 GLY B N 1
ATOM 3240 C CA . GLY B 1 40 ? 1.652 -31.234 7.359 1 93.88 40 GLY B CA 1
ATOM 3241 C C . GLY B 1 40 ? 1.033 -32.344 8.195 1 93.88 40 GLY B C 1
ATOM 3242 O O . GLY B 1 40 ? 0.527 -32.094 9.289 1 93.88 40 GLY B O 1
ATOM 3243 N N . HIS B 1 41 ? 1.033 -33.531 7.598 1 92.81 41 HIS B N 1
ATOM 3244 C CA . HIS B 1 41 ? 0.582 -34.719 8.305 1 92.81 41 HIS B CA 1
ATOM 3245 C C . HIS B 1 41 ? 1.746 -35.656 8.594 1 92.81 41 HIS B C 1
ATOM 3247 O O . HIS B 1 41 ? 2.566 -35.938 7.719 1 92.81 41 HIS B O 1
ATOM 3253 N N . PRO B 1 42 ? 1.832 -36.094 9.852 1 88.94 42 PRO B N 1
ATOM 3254 C CA . PRO B 1 42 ? 2.943 -36.969 10.188 1 88.94 42 PRO B CA 1
ATOM 3255 C C . PRO B 1 42 ? 2.967 -38.25 9.336 1 88.94 42 PRO B C 1
ATOM 3257 O O . PRO B 1 42 ? 1.914 -38.812 9.062 1 88.94 42 PRO B O 1
ATOM 3260 N N . LYS B 1 43 ? 4.168 -38.625 8.773 1 85.94 43 LYS B N 1
ATOM 3261 C CA . LYS B 1 43 ? 4.352 -39.812 7.965 1 85.94 43 LYS B CA 1
ATOM 3262 C C . LYS B 1 43 ? 4.164 -41.062 8.812 1 85.94 43 LYS B C 1
ATOM 3264 O O . LYS B 1 43 ? 3.598 -42.062 8.344 1 85.94 43 LYS B O 1
ATOM 3269 N N . PHE B 1 44 ? 4.957 -41.156 9.961 1 75.69 44 PHE B N 1
ATOM 3270 C CA . PHE B 1 44 ? 4.863 -42.312 10.82 1 75.69 44 PHE B CA 1
ATOM 3271 C C . PHE B 1 44 ? 4.215 -41.969 12.156 1 75.69 44 PHE B C 1
ATOM 3273 O O . PHE B 1 44 ? 4.219 -40.781 12.562 1 75.69 44 PHE B O 1
ATOM 3280 N N . ASN B 1 45 ? 3.35 -42.875 12.648 1 62.22 45 ASN B N 1
ATOM 3281 C CA . ASN B 1 45 ? 2.748 -42.719 13.969 1 62.22 45 ASN B CA 1
ATOM 3282 C C . ASN B 1 45 ? 3.789 -42.312 15.023 1 62.22 45 ASN B C 1
ATOM 3284 O O . ASN B 1 45 ? 4.598 -43.156 15.43 1 62.22 45 ASN B O 1
ATOM 3288 N N . ILE B 1 46 ? 4.195 -41.156 14.875 1 55.97 46 ILE B N 1
ATOM 3289 C CA . ILE B 1 46 ? 5.141 -40.812 15.93 1 55.97 46 ILE B CA 1
ATOM 3290 C C . ILE B 1 46 ? 4.449 -40.875 17.297 1 55.97 46 ILE B C 1
ATOM 3292 O O . ILE B 1 46 ? 3.445 -40.188 17.516 1 55.97 46 ILE B O 1
ATOM 3296 N N . PRO B 1 47 ? 4.801 -41.844 18.016 1 56 47 PRO B N 1
ATOM 3297 C CA . PRO B 1 47 ? 4.203 -42.031 19.344 1 56 47 PRO B CA 1
ATOM 3298 C C . PRO B 1 47 ? 4.027 -40.688 20.109 1 56 47 PRO B C 1
ATOM 3300 O O . PRO B 1 47 ? 3.047 -40.531 20.828 1 56 47 PRO B O 1
ATOM 3303 N N . SER B 1 48 ? 5.012 -39.938 20.125 1 51.5 48 SER B N 1
ATOM 3304 C CA . SER B 1 48 ? 5.062 -38.812 21.062 1 51.5 48 SER B CA 1
ATOM 3305 C C . SER B 1 48 ? 4.262 -37.625 20.547 1 51.5 48 SER B C 1
ATOM 3307 O O . SER B 1 48 ? 4.074 -36.656 21.266 1 51.5 48 SER B O 1
ATOM 3309 N N . SER B 1 49 ? 4.074 -37.562 19.297 1 55.59 49 SER B N 1
ATOM 3310 C CA . SER B 1 49 ? 3.508 -36.281 18.906 1 55.59 49 SER B CA 1
ATOM 3311 C C . SER B 1 49 ? 1.987 -36.281 19.031 1 55.59 49 SER B C 1
ATOM 3313 O O . SER B 1 49 ? 1.308 -37.062 18.375 1 55.59 49 SER B O 1
ATOM 3315 N N . ARG B 1 50 ? 1.586 -35.781 20.047 1 62 50 ARG B N 1
ATOM 3316 C CA . ARG B 1 50 ? 0.185 -35.531 20.359 1 62 50 ARG B CA 1
ATOM 3317 C C . ARG B 1 50 ? -0.459 -34.625 19.312 1 62 50 ARG B C 1
ATOM 3319 O O . ARG B 1 50 ? -1.683 -34.469 19.266 1 62 50 ARG B O 1
ATOM 3326 N N . LYS B 1 51 ? 0.427 -34.219 18.375 1 76.19 51 LYS B N 1
ATOM 3327 C CA . LYS B 1 51 ? -0.239 -33.344 17.438 1 76.19 51 LYS B CA 1
ATOM 3328 C C . LYS B 1 51 ? -0.573 -34.062 16.141 1 76.19 51 LYS B C 1
ATOM 3330 O O . LYS B 1 51 ? 0.294 -34.688 15.531 1 76.19 51 LYS B O 1
ATOM 3335 N N . LYS B 1 52 ? -1.78 -33.938 15.766 1 84.44 52 LYS B N 1
ATOM 3336 C CA . LYS B 1 52 ? -2.346 -34.656 14.625 1 84.44 52 LYS B CA 1
ATOM 3337 C C . LYS B 1 52 ? -1.938 -34 13.312 1 84.44 52 LYS B C 1
ATOM 3339 O O . LYS B 1 52 ? -1.891 -34.656 12.266 1 84.44 52 LYS B O 1
ATOM 3344 N N . TYR B 1 53 ? -1.64 -32.844 13.234 1 91 53 TYR B N 1
ATOM 3345 C CA . TYR B 1 53 ? -1.226 -32.125 12.031 1 91 53 TYR B CA 1
ATOM 3346 C C . TYR B 1 53 ? -0.494 -30.828 12.391 1 91 53 TYR B C 1
ATOM 3348 O O . TYR B 1 53 ? -0.506 -30.406 13.547 1 91 53 TYR B O 1
ATOM 3356 N N . PHE B 1 54 ? 0.24 -30.25 11.43 1 91 54 PHE B N 1
ATOM 3357 C CA . PHE B 1 54 ? 1.01 -29.031 11.578 1 91 54 PHE B CA 1
ATOM 3358 C C . PHE B 1 54 ? 0.61 -28 10.516 1 91 54 PHE B C 1
ATOM 3360 O O . PHE B 1 54 ? 0.24 -28.375 9.398 1 91 54 PHE B O 1
ATOM 3367 N N . VAL B 1 55 ? 0.632 -26.766 10.945 1 89.75 55 VAL B N 1
ATOM 3368 C CA . VAL B 1 55 ? 0.217 -25.719 10.023 1 89.75 55 VAL B CA 1
ATOM 3369 C C . VAL B 1 55 ? 1.229 -24.578 10.047 1 89.75 55 VAL B C 1
ATOM 3371 O O . VAL B 1 55 ? 1.927 -24.375 11.047 1 89.75 55 VAL B O 1
ATOM 3374 N N . GLY B 1 56 ? 1.35 -23.891 8.875 1 76.88 56 GLY B N 1
ATOM 3375 C CA . GLY B 1 56 ? 2.125 -22.656 8.781 1 76.88 56 GLY B CA 1
ATOM 3376 C C . GLY B 1 56 ? 3.611 -22.875 9 1 76.88 56 GLY B C 1
ATOM 3377 O O . GLY B 1 56 ? 4.215 -23.75 8.375 1 76.88 56 GLY B O 1
ATOM 3378 N N . GLN B 1 57 ? 4.172 -22.094 9.898 1 75.56 57 GLN B N 1
ATOM 3379 C CA . GLN B 1 57 ? 5.609 -22.078 10.148 1 75.56 57 GLN B CA 1
ATOM 3380 C C . GLN B 1 57 ? 6.066 -23.391 10.789 1 75.56 57 GLN B C 1
ATOM 3382 O O . GLN B 1 57 ? 7.219 -23.797 10.625 1 75.56 57 GLN B O 1
ATOM 3387 N N . GLU B 1 58 ? 5.164 -24.062 11.391 1 81.38 58 GLU B N 1
ATOM 3388 C CA . GLU B 1 58 ? 5.508 -25.312 12.047 1 81.38 58 GLU B CA 1
ATOM 3389 C C . GLU B 1 58 ? 5.922 -26.375 11.031 1 81.38 58 GLU B C 1
ATOM 3391 O O . GLU B 1 58 ? 6.727 -27.266 11.336 1 81.38 58 GLU B O 1
ATOM 3396 N N . VAL B 1 59 ? 5.34 -26.266 9.922 1 85.88 59 VAL B N 1
ATOM 3397 C CA . VAL B 1 59 ? 5.609 -27.234 8.875 1 85.88 59 VAL B CA 1
ATOM 3398 C C . VAL B 1 59 ? 7.051 -27.094 8.391 1 85.88 59 VAL B C 1
ATOM 3400 O O . VAL B 1 59 ? 7.703 -28.094 8.062 1 85.88 59 VAL B O 1
ATOM 3403 N N . GLN B 1 60 ? 7.559 -25.859 8.344 1 76.44 60 GLN B N 1
ATOM 3404 C CA . GLN B 1 60 ? 8.883 -25.594 7.805 1 76.44 60 GLN B CA 1
ATOM 3405 C C . GLN B 1 60 ? 9.969 -26.281 8.625 1 76.44 60 GLN B C 1
ATOM 3407 O O . GLN B 1 60 ? 10.969 -26.75 8.078 1 76.44 60 GLN B O 1
ATOM 3412 N N . TYR B 1 61 ? 9.734 -26.422 9.867 1 75.38 61 TYR B N 1
ATOM 3413 C CA . TYR B 1 61 ? 10.742 -26.969 10.766 1 75.38 61 TYR B CA 1
ATOM 3414 C C . TYR B 1 61 ? 10.688 -28.5 10.781 1 75.38 61 TYR B C 1
ATOM 3416 O O . TYR B 1 61 ? 11.641 -29.156 11.203 1 75.38 61 TYR B O 1
ATOM 3424 N N . LYS B 1 62 ? 9.641 -29.125 10.281 1 80.81 62 LYS B N 1
ATOM 3425 C CA . LYS B 1 62 ? 9.445 -30.562 10.398 1 80.81 62 LYS B CA 1
ATOM 3426 C C . LYS B 1 62 ? 9.172 -31.188 9.039 1 80.81 62 LYS B C 1
ATOM 3428 O O . LYS B 1 62 ? 8.539 -32.25 8.945 1 80.81 62 LYS B O 1
ATOM 3433 N N . ARG B 1 63 ? 9.547 -30.641 8.047 1 79.75 63 ARG B N 1
ATOM 3434 C CA . ARG B 1 63 ? 9.18 -31.016 6.688 1 79.75 63 ARG B CA 1
ATOM 3435 C C . ARG B 1 63 ? 9.594 -32.438 6.383 1 79.75 63 ARG B C 1
ATOM 3437 O O . ARG B 1 63 ? 8.891 -33.156 5.668 1 79.75 63 ARG B O 1
ATOM 3444 N N . GLU B 1 64 ? 10.664 -32.875 6.961 1 79.12 64 GLU B N 1
ATOM 3445 C CA . GLU B 1 64 ? 11.219 -34.188 6.637 1 79.12 64 GLU B CA 1
ATOM 3446 C C . GLU B 1 64 ? 10.336 -35.312 7.18 1 79.12 64 GLU B C 1
ATOM 3448 O O . GLU B 1 64 ? 10.328 -36.406 6.641 1 79.12 64 GLU B O 1
ATOM 3453 N N . VAL B 1 65 ? 9.602 -35.031 8.141 1 84.25 65 VAL B N 1
ATOM 3454 C CA . VAL B 1 65 ? 8.836 -36.094 8.789 1 84.25 65 VAL B CA 1
ATOM 3455 C C . VAL B 1 65 ? 7.344 -35.906 8.5 1 84.25 65 VAL B C 1
ATOM 3457 O O . VAL B 1 65 ? 6.5 -36.594 9.086 1 84.25 65 VAL B O 1
ATOM 3460 N N . LEU B 1 66 ? 7.012 -35.031 7.535 1 89.25 66 LEU B N 1
ATOM 3461 C CA . LEU B 1 66 ? 5.609 -34.719 7.273 1 89.25 66 LEU B CA 1
ATOM 3462 C C . LEU B 1 66 ? 5.25 -35 5.82 1 89.25 66 LEU B C 1
ATOM 3464 O O . LEU B 1 66 ? 6.102 -34.906 4.934 1 89.25 66 LEU B O 1
ATOM 3468 N N . TYR B 1 67 ? 3.994 -35.469 5.609 1 89.81 67 TYR B N 1
ATOM 3469 C CA . TYR B 1 67 ? 3.355 -35.344 4.305 1 89.81 67 TYR B CA 1
ATOM 3470 C C . TYR B 1 67 ? 2.709 -33.969 4.148 1 89.81 67 TYR B C 1
ATOM 3472 O O . TYR B 1 67 ? 1.871 -33.594 4.965 1 89.81 67 TYR B O 1
ATOM 3480 N N . LEU B 1 68 ? 3.125 -33.312 3.121 1 90.5 68 LEU B N 1
ATOM 3481 C CA . LEU B 1 68 ? 2.617 -31.953 2.926 1 90.5 68 LEU B CA 1
ATOM 3482 C C . LEU B 1 68 ? 1.397 -31.953 2.01 1 90.5 68 LEU B C 1
ATOM 3484 O O . LEU B 1 68 ? 1.434 -32.531 0.922 1 90.5 68 LEU B O 1
ATOM 3488 N N . HIS B 1 69 ? 0.3 -31.422 2.512 1 93.44 69 HIS B N 1
ATOM 3489 C CA . HIS B 1 69 ? -0.914 -31.203 1.73 1 93.44 69 HIS B CA 1
ATOM 3490 C C . HIS B 1 69 ? -1.126 -29.719 1.441 1 93.44 69 HIS B C 1
ATOM 3492 O O . HIS B 1 69 ? -0.932 -28.875 2.32 1 93.44 69 HIS B O 1
ATOM 3498 N N . TYR B 1 70 ? -1.488 -29.453 0.19 1 93.19 70 TYR B N 1
ATOM 3499 C CA . TYR B 1 70 ? -1.82 -28.094 -0.221 1 93.19 70 TYR B CA 1
ATOM 3500 C C . TYR B 1 70 ? -3.311 -27.969 -0.508 1 93.19 70 TYR B C 1
ATOM 3502 O O . TYR B 1 70 ? -3.785 -28.375 -1.568 1 93.19 70 TYR B O 1
ATOM 3510 N N . PRO B 1 71 ? -3.971 -27.344 0.4 1 96.25 71 PRO B N 1
ATOM 3511 C CA . PRO B 1 71 ? -5.434 -27.312 0.291 1 96.25 71 PRO B CA 1
ATOM 3512 C C . PRO B 1 71 ? -5.922 -26.531 -0.921 1 96.25 71 PRO B C 1
ATOM 3514 O O . PRO B 1 71 ? -7.016 -26.781 -1.427 1 96.25 71 PRO B O 1
ATOM 3517 N N . VAL B 1 72 ? -5.195 -25.531 -1.354 1 96.06 72 VAL B N 1
ATOM 3518 C CA . VAL B 1 72 ? -5.543 -24.719 -2.514 1 96.06 72 VAL B CA 1
ATOM 3519 C C . VAL B 1 72 ? -4.629 -25.078 -3.686 1 96.06 72 VAL B C 1
ATOM 3521 O O . VAL B 1 72 ? -3.406 -24.953 -3.582 1 96.06 72 VAL B O 1
ATOM 3524 N N . GLU B 1 73 ? -5.211 -25.516 -4.676 1 93.69 73 GLU B N 1
ATOM 3525 C CA . GLU B 1 73 ? -4.484 -25.844 -5.898 1 93.69 73 GLU B CA 1
ATOM 3526 C C . GLU B 1 73 ? -4.977 -25.016 -7.082 1 93.69 73 GLU B C 1
ATOM 3528 O O . GLU B 1 73 ? -6.156 -25.062 -7.43 1 93.69 73 GLU B O 1
ATOM 3533 N N . ARG B 1 74 ? -4.039 -24.312 -7.645 1 92.75 74 ARG B N 1
ATOM 3534 C CA . ARG B 1 74 ? -4.348 -23.453 -8.781 1 92.75 74 ARG B CA 1
ATOM 3535 C C . ARG B 1 74 ? -5.512 -22.516 -8.461 1 92.75 74 ARG B C 1
ATOM 3537 O O . ARG B 1 74 ? -6.434 -22.359 -9.258 1 92.75 74 ARG B O 1
ATOM 3544 N N . GLY B 1 75 ? -5.539 -22.094 -7.262 1 93.5 75 GLY B N 1
ATOM 3545 C CA . GLY B 1 75 ? -6.5 -21.078 -6.824 1 93.5 75 GLY B CA 1
ATOM 3546 C C . GLY B 1 75 ? -7.781 -21.688 -6.281 1 93.5 75 GLY B C 1
ATOM 3547 O O . GLY B 1 75 ? -8.578 -20.984 -5.648 1 93.5 75 GLY B O 1
ATOM 3548 N N . ILE B 1 76 ? -7.957 -22.969 -6.477 1 95.19 76 ILE B N 1
ATOM 3549 C CA . ILE B 1 76 ? -9.211 -23.609 -6.094 1 95.19 76 ILE B CA 1
ATOM 3550 C C . ILE B 1 76 ? -8.984 -24.5 -4.871 1 95.19 76 ILE B C 1
ATOM 3552 O O . ILE B 1 76 ? -8 -25.234 -4.801 1 95.19 76 ILE B O 1
ATOM 3556 N N . ILE B 1 77 ? -9.898 -24.406 -3.947 1 96.94 77 ILE B N 1
ATOM 3557 C CA . ILE B 1 77 ? -9.812 -25.281 -2.783 1 96.94 77 ILE B CA 1
ATOM 3558 C C . ILE B 1 77 ? -10.195 -26.703 -3.182 1 96.94 77 ILE B C 1
ATOM 3560 O O . ILE B 1 77 ? -11.305 -26.953 -3.652 1 96.94 77 ILE B O 1
ATOM 3564 N N . THR B 1 78 ? -9.289 -27.609 -2.953 1 95.44 78 THR B N 1
ATOM 3565 C CA . THR B 1 78 ? -9.531 -28.984 -3.361 1 95.44 78 THR B CA 1
ATOM 3566 C C . THR B 1 78 ? -9.547 -29.906 -2.15 1 95.44 78 THR B C 1
ATOM 3568 O O . THR B 1 78 ? -10.086 -31.016 -2.215 1 95.44 78 THR B O 1
ATOM 3571 N N . ARG B 1 79 ? -8.938 -29.531 -1.051 1 96.81 79 ARG B N 1
ATOM 3572 C CA . ARG B 1 79 ? -8.891 -30.312 0.174 1 96.81 79 ARG B CA 1
ATOM 3573 C C . ARG B 1 79 ? -9.539 -29.562 1.335 1 96.81 79 ARG B C 1
ATOM 3575 O O . ARG B 1 79 ? -8.852 -28.891 2.105 1 96.81 79 ARG B O 1
ATOM 3582 N N . TRP B 1 80 ? -10.781 -29.922 1.539 1 97.88 80 TRP B N 1
ATOM 3583 C CA . TRP B 1 80 ? -11.602 -29.141 2.457 1 97.88 80 TRP B CA 1
ATOM 3584 C C . TRP B 1 80 ? -11.211 -29.406 3.906 1 97.88 80 TRP B C 1
ATOM 3586 O O . TRP B 1 80 ? -11.188 -28.5 4.734 1 97.88 80 TRP B O 1
ATOM 3596 N N . ASP B 1 81 ? -10.898 -30.641 4.199 1 97.12 81 ASP B N 1
ATOM 3597 C CA . ASP B 1 81 ? -10.5 -30.984 5.559 1 97.12 81 ASP B CA 1
ATOM 3598 C C . ASP B 1 81 ? -9.25 -30.203 5.98 1 97.12 81 ASP B C 1
ATOM 3600 O O . ASP B 1 81 ? -9.188 -29.688 7.102 1 97.12 81 ASP B O 1
ATOM 3604 N N . ASP B 1 82 ? -8.336 -30.125 5.105 1 96.81 82 ASP B N 1
ATOM 3605 C CA . ASP B 1 82 ? -7.098 -29.406 5.383 1 96.81 82 ASP B CA 1
ATOM 3606 C C . ASP B 1 82 ? -7.332 -27.891 5.406 1 96.81 82 ASP B C 1
ATOM 3608 O O . ASP B 1 82 ? -6.703 -27.172 6.188 1 96.81 82 ASP B O 1
ATOM 3612 N N . MET B 1 83 ? -8.219 -27.438 4.555 1 97.56 83 MET B N 1
ATOM 3613 C CA . MET B 1 83 ? -8.531 -26.016 4.555 1 97.56 83 MET B CA 1
ATOM 3614 C C . MET B 1 83 ? -9.141 -25.594 5.891 1 97.56 83 MET B C 1
ATOM 3616 O O . MET B 1 83 ? -8.82 -24.531 6.418 1 97.56 83 MET B O 1
ATOM 3620 N N . GLU B 1 84 ? -10.023 -26.422 6.395 1 97.88 84 GLU B N 1
ATOM 3621 C CA . GLU B 1 84 ? -10.633 -26.156 7.691 1 97.88 84 GLU B CA 1
ATOM 3622 C C . GLU B 1 84 ? -9.586 -26.062 8.797 1 97.88 84 GLU B C 1
ATOM 3624 O O . GLU B 1 84 ? -9.695 -25.234 9.695 1 97.88 84 GLU B O 1
ATOM 3629 N N . LYS B 1 85 ? -8.578 -26.953 8.719 1 96.5 85 LYS B N 1
ATOM 3630 C CA . LYS B 1 85 ? -7.484 -26.906 9.688 1 96.5 85 LYS B CA 1
ATOM 3631 C C . LYS B 1 85 ? -6.719 -25.594 9.602 1 96.5 85 LYS B C 1
ATOM 3633 O O . LYS B 1 85 ? -6.34 -25.016 10.625 1 96.5 85 LYS B O 1
ATOM 3638 N N . LEU B 1 86 ? -6.508 -25.125 8.398 1 96.31 86 LEU B N 1
ATOM 3639 C CA . LEU B 1 86 ? -5.828 -23.844 8.188 1 96.31 86 LEU B CA 1
ATOM 3640 C C . LEU B 1 86 ? -6.637 -22.688 8.773 1 96.31 86 LEU B C 1
ATOM 3642 O O . LEU B 1 86 ? -6.094 -21.828 9.469 1 96.31 86 LEU B O 1
ATOM 3646 N N . TRP B 1 87 ? -7.949 -22.703 8.508 1 97.81 87 TRP B N 1
ATOM 3647 C CA . TRP B 1 87 ? -8.812 -21.641 9.008 1 97.81 87 TRP B CA 1
ATOM 3648 C C . TRP B 1 87 ? -8.906 -21.688 10.531 1 97.81 87 TRP B C 1
ATOM 3650 O O . TRP B 1 87 ? -8.938 -20.641 11.188 1 97.81 87 TRP B O 1
ATOM 3660 N N . LYS B 1 88 ? -8.945 -22.875 11.062 1 96.94 88 LYS B N 1
ATOM 3661 C CA . LYS B 1 88 ? -8.93 -23.016 12.516 1 96.94 88 LYS B CA 1
ATOM 3662 C C . LYS B 1 88 ? -7.664 -22.422 13.109 1 96.94 88 LYS B C 1
ATOM 3664 O O . LYS B 1 88 ? -7.727 -21.703 14.117 1 96.94 88 LYS B O 1
ATOM 3669 N N . HIS B 1 89 ? -6.598 -22.719 12.477 1 95.12 89 HIS B N 1
ATOM 3670 C CA . HIS B 1 89 ? -5.305 -22.203 12.914 1 95.12 89 HIS B CA 1
ATOM 3671 C C . HIS B 1 89 ? -5.281 -20.688 12.875 1 95.12 89 HIS B C 1
ATOM 3673 O O . HIS B 1 89 ? -4.785 -20.047 13.805 1 95.12 89 HIS B O 1
ATOM 3679 N N . LEU B 1 90 ? -5.805 -20.047 11.789 1 95.94 90 LEU B N 1
ATOM 3680 C CA . LEU B 1 90 ? -5.723 -18.594 11.656 1 95.94 90 LEU B CA 1
ATOM 3681 C C . LEU B 1 90 ? -6.605 -17.906 12.688 1 95.94 90 LEU B C 1
ATOM 3683 O O . LEU B 1 90 ? -6.234 -16.859 13.227 1 95.94 90 LEU B O 1
ATOM 3687 N N . PHE B 1 91 ? -7.789 -18.453 13.031 1 97.25 91 PHE B N 1
ATOM 3688 C CA . PHE B 1 91 ? -8.68 -17.828 14 1 97.25 91 PHE B CA 1
ATOM 3689 C C . PHE B 1 91 ? -8.141 -18 15.414 1 97.25 91 PHE B C 1
ATOM 3691 O O . PHE B 1 91 ? -8.062 -17.031 16.172 1 97.25 91 PHE B O 1
ATOM 3698 N N . GLN B 1 92 ? -7.664 -19.203 15.734 1 95.75 92 GLN B N 1
ATOM 3699 C CA . GLN B 1 92 ? -7.414 -19.547 17.125 1 95.75 92 GLN B CA 1
ATOM 3700 C C . GLN B 1 92 ? -5.973 -19.25 17.531 1 95.75 92 GLN B C 1
ATOM 3702 O O . GLN B 1 92 ? -5.707 -18.844 18.656 1 95.75 92 GLN B O 1
ATOM 3707 N N . ARG B 1 93 ? -5.09 -19.453 16.641 1 92.81 93 ARG B N 1
ATOM 3708 C CA . ARG B 1 93 ? -3.682 -19.391 17.016 1 92.81 93 ARG B CA 1
ATOM 3709 C C . ARG B 1 93 ? -3.037 -18.109 16.516 1 92.81 93 ARG B C 1
ATOM 3711 O O . ARG B 1 93 ? -2.244 -17.484 17.219 1 92.81 93 ARG B O 1
ATOM 3718 N N . LEU B 1 94 ? -3.365 -17.734 15.328 1 93.75 94 LEU B N 1
ATOM 3719 C CA . LEU B 1 94 ? -2.701 -16.562 14.773 1 93.75 94 LEU B CA 1
ATOM 3720 C C . LEU B 1 94 ? -3.383 -15.281 15.234 1 93.75 94 LEU B C 1
ATOM 3722 O O . LEU B 1 94 ? -2.762 -14.445 15.898 1 93.75 94 LEU B O 1
ATOM 3726 N N . LEU B 1 95 ? -4.652 -15.164 14.945 1 95.06 95 LEU B N 1
ATOM 3727 C CA . LEU B 1 95 ? -5.359 -13.93 15.273 1 95.06 95 LEU B CA 1
ATOM 3728 C C . LEU B 1 95 ? -5.867 -13.961 16.719 1 95.06 95 LEU B C 1
ATOM 3730 O O . LEU B 1 95 ? -6.105 -12.906 17.312 1 95.06 95 LEU B O 1
ATOM 3734 N N . ARG B 1 96 ? -6.109 -15.148 17.312 1 96.19 96 ARG B N 1
ATOM 3735 C CA . ARG B 1 96 ? -6.621 -15.344 18.672 1 96.19 96 ARG B CA 1
ATOM 3736 C C . ARG B 1 96 ? -7.926 -14.586 18.875 1 96.19 96 ARG B C 1
ATOM 3738 O O . ARG B 1 96 ? -8.07 -13.844 19.844 1 96.19 96 ARG B O 1
ATOM 3745 N N . VAL B 1 97 ? -8.844 -14.789 17.953 1 96 97 VAL B N 1
ATOM 3746 C CA . VAL B 1 97 ? -10.18 -14.195 18.031 1 96 97 VAL B CA 1
ATOM 3747 C C . VAL B 1 97 ? -11.234 -15.297 17.984 1 96 97 VAL B C 1
ATOM 3749 O O . VAL B 1 97 ? -10.977 -16.391 17.469 1 96 97 VAL B O 1
ATOM 3752 N N . LYS B 1 98 ? -12.305 -15.016 18.516 1 96.69 98 LYS B N 1
ATOM 3753 C CA . LYS B 1 98 ? -13.461 -15.898 18.391 1 96.69 98 LYS B CA 1
ATOM 3754 C C . LYS B 1 98 ? -14.156 -15.688 17.047 1 96.69 98 LYS B C 1
ATOM 3756 O O . LYS B 1 98 ? -14.727 -14.633 16.797 1 96.69 98 LYS B O 1
ATOM 3761 N N . SER B 1 99 ? -14.156 -16.719 16.203 1 97 99 SER B N 1
ATOM 3762 C CA . SER B 1 99 ? -14.711 -16.594 14.859 1 97 99 SER B CA 1
ATOM 3763 C C . SER B 1 99 ? -16.172 -16.188 14.906 1 97 99 SER B C 1
ATOM 3765 O O . SER B 1 99 ? -16.656 -15.453 14.039 1 97 99 SER B O 1
ATOM 3767 N N . SER B 1 100 ? -16.922 -16.562 15.906 1 96.5 100 SER B N 1
ATOM 3768 C CA . SER B 1 100 ? -18.359 -16.312 16 1 96.5 100 SER B CA 1
ATOM 3769 C C . SER B 1 100 ? -18.641 -14.828 16.25 1 96.5 100 SER B C 1
ATOM 3771 O O . SER B 1 100 ? -19.781 -14.383 16.125 1 96.5 100 SER B O 1
ATOM 3773 N N . ASP B 1 101 ? -17.594 -14.133 16.547 1 95.5 101 ASP B N 1
ATOM 3774 C CA . ASP B 1 101 ? -17.766 -12.719 16.859 1 95.5 101 ASP B CA 1
ATOM 3775 C C . ASP B 1 101 ? -17.266 -11.836 15.727 1 95.5 101 ASP B C 1
ATOM 3777 O O . ASP B 1 101 ? -17.406 -10.609 15.773 1 95.5 101 ASP B O 1
ATOM 3781 N N . GLN B 1 102 ? -16.703 -12.461 14.695 1 95.62 102 GLN B N 1
ATOM 3782 C CA . GLN B 1 102 ? -15.961 -11.68 13.711 1 95.62 102 GLN B CA 1
ATOM 3783 C C . GLN B 1 102 ? -16.578 -11.805 12.32 1 95.62 102 GLN B C 1
ATOM 3785 O O . GLN B 1 102 ? -16.641 -12.898 11.758 1 95.62 102 GLN B O 1
ATOM 3790 N N . PRO B 1 103 ? -17.125 -10.672 11.773 1 97.44 103 PRO B N 1
ATOM 3791 C CA . PRO B 1 103 ? -17.391 -10.758 10.336 1 97.44 103 PRO B CA 1
ATOM 3792 C C . PRO B 1 103 ? -16.141 -11.094 9.523 1 97.44 103 PRO B C 1
ATOM 3794 O O . PRO B 1 103 ? -15.023 -10.836 9.969 1 97.44 103 PRO B O 1
ATOM 3797 N N . VAL B 1 104 ? -16.359 -11.695 8.336 1 98.31 104 VAL B N 1
ATOM 3798 C CA . VAL B 1 104 ? -15.219 -12.141 7.535 1 98.31 104 VAL B CA 1
ATOM 3799 C C . VAL B 1 104 ? -15.352 -11.617 6.105 1 98.31 104 VAL B C 1
ATOM 3801 O O . VAL B 1 104 ? -16.438 -11.68 5.516 1 98.31 104 VAL B O 1
ATOM 3804 N N . LEU B 1 105 ? -14.32 -10.992 5.633 1 98.25 105 LEU B N 1
ATOM 3805 C CA . LEU B 1 105 ? -14.141 -10.789 4.199 1 98.25 105 LEU B CA 1
ATOM 3806 C C . LEU B 1 105 ? -13.078 -11.727 3.645 1 98.25 105 LEU B C 1
ATOM 3808 O O . LEU B 1 105 ? -11.93 -11.719 4.113 1 98.25 105 LEU B O 1
ATOM 3812 N N . MET B 1 106 ? -13.453 -12.531 2.697 1 98.25 106 MET B N 1
ATOM 3813 C CA . MET B 1 106 ? -12.547 -13.516 2.107 1 98.25 106 MET B CA 1
ATOM 3814 C C . MET B 1 106 ? -12.445 -13.328 0.598 1 98.25 106 MET B C 1
ATOM 3816 O O . MET B 1 106 ? -13.461 -13.094 -0.069 1 98.25 106 MET B O 1
ATOM 3820 N N . THR B 1 107 ? -11.234 -13.383 0.135 1 97.44 107 THR B N 1
ATOM 3821 C CA . THR B 1 107 ? -11.055 -13.281 -1.309 1 97.44 107 THR B CA 1
ATOM 3822 C C . THR B 1 107 ? -11.109 -14.656 -1.959 1 97.44 107 THR B C 1
ATOM 3824 O O . THR B 1 107 ? -10.789 -15.664 -1.319 1 97.44 107 THR B O 1
ATOM 3827 N N . GLU B 1 108 ? -11.523 -14.68 -3.137 1 95.75 108 GLU B N 1
ATOM 3828 C CA . GLU B 1 108 ? -11.57 -15.906 -3.936 1 95.75 108 GLU B CA 1
ATOM 3829 C C . GLU B 1 108 ? -11.016 -15.672 -5.336 1 95.75 108 GLU B C 1
ATOM 3831 O O . GLU B 1 108 ? -10.953 -14.531 -5.805 1 95.75 108 GLU B O 1
ATOM 3836 N N . PRO B 1 109 ? -10.625 -16.781 -5.996 1 93.81 109 PRO B N 1
ATOM 3837 C CA . PRO B 1 109 ? -10.086 -16.641 -7.352 1 93.81 109 PRO B CA 1
ATOM 3838 C C . PRO B 1 109 ? -11.164 -16.328 -8.383 1 93.81 109 PRO B C 1
ATOM 3840 O O . PRO B 1 109 ? -12.344 -16.594 -8.156 1 93.81 109 PRO B O 1
ATOM 3843 N N . SER B 1 110 ? -10.727 -15.773 -9.484 1 93.31 110 SER B N 1
ATOM 3844 C CA . SER B 1 110 ? -11.648 -15.539 -10.602 1 93.31 110 SER B CA 1
ATOM 3845 C C . SER B 1 110 ? -12.18 -16.859 -11.164 1 93.31 110 SER B C 1
ATOM 3847 O O . SER B 1 110 ? -11.445 -17.844 -11.258 1 93.31 110 SER B O 1
ATOM 3849 N N . LEU B 1 111 ? -13.445 -16.797 -11.539 1 92.06 111 LEU B N 1
ATOM 3850 C CA . LEU B 1 111 ? -14.141 -17.938 -12.125 1 92.06 111 LEU B CA 1
ATOM 3851 C C . LEU B 1 111 ? -14.141 -19.125 -11.164 1 92.06 111 LEU B C 1
ATOM 3853 O O . LEU B 1 111 ? -13.938 -20.266 -11.586 1 92.06 111 LEU B O 1
ATOM 3857 N N . ASN B 1 112 ? -14.25 -18.828 -9.906 1 93.31 112 ASN B N 1
ATOM 3858 C CA . ASN B 1 112 ? -14.406 -19.875 -8.898 1 93.31 112 ASN B CA 1
ATOM 3859 C C . ASN B 1 112 ? -15.711 -20.641 -9.086 1 93.31 112 ASN B C 1
ATOM 3861 O O . ASN B 1 112 ? -16.766 -20.031 -9.289 1 93.31 112 ASN B O 1
ATOM 3865 N N . PRO B 1 113 ? -15.641 -21.984 -9.055 1 94.5 113 PRO B N 1
ATOM 3866 C CA . PRO B 1 113 ? -16.875 -22.75 -9.188 1 94.5 113 PRO B CA 1
ATOM 3867 C C . PRO B 1 113 ? -17.891 -22.422 -8.094 1 94.5 113 PRO B C 1
ATOM 3869 O O . PRO B 1 113 ? -17.516 -22.203 -6.941 1 94.5 113 PRO B O 1
ATOM 3872 N N . ARG B 1 114 ? -19.188 -22.453 -8.477 1 95.25 114 ARG B N 1
ATOM 3873 C CA . ARG B 1 114 ? -20.266 -22.125 -7.559 1 95.25 114 ARG B CA 1
ATOM 3874 C C . ARG B 1 114 ? -20.266 -23.047 -6.348 1 95.25 114 ARG B C 1
ATOM 3876 O O . ARG B 1 114 ? -20.5 -22.609 -5.223 1 95.25 114 ARG B O 1
ATOM 3883 N N . GLU B 1 115 ? -19.922 -24.281 -6.637 1 96.19 115 GLU B N 1
ATOM 3884 C CA . GLU B 1 115 ? -19.938 -25.281 -5.57 1 96.19 115 GLU B CA 1
ATOM 3885 C C . GLU B 1 115 ? -18.875 -24.969 -4.516 1 96.19 115 GLU B C 1
ATOM 3887 O O . GLU B 1 115 ? -19.078 -25.219 -3.326 1 96.19 115 GLU B O 1
ATOM 3892 N N . VAL B 1 116 ? -17.75 -24.5 -4.941 1 96.56 116 VAL B N 1
ATOM 3893 C CA . VAL B 1 116 ? -16.672 -24.172 -4.027 1 96.56 116 VAL B CA 1
ATOM 3894 C C . VAL B 1 116 ? -17.062 -22.969 -3.166 1 96.56 116 VAL B C 1
ATOM 3896 O O . VAL B 1 116 ? -16.797 -22.953 -1.96 1 96.56 116 VAL B O 1
ATOM 3899 N N . ARG B 1 117 ? -17.734 -22.031 -3.758 1 95.81 117 ARG B N 1
ATOM 3900 C CA . ARG B 1 117 ? -18.219 -20.859 -3.049 1 95.81 117 ARG B CA 1
ATOM 3901 C C . ARG B 1 117 ? -19.234 -21.25 -1.968 1 95.81 117 ARG B C 1
ATOM 3903 O O . ARG B 1 117 ? -19.141 -20.766 -0.833 1 95.81 117 ARG B O 1
ATOM 3910 N N . GLU B 1 118 ? -20.109 -22.047 -2.381 1 97.56 118 GLU B N 1
ATOM 3911 C CA . GLU B 1 118 ? -21.141 -22.484 -1.454 1 97.56 118 GLU B CA 1
ATOM 3912 C C . GLU B 1 118 ? -20.547 -23.281 -0.296 1 97.56 118 GLU B C 1
ATOM 3914 O O . GLU B 1 118 ? -20.938 -23.109 0.858 1 97.56 118 GLU B O 1
ATOM 3919 N N . LYS B 1 119 ? -19.641 -24.141 -0.628 1 97.81 119 LYS B N 1
ATOM 3920 C CA . LYS B 1 119 ? -19 -24.953 0.412 1 97.81 119 LYS B CA 1
ATOM 3921 C C . LYS B 1 119 ? -18.203 -24.078 1.371 1 97.81 119 LYS B C 1
ATOM 3923 O O . LYS B 1 119 ? -18.188 -24.328 2.578 1 97.81 119 LYS B O 1
ATOM 3928 N N . THR B 1 120 ? -17.547 -23.062 0.864 1 98.06 120 THR B N 1
ATOM 3929 C CA . THR B 1 120 ? -16.828 -22.094 1.694 1 98.06 120 THR B CA 1
ATOM 3930 C C . THR B 1 120 ? -17.781 -21.422 2.684 1 98.06 120 THR B C 1
ATOM 3932 O O . THR B 1 120 ? -17.5 -21.344 3.879 1 98.06 120 THR B O 1
ATOM 3935 N N . ALA B 1 121 ? -18.906 -20.984 2.148 1 97.88 121 ALA B N 1
ATOM 3936 C CA . ALA B 1 121 ? -19.906 -20.328 2.994 1 97.88 121 ALA B CA 1
ATOM 3937 C C . ALA B 1 121 ? -20.438 -21.297 4.059 1 97.88 121 ALA B C 1
ATOM 3939 O O . ALA B 1 121 ? -20.578 -20.922 5.223 1 97.88 121 ALA B O 1
ATOM 3940 N N . GLU B 1 122 ? -20.688 -22.484 3.66 1 98.25 122 GLU B N 1
ATOM 3941 C CA . GLU B 1 122 ? -21.203 -23.5 4.574 1 98.25 122 GLU B CA 1
ATOM 3942 C C . GLU B 1 122 ? -20.25 -23.719 5.754 1 98.25 122 GLU B C 1
ATOM 3944 O O . GLU B 1 122 ? -20.688 -23.703 6.91 1 98.25 122 GLU B O 1
ATOM 3949 N N . ILE B 1 123 ? -19.047 -23.859 5.469 1 98.31 123 ILE B N 1
ATOM 3950 C CA . ILE B 1 123 ? -18.062 -24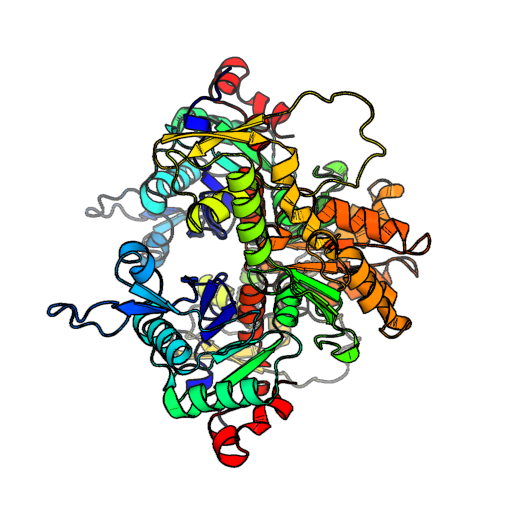.156 6.512 1 98.31 123 ILE B CA 1
ATOM 3951 C C . ILE B 1 123 ? -17.906 -22.938 7.422 1 98.31 123 ILE B C 1
ATOM 3953 O O . ILE B 1 123 ? -17.859 -23.078 8.648 1 98.31 123 ILE B O 1
ATOM 3957 N N . LEU B 1 124 ? -17.844 -21.719 6.883 1 98.38 124 LEU B N 1
ATOM 3958 C CA . LEU B 1 124 ? -17.656 -20.531 7.688 1 98.38 124 LEU B CA 1
ATOM 3959 C C . LEU B 1 124 ? -18.859 -20.266 8.586 1 98.38 124 LEU B C 1
ATOM 3961 O O . LEU B 1 124 ? -18.703 -19.906 9.758 1 98.38 124 LEU B O 1
ATOM 3965 N N . PHE B 1 125 ? -20.062 -20.531 8.055 1 98.31 125 PHE B N 1
ATOM 3966 C CA . PHE B 1 125 ? -21.25 -20.234 8.836 1 98.31 125 PHE B CA 1
ATOM 3967 C C . PHE B 1 125 ? -21.562 -21.375 9.805 1 98.31 125 PHE B C 1
ATOM 3969 O O . PHE B 1 125 ? -22 -21.141 10.93 1 98.31 125 PHE B O 1
ATOM 3976 N N . GLU B 1 126 ? -21.344 -22.578 9.414 1 98.19 126 GLU B N 1
ATOM 3977 C CA . GLU B 1 126 ? -21.781 -23.719 10.219 1 98.19 126 GLU B CA 1
ATOM 3978 C C . GLU B 1 126 ? -20.688 -24.188 11.164 1 98.19 126 GLU B C 1
ATOM 3980 O O . GLU B 1 126 ? -20.953 -24.5 12.328 1 98.19 126 GLU B O 1
ATOM 3985 N N . THR B 1 127 ? -19.547 -24.281 10.664 1 98 127 THR B N 1
ATOM 3986 C CA . THR B 1 127 ? -18.438 -24.781 11.477 1 98 127 THR B CA 1
ATOM 3987 C C . THR B 1 127 ? -17.812 -23.656 12.305 1 98 127 THR B C 1
ATOM 3989 O O . THR B 1 127 ? -17.625 -23.797 13.516 1 98 127 THR B O 1
ATOM 3992 N N . PHE B 1 128 ? -17.562 -22.531 11.711 1 98.31 128 PHE B N 1
ATOM 3993 C CA . PHE B 1 128 ? -16.875 -21.453 12.414 1 98.31 128 PHE B CA 1
ATOM 3994 C C . PHE B 1 128 ? -17.891 -20.438 12.953 1 98.31 128 PHE B C 1
ATOM 3996 O O . PHE B 1 128 ? -17.531 -19.562 13.742 1 98.31 128 PHE B O 1
ATOM 4003 N N . ARG B 1 129 ? -19.094 -20.516 12.508 1 98.06 129 ARG B N 1
ATOM 4004 C CA . ARG B 1 129 ? -20.219 -19.734 13.016 1 98.06 129 ARG B CA 1
ATOM 4005 C C . ARG B 1 129 ? -19.953 -18.25 12.906 1 98.06 129 ARG B C 1
ATOM 4007 O O . ARG B 1 129 ? -20.203 -17.484 13.844 1 98.06 129 ARG B O 1
ATOM 4014 N N . VAL B 1 130 ? -19.375 -17.828 11.805 1 98.06 130 VAL B N 1
ATOM 4015 C CA . VAL B 1 130 ? -19.141 -16.406 11.609 1 98.06 130 VAL B CA 1
ATOM 4016 C C . VAL B 1 130 ? -20.469 -15.664 11.492 1 98.06 130 VAL B C 1
ATOM 4018 O O . VAL B 1 130 ? -21.438 -16.203 10.938 1 98.06 130 VAL B O 1
ATOM 4021 N N . PRO B 1 131 ? -20.531 -14.453 11.984 1 97.56 131 PRO B N 1
ATOM 4022 C CA . PRO B 1 131 ? -21.812 -13.727 11.945 1 97.56 131 PRO B CA 1
ATOM 4023 C C . PRO B 1 131 ? -22.125 -13.172 10.562 1 97.56 131 PRO B C 1
ATOM 4025 O O . PRO B 1 131 ? -23.297 -12.953 10.234 1 97.56 131 PRO B O 1
ATOM 4028 N N . ALA B 1 132 ? -21.125 -12.891 9.789 1 97.81 132 ALA B N 1
ATOM 4029 C CA . ALA B 1 132 ? -21.281 -12.336 8.453 1 97.81 132 ALA B CA 1
ATOM 4030 C C . ALA B 1 132 ? -20.094 -12.688 7.566 1 97.81 132 ALA B C 1
ATOM 4032 O O . ALA B 1 132 ? -18.969 -12.844 8.062 1 97.81 132 ALA B O 1
ATOM 4033 N N . LEU B 1 133 ? -20.406 -12.836 6.227 1 98.12 133 LEU B N 1
ATOM 4034 C CA . LEU B 1 133 ? -19.375 -13.219 5.258 1 98.12 133 LEU B CA 1
ATOM 4035 C C . LEU B 1 133 ? -19.531 -12.422 3.969 1 98.12 133 LEU B C 1
ATOM 4037 O O . LEU B 1 133 ? -20.641 -12.266 3.455 1 98.12 133 LEU B O 1
ATOM 4041 N N . HIS B 1 134 ? -18.453 -11.875 3.533 1 97.69 134 HIS B N 1
ATOM 4042 C CA . HIS B 1 134 ? -18.375 -11.336 2.18 1 97.69 134 HIS B CA 1
ATOM 4043 C C . HIS B 1 134 ? -17.281 -12.016 1.371 1 97.69 134 HIS B C 1
ATOM 4045 O O . HIS B 1 134 ? -16.109 -11.984 1.754 1 97.69 134 HIS B O 1
ATOM 4051 N N . LEU B 1 135 ? -17.703 -12.664 0.301 1 97.12 135 LEU B N 1
ATOM 4052 C CA . LEU B 1 135 ? -16.766 -13.227 -0.66 1 97.12 135 LEU B CA 1
ATOM 4053 C C . LEU B 1 135 ? -16.547 -12.266 -1.826 1 97.12 135 LEU B C 1
ATOM 4055 O O . LEU B 1 135 ? -17.5 -11.711 -2.375 1 97.12 135 LEU B O 1
ATOM 4059 N N . CYS B 1 136 ? -15.297 -12.047 -2.131 1 95.62 136 CYS B N 1
ATOM 4060 C CA . CYS B 1 136 ? -15.086 -11.156 -3.264 1 95.62 136 CYS B CA 1
ATOM 4061 C C . CYS B 1 136 ? -13.953 -11.656 -4.152 1 95.62 136 CYS B C 1
ATOM 4063 O O . CYS B 1 136 ? -13.016 -12.297 -3.672 1 95.62 136 CYS B O 1
ATOM 4065 N N . ASN B 1 137 ? -14.125 -11.391 -5.449 1 96.12 137 ASN B N 1
ATOM 4066 C CA . ASN B 1 137 ? -13.07 -11.688 -6.418 1 96.12 137 ASN B CA 1
ATOM 4067 C C . ASN B 1 137 ? -11.766 -10.984 -6.059 1 96.12 137 ASN B C 1
ATOM 4069 O O . ASN B 1 137 ? -11.75 -9.781 -5.812 1 96.12 137 ASN B O 1
ATOM 4073 N N . HIS B 1 138 ? -10.664 -11.672 -6.059 1 97.31 138 HIS B N 1
ATOM 4074 C CA . HIS B 1 138 ? -9.367 -11.18 -5.594 1 97.31 138 HIS B CA 1
ATOM 4075 C C . HIS B 1 138 ? -8.945 -9.93 -6.359 1 97.31 138 HIS B C 1
ATOM 4077 O O . HIS B 1 138 ? -8.203 -9.094 -5.832 1 97.31 138 HIS B O 1
ATOM 4083 N N . ALA B 1 139 ? -9.352 -9.789 -7.57 1 98.19 139 ALA B N 1
ATOM 4084 C CA . ALA B 1 139 ? -8.891 -8.695 -8.422 1 98.19 139 ALA B CA 1
ATOM 4085 C C . ALA B 1 139 ? -9.531 -7.371 -8.008 1 98.19 139 ALA B C 1
ATOM 4087 O O . ALA B 1 139 ? -8.93 -6.309 -8.156 1 98.19 139 ALA B O 1
ATOM 4088 N N . VAL B 1 140 ? -10.727 -7.43 -7.48 1 97.75 140 VAL B N 1
ATOM 4089 C CA . VAL B 1 140 ? -11.477 -6.219 -7.145 1 97.75 140 VAL B CA 1
ATOM 4090 C C . VAL B 1 140 ? -10.75 -5.461 -6.031 1 97.75 140 VAL B C 1
ATOM 4092 O O . VAL B 1 140 ? -10.391 -4.293 -6.199 1 97.75 140 VAL B O 1
ATOM 4095 N N . PRO B 1 141 ? -10.484 -6.152 -4.914 1 97.69 141 PRO B N 1
ATOM 4096 C CA . PRO B 1 141 ? -9.742 -5.418 -3.889 1 97.69 141 PRO B CA 1
ATOM 4097 C C . PRO B 1 141 ? -8.336 -5.035 -4.34 1 97.69 141 PRO B C 1
ATOM 4099 O O . PRO B 1 141 ? -7.805 -4.004 -3.922 1 97.69 141 PRO B O 1
ATOM 4102 N N . ALA B 1 142 ? -7.691 -5.781 -5.18 1 97.75 142 ALA B N 1
ATOM 4103 C CA . ALA B 1 142 ? -6.375 -5.41 -5.695 1 97.75 142 ALA B CA 1
ATOM 4104 C C . ALA B 1 142 ? -6.434 -4.078 -6.434 1 97.75 142 ALA B C 1
ATOM 4106 O O . ALA B 1 142 ? -5.555 -3.227 -6.262 1 97.75 142 ALA B O 1
ATOM 4107 N N . LEU B 1 143 ? -7.438 -3.934 -7.246 1 97.5 143 LEU B N 1
ATOM 4108 C CA . LEU B 1 143 ? -7.645 -2.676 -7.957 1 97.5 143 LEU B CA 1
ATOM 4109 C C . LEU B 1 143 ? -7.938 -1.542 -6.98 1 97.5 143 LEU B C 1
ATOM 4111 O O . LEU B 1 143 ? -7.406 -0.439 -7.129 1 97.5 143 LEU B O 1
ATOM 4115 N N . TYR B 1 144 ? -8.75 -1.856 -5.984 1 95.94 144 TYR B N 1
ATOM 4116 C CA . TYR B 1 144 ? -9.133 -0.865 -4.988 1 95.94 144 TYR B CA 1
ATOM 4117 C C . TYR B 1 144 ? -7.918 -0.369 -4.215 1 95.94 144 TYR B C 1
ATOM 4119 O O . TYR B 1 144 ? -7.836 0.811 -3.865 1 95.94 144 TYR B O 1
ATOM 4127 N N . ALA B 1 145 ? -7.016 -1.264 -3.947 1 95.25 145 ALA B N 1
ATOM 4128 C CA . ALA B 1 145 ? -5.789 -0.907 -3.24 1 95.25 145 ALA B CA 1
ATOM 4129 C C . ALA B 1 145 ? -5.02 0.178 -3.99 1 95.25 145 ALA B C 1
ATOM 4131 O O . ALA B 1 145 ? -4.305 0.977 -3.379 1 95.25 145 ALA B O 1
ATOM 4132 N N . CYS B 1 146 ? -5.168 0.235 -5.254 1 93.12 146 CYS B N 1
ATOM 4133 C CA . CYS B 1 146 ? -4.477 1.213 -6.09 1 93.12 146 CYS B CA 1
ATOM 4134 C C . CYS B 1 146 ? -5.332 2.459 -6.293 1 93.12 146 CYS B C 1
ATOM 4136 O O . CYS B 1 146 ? -4.98 3.336 -7.082 1 93.12 146 CYS B O 1
ATOM 4138 N N . GLY B 1 147 ? -6.477 2.518 -5.676 1 90.56 147 GLY B N 1
ATOM 4139 C CA . GLY B 1 147 ? -7.289 3.723 -5.672 1 90.56 147 GLY B CA 1
ATOM 4140 C C . GLY B 1 147 ? -8.234 3.807 -6.852 1 90.56 147 GLY B C 1
ATOM 4141 O O . GLY B 1 147 ? -8.633 4.902 -7.262 1 90.56 147 GLY B O 1
ATOM 4142 N N . SER B 1 148 ? -8.586 2.689 -7.434 1 92.94 148 SER B N 1
ATOM 4143 C CA . SER B 1 148 ? -9.445 2.682 -8.609 1 92.94 148 SER B CA 1
ATOM 4144 C C . SER B 1 148 ? -10.539 1.625 -8.484 1 92.94 148 SER B C 1
ATOM 4146 O O . SER B 1 148 ? -10.398 0.665 -7.73 1 92.94 148 SER B O 1
ATOM 4148 N N . ILE B 1 149 ? -11.633 1.903 -9.211 1 94.69 149 ILE B N 1
ATOM 4149 C CA . ILE B 1 149 ? -12.703 0.913 -9.242 1 94.69 149 ILE B CA 1
ATOM 4150 C C . ILE B 1 149 ? -12.938 0.459 -10.68 1 94.69 149 ILE B C 1
ATOM 4152 O O . ILE B 1 149 ? -13.781 -0.406 -10.938 1 94.69 149 ILE B O 1
ATOM 4156 N N . THR B 1 150 ? -12.219 1.064 -11.625 1 96.56 150 THR B N 1
ATOM 4157 C CA . THR B 1 150 ? -12.242 0.652 -13.023 1 96.56 150 THR B CA 1
ATOM 4158 C C . THR B 1 150 ? -10.828 0.424 -13.547 1 96.56 150 THR B C 1
ATOM 4160 O O . THR B 1 150 ? -9.945 1.264 -13.352 1 96.56 150 THR B O 1
ATOM 4163 N N . GLY B 1 151 ? -10.578 -0.68 -14.148 1 98.06 151 GLY B N 1
ATOM 4164 C CA . GLY B 1 151 ? -9.281 -1.062 -14.68 1 98.06 151 GLY B CA 1
ATOM 4165 C C . GLY B 1 151 ? -9.156 -2.551 -14.945 1 98.06 151 GLY B C 1
ATOM 4166 O O . GLY B 1 151 ? -10.125 -3.295 -14.789 1 98.06 151 GLY B O 1
ATOM 4167 N N . LEU B 1 152 ? -8.047 -2.98 -15.492 1 98.81 152 LEU B N 1
ATOM 4168 C CA . LEU B 1 152 ? -7.738 -4.395 -15.648 1 98.81 152 LEU B CA 1
ATOM 4169 C C . LEU B 1 152 ? -6.664 -4.832 -14.656 1 98.81 152 LEU B C 1
ATOM 4171 O O . LEU B 1 152 ? -5.625 -4.184 -14.539 1 98.81 152 LEU B O 1
ATOM 4175 N N . VAL B 1 153 ? -6.938 -5.875 -13.922 1 98.81 153 VAL B N 1
ATOM 4176 C CA . VAL B 1 153 ? -5.953 -6.43 -12.992 1 98.81 153 VAL B CA 1
ATOM 4177 C C . VAL B 1 153 ? -5.289 -7.656 -13.617 1 98.81 153 VAL B C 1
ATOM 4179 O O . VAL B 1 153 ? -5.973 -8.602 -14.016 1 98.81 153 VAL B O 1
ATOM 4182 N N . LEU B 1 154 ? -4.035 -7.586 -13.82 1 98.81 154 LEU B N 1
ATOM 4183 C CA . LEU B 1 154 ? -3.238 -8.758 -14.164 1 98.81 154 LEU B CA 1
ATOM 4184 C C . LEU B 1 154 ? -2.58 -9.352 -12.914 1 98.81 154 LEU B C 1
ATOM 4186 O O . LEU B 1 154 ? -1.621 -8.781 -12.391 1 98.81 154 LEU B O 1
ATOM 4190 N N . ASP B 1 155 ? -3.072 -10.453 -12.508 1 98.19 155 ASP B N 1
ATOM 4191 C CA . ASP B 1 155 ? -2.6 -11.102 -11.289 1 98.19 155 ASP B CA 1
ATOM 4192 C C . ASP B 1 155 ? -1.855 -12.391 -11.609 1 98.19 155 ASP B C 1
ATOM 4194 O O . ASP B 1 155 ? -2.361 -13.242 -12.344 1 98.19 155 ASP B O 1
ATOM 4198 N N . SER B 1 156 ? -0.688 -12.523 -11.133 1 98.31 156 SER B N 1
ATOM 4199 C CA . SER B 1 156 ? 0.074 -13.766 -11.211 1 98.31 156 SER B CA 1
ATOM 4200 C C . SER B 1 156 ? 0.691 -14.125 -9.867 1 98.31 156 SER B C 1
ATOM 4202 O O . SER B 1 156 ? 1.644 -13.484 -9.422 1 98.31 156 SER B O 1
ATOM 4204 N N . GLY B 1 157 ? 0.168 -15.148 -9.266 1 96.44 157 GLY B N 1
ATOM 4205 C CA . GLY B 1 157 ? 0.656 -15.625 -7.98 1 96.44 157 GLY B CA 1
ATOM 4206 C C . GLY B 1 157 ? 1.419 -16.938 -8.078 1 96.44 157 GLY B C 1
ATOM 4207 O O . GLY B 1 157 ? 2.182 -17.141 -9.023 1 96.44 157 GLY B O 1
ATOM 4208 N N . GLU B 1 158 ? 1.218 -17.719 -7.059 1 95.25 158 GLU B N 1
ATOM 4209 C CA . GLU B 1 158 ? 1.891 -19 -6.977 1 95.25 158 GLU B CA 1
ATOM 4210 C C . GLU B 1 158 ? 1.199 -20.047 -7.852 1 95.25 158 GLU B C 1
ATOM 4212 O O . GLU B 1 158 ? 1.861 -20.859 -8.5 1 95.25 158 GLU B O 1
ATOM 4217 N N . GLY B 1 159 ? -0.089 -19.969 -7.926 1 95.12 159 GLY B N 1
ATOM 4218 C CA . GLY B 1 159 ? -0.79 -21.078 -8.555 1 95.12 159 GLY B CA 1
ATOM 4219 C C . GLY B 1 159 ? -1.516 -20.672 -9.828 1 95.12 159 GLY B C 1
ATOM 4220 O O . GLY B 1 159 ? -1.811 -21.531 -10.672 1 95.12 159 GLY B O 1
ATOM 4221 N N . VAL B 1 160 ? -1.818 -19.453 -9.953 1 94.5 160 VAL B N 1
ATOM 4222 C CA . VAL B 1 160 ? -2.668 -19.062 -11.07 1 94.5 160 VAL B CA 1
ATOM 4223 C C . VAL B 1 160 ? -2.262 -17.688 -11.578 1 94.5 160 VAL B C 1
ATOM 4225 O O . VAL B 1 160 ? -1.753 -16.859 -10.812 1 94.5 160 VAL B O 1
ATOM 4228 N N . THR B 1 161 ? -2.41 -17.484 -12.875 1 97.88 161 THR B N 1
ATOM 4229 C CA . THR B 1 161 ? -2.318 -16.172 -13.523 1 97.88 161 THR B CA 1
ATOM 4230 C C . THR B 1 161 ? -3.639 -15.812 -14.195 1 97.88 161 THR B C 1
ATOM 4232 O O . THR B 1 161 ? -4.25 -16.641 -14.875 1 97.88 161 THR B O 1
ATOM 4235 N N . CYS B 1 162 ? -4.102 -14.625 -13.969 1 97.69 162 CYS B N 1
ATOM 4236 C CA . CYS B 1 162 ? -5.375 -14.242 -14.57 1 97.69 162 CYS B CA 1
ATOM 4237 C C . CYS B 1 162 ? -5.395 -12.758 -14.914 1 97.69 162 CYS B C 1
ATOM 4239 O O . CYS B 1 162 ? -4.684 -11.961 -14.289 1 97.69 162 CYS B O 1
ATOM 4241 N N . ALA B 1 163 ? -6.086 -12.391 -15.945 1 98.75 163 ALA B N 1
ATOM 4242 C CA . ALA B 1 163 ? -6.426 -11.016 -16.312 1 98.75 163 ALA B CA 1
ATOM 4243 C C . ALA B 1 163 ? -7.914 -10.742 -16.094 1 98.75 163 ALA B C 1
ATOM 4245 O O . ALA B 1 163 ? -8.766 -11.438 -16.656 1 98.75 163 ALA B O 1
ATOM 4246 N N . VAL B 1 164 ? -8.211 -9.734 -15.273 1 98.75 164 VAL B N 1
ATOM 4247 C CA . VAL B 1 164 ? -9.586 -9.516 -14.844 1 98.75 164 VAL B CA 1
ATOM 4248 C C . VAL B 1 164 ? -9.984 -8.07 -15.109 1 98.75 164 VAL B C 1
ATOM 4250 O O . VAL B 1 164 ? -9.578 -7.164 -14.375 1 98.75 164 VAL B O 1
ATOM 4253 N N . PRO B 1 165 ? -10.797 -7.848 -16.109 1 98.75 165 PRO B N 1
ATOM 4254 C CA . PRO B 1 165 ? -11.352 -6.5 -16.266 1 98.75 165 PRO B CA 1
ATOM 4255 C C . PRO B 1 165 ? -12.414 -6.172 -15.219 1 98.75 165 PRO B C 1
ATOM 4257 O O . PRO B 1 165 ? -13.258 -7.016 -14.898 1 98.75 165 PRO B O 1
ATOM 4260 N N . ILE B 1 166 ? -12.305 -5.023 -14.68 1 98.5 166 ILE B N 1
ATOM 4261 C CA . ILE B 1 166 ? -13.234 -4.531 -13.672 1 98.5 166 ILE B CA 1
ATOM 4262 C C . ILE B 1 166 ? -13.797 -3.18 -14.102 1 98.5 166 ILE B C 1
ATOM 4264 O O . ILE B 1 166 ? -13.055 -2.295 -14.531 1 98.5 166 ILE B O 1
ATOM 4268 N N . TYR B 1 167 ? -15.102 -3.041 -14.047 1 97.44 167 TYR B N 1
ATOM 4269 C CA . TYR B 1 167 ? -15.781 -1.79 -14.359 1 97.44 167 TYR B CA 1
ATOM 4270 C C . TYR B 1 167 ? -16.656 -1.335 -13.195 1 97.44 167 TYR B C 1
ATOM 4272 O O . TYR B 1 167 ? -17.594 -2.027 -12.812 1 97.44 167 TYR B O 1
ATOM 4280 N N . GLU B 1 168 ? -16.266 -0.17 -12.625 1 95.12 168 GLU B N 1
ATOM 4281 C CA . GLU B 1 168 ? -17.016 0.436 -11.523 1 95.12 168 GLU B CA 1
ATOM 4282 C C . GLU B 1 168 ? -17.188 -0.543 -10.359 1 95.12 168 GLU B C 1
ATOM 4284 O O . GLU B 1 168 ? -18.281 -0.692 -9.82 1 95.12 168 GLU B O 1
ATOM 4289 N N . GLY B 1 169 ? -16.172 -1.286 -10.133 1 93.88 169 GLY B N 1
ATOM 4290 C CA . GLY B 1 169 ? -16.125 -2.135 -8.953 1 93.88 169 GLY B CA 1
ATOM 4291 C C . GLY B 1 169 ? -16.609 -3.549 -9.219 1 93.88 169 GLY B C 1
ATOM 4292 O O . GLY B 1 169 ? -16.594 -4.395 -8.32 1 93.88 169 GLY B O 1
ATOM 4293 N N . TYR B 1 170 ? -16.984 -3.846 -10.453 1 94.06 170 TYR B N 1
ATOM 4294 C CA . TYR B 1 170 ? -17.484 -5.172 -10.781 1 94.06 170 TYR B CA 1
ATOM 4295 C C . TYR B 1 170 ? -16.594 -5.852 -11.82 1 94.06 170 TYR B C 1
ATOM 4297 O O . TYR B 1 170 ? -16.281 -5.266 -12.859 1 94.06 170 TYR B O 1
ATOM 4305 N N . SER B 1 171 ? -16.219 -7.074 -11.445 1 96.19 171 SER B N 1
ATOM 4306 C CA . SER B 1 171 ? -15.492 -7.848 -12.445 1 96.19 171 SER B CA 1
ATOM 4307 C C . SER B 1 171 ? -16.406 -8.258 -13.602 1 96.19 171 SER B C 1
ATOM 4309 O O . SER B 1 171 ? -17.609 -8.43 -13.414 1 96.19 171 SER B O 1
ATOM 4311 N N . LEU B 1 172 ? -15.82 -8.391 -14.773 1 97 172 LEU B N 1
ATOM 4312 C CA . LEU B 1 172 ? -16.547 -8.812 -15.969 1 97 172 LEU B CA 1
ATOM 4313 C C . LEU B 1 172 ? -16.172 -10.242 -16.344 1 97 172 LEU B C 1
ATOM 4315 O O . LEU B 1 172 ? -15.211 -10.461 -17.094 1 97 172 LEU B O 1
ATOM 4319 N N . PRO B 1 173 ? -16.984 -11.227 -15.906 1 95.44 173 PRO B N 1
ATOM 4320 C CA . PRO B 1 173 ? -16.594 -12.633 -16 1 95.44 173 PRO B CA 1
ATOM 4321 C C . PRO B 1 173 ? -16.344 -13.078 -17.438 1 95.44 173 PRO B C 1
ATOM 4323 O O . PRO B 1 173 ? -15.453 -13.883 -17.703 1 95.44 173 PRO B O 1
ATOM 4326 N N . HIS B 1 174 ? -17.094 -12.547 -18.375 1 95.81 174 HIS B N 1
ATOM 4327 C CA . HIS B 1 174 ? -17.016 -13.008 -19.75 1 95.81 174 HIS B CA 1
ATOM 4328 C C . HIS B 1 174 ? -15.688 -12.609 -20.391 1 95.81 174 HIS B C 1
ATOM 4330 O O . HIS B 1 174 ? -15.305 -13.148 -21.438 1 95.81 174 HIS B O 1
ATOM 4336 N N . SER B 1 175 ? -15.008 -11.719 -19.781 1 97.94 175 SER B N 1
ATOM 4337 C CA . SER B 1 175 ? -13.781 -11.18 -20.359 1 97.94 175 SER B CA 1
ATOM 4338 C C . SER B 1 175 ? -12.547 -11.609 -19.578 1 97.94 175 SER B C 1
ATOM 4340 O O . SER B 1 175 ? -11.438 -11.188 -19.891 1 97.94 175 SER B O 1
ATOM 4342 N N . ILE B 1 176 ? -12.703 -12.445 -18.594 1 97.69 176 ILE B N 1
ATOM 4343 C CA . ILE B 1 176 ? -11.594 -12.922 -17.766 1 97.69 176 ILE B CA 1
ATOM 4344 C C . ILE B 1 176 ? -10.773 -13.945 -18.547 1 97.69 176 ILE B C 1
ATOM 4346 O O . ILE B 1 176 ? -11.328 -14.789 -19.25 1 97.69 176 ILE B O 1
ATOM 4350 N N . SER B 1 177 ? -9.484 -13.789 -18.516 1 96.75 177 SER B N 1
ATOM 4351 C CA . SER B 1 177 ? -8.555 -14.758 -19.078 1 96.75 177 SER B CA 1
ATOM 4352 C C . SER B 1 177 ? -7.695 -15.406 -18 1 96.75 177 SER B C 1
ATOM 4354 O O . SER B 1 177 ? -7.266 -14.734 -17.062 1 96.75 177 SER B O 1
ATOM 4356 N N . LYS B 1 178 ? -7.457 -16.703 -18.172 1 94.12 178 LYS B N 1
ATOM 4357 C CA . LYS B 1 178 ? -6.66 -17.453 -17.203 1 94.12 178 LYS B CA 1
ATOM 4358 C C . LYS B 1 178 ? -5.496 -18.172 -17.891 1 94.12 178 LYS B C 1
ATOM 4360 O O . LYS B 1 178 ? -5.594 -18.562 -19.062 1 94.12 178 LYS B O 1
ATOM 4365 N N . LEU B 1 179 ? -4.453 -18.234 -17.219 1 94.56 179 LEU B N 1
ATOM 4366 C CA . LEU B 1 179 ? -3.26 -18.984 -17.625 1 94.56 179 LEU B CA 1
ATOM 4367 C C . LEU B 1 179 ? -2.818 -19.938 -16.516 1 94.56 179 LEU B C 1
ATOM 4369 O O . LEU B 1 179 ? -2.617 -19.516 -15.375 1 94.56 179 LEU B O 1
ATOM 4373 N N . SER B 1 180 ? -2.701 -21.203 -16.875 1 87.62 180 SER B N 1
ATOM 4374 C CA . SER B 1 180 ? -2.32 -22.219 -15.891 1 87.62 180 SER B CA 1
ATOM 4375 C C . SER B 1 180 ? -0.81 -22.25 -15.688 1 87.62 180 SER B C 1
ATOM 4377 O O . SER B 1 180 ? -0.214 -23.328 -15.609 1 87.62 180 SER B O 1
ATOM 4379 N N . VAL B 1 181 ? -0.183 -21.219 -15.805 1 95.69 181 VAL B N 1
ATOM 4380 C CA . VAL B 1 181 ? 1.226 -21.031 -15.477 1 95.69 181 VAL B CA 1
ATOM 4381 C C . VAL B 1 181 ? 1.368 -19.906 -14.453 1 95.69 181 VAL B C 1
ATOM 4383 O O . VAL B 1 181 ? 0.826 -18.812 -14.648 1 95.69 181 VAL B O 1
ATOM 4386 N N . ALA B 1 182 ? 2.033 -20.234 -13.391 1 96.94 182 ALA B N 1
ATOM 4387 C CA . ALA B 1 182 ? 2.281 -19.25 -12.344 1 96.94 182 ALA B CA 1
ATOM 4388 C C . ALA B 1 182 ? 3.582 -19.547 -11.602 1 96.94 182 ALA B C 1
ATOM 4390 O O . ALA B 1 182 ? 4.496 -20.156 -12.164 1 96.94 182 ALA B O 1
ATOM 4391 N N . GLY B 1 183 ? 3.75 -19.016 -10.469 1 97.06 183 GLY B N 1
ATOM 4392 C CA . GLY B 1 183 ? 5.012 -19.078 -9.75 1 97.06 183 GLY B CA 1
ATOM 4393 C C . GLY B 1 183 ? 5.512 -20.484 -9.531 1 97.06 183 GLY B C 1
ATOM 4394 O O . GLY B 1 183 ? 6.707 -20.766 -9.68 1 97.06 183 GLY B O 1
ATOM 4395 N N . ARG B 1 184 ? 4.621 -21.375 -9.164 1 94.94 184 ARG B N 1
ATOM 4396 C CA . ARG B 1 184 ? 5.008 -22.766 -8.898 1 94.94 184 ARG B CA 1
ATOM 4397 C C . ARG B 1 184 ? 5.602 -23.406 -10.148 1 94.94 184 ARG B C 1
ATOM 4399 O O . ARG B 1 184 ? 6.602 -24.125 -10.062 1 94.94 184 ARG B O 1
ATOM 4406 N N . ASP B 1 185 ? 5.016 -23.188 -11.203 1 96 185 ASP B N 1
ATOM 4407 C CA . ASP B 1 185 ? 5.488 -23.75 -12.461 1 96 185 ASP B CA 1
ATOM 4408 C C . ASP B 1 185 ? 6.875 -23.219 -12.82 1 96 185 ASP B C 1
ATOM 4410 O O . ASP B 1 185 ? 7.719 -23.969 -13.32 1 96 185 ASP B O 1
ATOM 4414 N N . ILE B 1 186 ? 7.066 -21.984 -12.555 1 97.38 186 ILE B N 1
ATOM 4415 C CA . ILE B 1 186 ? 8.352 -21.359 -12.852 1 97.38 186 ILE B CA 1
ATOM 4416 C C . ILE B 1 186 ? 9.438 -21.953 -11.953 1 97.38 186 ILE B C 1
ATOM 4418 O O . ILE B 1 186 ? 10.531 -22.281 -12.422 1 97.38 186 ILE B O 1
ATOM 4422 N N . THR B 1 187 ? 9.133 -22.125 -10.703 1 95.38 187 THR B N 1
ATOM 4423 C CA . THR B 1 187 ? 10.07 -22.719 -9.766 1 95.38 187 THR B CA 1
ATOM 4424 C C . THR B 1 187 ? 10.43 -24.141 -10.195 1 95.38 187 THR B C 1
ATOM 4426 O O . THR B 1 187 ? 11.609 -24.5 -10.234 1 95.38 187 THR B O 1
ATOM 4429 N N . GLU B 1 188 ? 9.438 -24.906 -10.508 1 93.25 188 GLU B N 1
ATOM 4430 C CA . GLU B 1 188 ? 9.648 -26.281 -10.914 1 93.25 188 GLU B CA 1
ATOM 4431 C C . GLU B 1 188 ? 10.469 -26.359 -12.203 1 93.25 188 GLU B C 1
ATOM 4433 O O . GLU B 1 188 ? 11.375 -27.188 -12.32 1 93.25 188 GLU B O 1
ATOM 4438 N N . ASN B 1 189 ? 10.125 -25.547 -13.117 1 94.56 189 ASN B N 1
ATOM 4439 C CA . ASN B 1 189 ? 10.883 -25.516 -14.367 1 94.56 189 ASN B CA 1
ATOM 4440 C C . ASN B 1 189 ? 12.336 -25.125 -14.133 1 94.56 189 ASN B C 1
ATOM 4442 O O . ASN B 1 189 ? 13.242 -25.672 -14.758 1 94.56 189 ASN B O 1
ATOM 4446 N N . LEU B 1 190 ? 12.539 -24.125 -13.273 1 94.5 190 LEU B N 1
ATOM 4447 C CA . LEU B 1 190 ? 13.891 -23.688 -12.945 1 94.5 190 LEU B CA 1
ATOM 4448 C C . LEU B 1 190 ? 14.711 -24.828 -12.359 1 94.5 190 LEU B C 1
ATOM 4450 O O . LEU B 1 190 ? 15.852 -25.062 -12.766 1 94.5 190 LEU B O 1
ATOM 4454 N N . ILE B 1 191 ? 14.133 -25.516 -11.445 1 90.94 191 ILE B N 1
ATOM 4455 C CA . ILE B 1 191 ? 14.812 -26.641 -10.797 1 90.94 191 ILE B CA 1
ATOM 4456 C C . ILE B 1 191 ? 15.164 -27.703 -11.836 1 90.94 191 ILE B C 1
ATOM 4458 O O . ILE B 1 191 ? 16.281 -28.203 -11.859 1 90.94 191 ILE B O 1
ATOM 4462 N N . LEU B 1 192 ? 14.219 -28.031 -12.664 1 90.44 192 LEU B N 1
ATOM 4463 C CA . LEU B 1 192 ? 14.438 -29.016 -13.703 1 90.44 192 LEU B CA 1
ATOM 4464 C C . LEU B 1 192 ? 15.594 -28.609 -14.609 1 90.44 192 LEU B C 1
ATOM 4466 O O . LEU B 1 192 ? 16.438 -29.438 -14.953 1 90.44 192 LEU B O 1
ATOM 4470 N N . LEU B 1 193 ? 15.609 -27.375 -15.016 1 90.5 193 LEU B N 1
ATOM 4471 C CA . LEU B 1 193 ? 16.656 -26.875 -15.898 1 90.5 193 LEU B CA 1
ATOM 4472 C C . LEU B 1 193 ? 18.016 -26.906 -15.219 1 90.5 193 LEU B C 1
ATOM 4474 O O . LEU B 1 193 ? 19.016 -27.25 -15.844 1 90.5 193 LEU B O 1
ATOM 4478 N N . LEU B 1 194 ? 18.047 -26.547 -13.969 1 88.94 194 LEU B N 1
ATOM 4479 C CA . LEU B 1 194 ? 19.297 -26.562 -13.227 1 88.94 194 LEU B CA 1
ATOM 4480 C C . LEU B 1 194 ? 19.828 -27.984 -13.07 1 88.94 194 LEU B C 1
ATOM 4482 O O . LEU B 1 194 ? 21.031 -28.219 -13.195 1 88.94 194 LEU B O 1
ATOM 4486 N N . LEU B 1 195 ? 18.953 -28.891 -12.773 1 87 195 LEU B N 1
ATOM 4487 C CA . LEU B 1 195 ? 19.344 -30.281 -12.656 1 87 195 LEU B CA 1
ATOM 4488 C C . LEU B 1 195 ? 19.859 -30.812 -13.984 1 87 195 LEU B C 1
ATOM 4490 O O . LEU B 1 195 ? 20.844 -31.547 -14.023 1 87 195 LEU B O 1
ATOM 4494 N N . ALA B 1 196 ? 19.188 -30.438 -14.992 1 87.31 196 ALA B N 1
ATOM 4495 C CA . ALA B 1 196 ? 19.594 -30.859 -16.328 1 87.31 196 ALA B CA 1
ATOM 4496 C C . ALA B 1 196 ? 20.984 -30.328 -16.672 1 87.31 196 ALA B C 1
ATOM 4498 O O . ALA B 1 196 ? 21.734 -30.984 -17.406 1 87.31 196 ALA B O 1
ATOM 4499 N N . GLU B 1 197 ? 21.312 -29.172 -16.062 1 84.81 197 GLU B N 1
ATOM 4500 C CA . GLU B 1 197 ? 22.609 -28.562 -16.328 1 84.81 197 GLU B CA 1
ATOM 4501 C C . GLU B 1 197 ? 23.672 -29.125 -15.391 1 84.81 197 GLU B C 1
ATOM 4503 O O . GLU B 1 197 ? 24.844 -28.719 -15.453 1 84.81 197 GLU B O 1
ATOM 4508 N N . GLY B 1 198 ? 23.312 -30.016 -14.539 1 78.06 198 GLY B N 1
ATOM 4509 C CA . GLY B 1 198 ? 24.266 -30.688 -13.68 1 78.06 198 GLY B CA 1
ATOM 4510 C C . GLY B 1 198 ? 24.438 -30.016 -12.328 1 78.06 198 GLY B C 1
ATOM 4511 O O . GLY B 1 198 ? 25.422 -30.281 -11.617 1 78.06 198 GLY B O 1
ATOM 4512 N N . CYS B 1 199 ? 23.516 -29.016 -12.164 1 69.44 199 CYS B N 1
ATOM 4513 C CA . CYS B 1 199 ? 23.594 -28.391 -10.852 1 69.44 199 CYS B CA 1
ATOM 4514 C C . CYS B 1 199 ? 23.109 -29.344 -9.766 1 69.44 199 CYS B C 1
ATOM 4516 O O . CYS B 1 199 ? 21.922 -29.391 -9.453 1 69.44 199 CYS B O 1
ATOM 4518 N N . THR B 1 200 ? 23.516 -30.453 -9.539 1 61.84 200 THR B N 1
ATOM 4519 C CA . THR B 1 200 ? 23.062 -31.422 -8.547 1 61.84 200 THR B CA 1
ATOM 4520 C C . THR B 1 200 ? 23.766 -31.188 -7.211 1 61.84 200 THR B C 1
ATOM 4522 O O . THR B 1 200 ? 23.156 -31.328 -6.148 1 61.84 200 THR B O 1
ATOM 4525 N N . TYR B 1 201 ? 25.172 -31.438 -7.086 1 55.84 201 TYR B N 1
ATOM 4526 C CA . TYR B 1 201 ? 26 -31.609 -5.898 1 55.84 201 TYR B CA 1
ATOM 4527 C C . TYR B 1 201 ? 26.828 -30.359 -5.629 1 55.84 201 TYR B C 1
ATOM 4529 O O . TYR B 1 201 ? 27.344 -29.734 -6.559 1 55.84 201 TYR B O 1
ATOM 4537 N N . PRO B 1 202 ? 26.766 -30.125 -4.273 1 52.16 202 PRO B N 1
ATOM 4538 C CA . PRO B 1 202 ? 26.188 -30.641 -3.025 1 52.16 202 PRO B CA 1
ATOM 4539 C C . PRO B 1 202 ? 24.812 -30.047 -2.717 1 52.16 202 PRO B C 1
ATOM 4541 O O . PRO B 1 202 ? 24.234 -30.359 -1.676 1 52.16 202 PRO B O 1
ATOM 4544 N N . CYS B 1 203 ? 24.344 -29.203 -3.518 1 57.56 203 CYS B N 1
ATOM 4545 C CA . CYS B 1 203 ? 23.172 -28.438 -3.102 1 57.56 203 CYS B CA 1
ATOM 4546 C C . CYS B 1 203 ? 21.891 -29.219 -3.355 1 57.56 203 CYS B C 1
ATOM 4548 O O . CYS B 1 203 ? 21.703 -29.797 -4.43 1 57.56 203 CYS B O 1
ATOM 4550 N N . ILE B 1 204 ? 21.188 -29.75 -2.264 1 64.25 204 ILE B N 1
ATOM 4551 C CA . ILE B 1 204 ? 19.844 -30.266 -2.438 1 64.25 204 ILE B CA 1
ATOM 4552 C C . ILE B 1 204 ? 18.922 -29.172 -2.945 1 64.25 204 ILE B C 1
ATOM 4554 O O . ILE B 1 204 ? 18.594 -28.234 -2.211 1 64.25 204 ILE B O 1
ATOM 4558 N N . LEU B 1 205 ? 18.828 -29.234 -4.32 1 72.5 205 LEU B N 1
ATOM 4559 C CA . LEU B 1 205 ? 17.891 -28.297 -4.93 1 72.5 205 LEU B CA 1
ATOM 4560 C C . LEU B 1 205 ? 16.453 -28.672 -4.586 1 72.5 205 LEU B C 1
ATOM 4562 O O . LEU B 1 205 ? 15.844 -29.5 -5.266 1 72.5 205 LEU B O 1
ATOM 4566 N N . ASN B 1 206 ? 16.031 -28.188 -3.469 1 77.81 206 ASN B N 1
ATOM 4567 C CA . ASN B 1 206 ? 14.641 -28.391 -3.096 1 77.81 206 ASN B CA 1
ATOM 4568 C C . ASN B 1 206 ? 13.789 -27.172 -3.441 1 77.81 206 ASN B C 1
ATOM 4570 O O . ASN B 1 206 ? 14.281 -26.203 -4.035 1 77.81 206 ASN B O 1
ATOM 4574 N N . LYS B 1 207 ? 12.562 -27.312 -3.189 1 81.88 207 LYS B N 1
ATOM 4575 C CA . LYS B 1 207 ? 11.594 -26.297 -3.58 1 81.88 207 LYS B CA 1
ATOM 4576 C C . LYS B 1 207 ? 11.922 -24.938 -2.945 1 81.88 207 LYS B C 1
ATOM 4578 O O . LYS B 1 207 ? 11.781 -23.906 -3.584 1 81.88 207 LYS B O 1
ATOM 4583 N N . SER B 1 208 ? 12.383 -24.953 -1.805 1 82.06 208 SER B N 1
ATOM 4584 C CA . SER B 1 208 ? 12.703 -23.719 -1.095 1 82.06 208 SER B CA 1
ATOM 4585 C C . SER B 1 208 ? 13.859 -23 -1.76 1 82.06 208 SER B C 1
ATOM 4587 O O . SER B 1 208 ? 13.812 -21.766 -1.931 1 82.06 208 SER B O 1
ATOM 4589 N N . VAL B 1 209 ? 14.875 -23.703 -2.102 1 84.44 209 VAL B N 1
ATOM 4590 C CA . VAL B 1 209 ? 16.016 -23.125 -2.785 1 84.44 209 VAL B CA 1
ATOM 4591 C C . VAL B 1 209 ? 15.602 -22.594 -4.156 1 84.44 209 VAL B C 1
ATOM 4593 O O . VAL B 1 209 ? 15.992 -21.5 -4.559 1 84.44 209 VAL B O 1
ATOM 4596 N N . GLY B 1 210 ? 14.836 -23.469 -4.871 1 90 210 GLY B N 1
ATOM 4597 C CA . GLY B 1 210 ? 14.32 -23.031 -6.16 1 90 210 GLY B CA 1
ATOM 4598 C C . GLY B 1 210 ? 13.555 -21.734 -6.094 1 90 210 GLY B C 1
ATOM 4599 O O . GLY B 1 210 ? 13.711 -20.859 -6.949 1 90 210 GLY B O 1
ATOM 4600 N N . GLU B 1 211 ? 12.703 -21.594 -5.109 1 91.31 211 GLU B N 1
ATOM 4601 C CA . GLU B 1 211 ? 11.922 -20.375 -4.914 1 91.31 211 GLU B CA 1
ATOM 4602 C C . GLU B 1 211 ? 12.828 -19.172 -4.641 1 91.31 211 GLU B C 1
ATOM 4604 O O . GLU B 1 211 ? 12.609 -18.078 -5.176 1 91.31 211 GLU B O 1
ATOM 4609 N N . THR B 1 212 ? 13.766 -19.406 -3.82 1 87.81 212 THR B N 1
ATOM 4610 C CA . THR B 1 212 ? 14.703 -18.344 -3.484 1 87.81 212 THR B CA 1
ATOM 4611 C C . THR B 1 212 ? 15.461 -17.875 -4.727 1 87.81 212 THR B C 1
ATOM 4613 O O . THR B 1 212 ? 15.594 -16.672 -4.957 1 87.81 212 THR B O 1
ATOM 4616 N N . LEU B 1 213 ? 15.961 -18.812 -5.469 1 91.06 213 LEU B N 1
ATOM 4617 C CA . LEU B 1 213 ? 16.688 -18.484 -6.691 1 91.06 213 LEU B CA 1
ATOM 4618 C C . LEU B 1 213 ? 15.797 -17.75 -7.68 1 91.06 213 LEU B C 1
ATOM 4620 O O . LEU B 1 213 ? 16.219 -16.766 -8.289 1 91.06 213 LEU B O 1
ATOM 4624 N N . LYS B 1 214 ? 14.602 -18.25 -7.828 1 95.56 214 LYS B N 1
ATOM 4625 C CA . LYS B 1 214 ? 13.625 -17.625 -8.711 1 95.56 214 LYS B CA 1
ATOM 4626 C C . LYS B 1 214 ? 13.414 -16.156 -8.352 1 95.56 214 LYS B C 1
ATOM 4628 O O . LYS B 1 214 ? 13.508 -15.281 -9.211 1 95.56 214 LYS B O 1
ATOM 4633 N N . GLU B 1 215 ? 13.172 -15.852 -7.086 1 92.31 215 GLU B N 1
ATOM 4634 C CA . GLU B 1 215 ? 12.828 -14.516 -6.617 1 92.31 215 GLU B CA 1
ATOM 4635 C C . GLU B 1 215 ? 14.023 -13.578 -6.691 1 92.31 215 GLU B C 1
ATOM 4637 O O . GLU B 1 215 ? 13.875 -12.391 -7.008 1 92.31 215 GLU B O 1
ATOM 4642 N N . LYS B 1 216 ? 15.164 -14.102 -6.512 1 88.25 216 LYS B N 1
ATOM 4643 C CA . LYS B 1 216 ? 16.344 -13.25 -6.395 1 88.25 216 LYS B CA 1
ATOM 4644 C C . LYS B 1 216 ? 17 -13.023 -7.754 1 88.25 216 LYS B C 1
ATOM 4646 O O . LYS B 1 216 ? 17.578 -11.969 -8 1 88.25 216 LYS B O 1
ATOM 4651 N N . LEU B 1 217 ? 16.875 -14.039 -8.617 1 93.25 217 LEU B N 1
ATOM 4652 C CA . LEU B 1 217 ? 17.797 -13.984 -9.75 1 93.25 217 LEU B CA 1
ATOM 4653 C C . LEU B 1 217 ? 17.031 -13.93 -11.062 1 93.25 217 LEU B C 1
ATOM 4655 O O . LEU B 1 217 ? 17.562 -13.453 -12.07 1 93.25 217 LEU B O 1
ATOM 4659 N N . CYS B 1 218 ? 15.852 -14.438 -11.133 1 96.81 218 CYS B N 1
ATOM 4660 C CA . CYS B 1 218 ? 15.18 -14.594 -12.414 1 96.81 218 CYS B CA 1
ATOM 4661 C C . CYS B 1 218 ? 14.617 -13.266 -12.906 1 96.81 218 CYS B C 1
ATOM 4663 O O . CYS B 1 218 ? 14.336 -12.375 -12.102 1 96.81 218 CYS B O 1
ATOM 4665 N N . TYR B 1 219 ? 14.438 -13.133 -14.219 1 96.19 219 TYR B N 1
ATOM 4666 C CA . TYR B 1 219 ? 13.984 -11.891 -14.836 1 96.19 219 TYR B CA 1
ATOM 4667 C C . TYR B 1 219 ? 13.375 -12.148 -16.203 1 96.19 219 TYR B C 1
ATOM 4669 O O . TYR B 1 219 ? 13.414 -13.281 -16.703 1 96.19 219 TYR B O 1
ATOM 4677 N N . VAL B 1 220 ? 12.672 -11.172 -16.719 1 96.12 220 VAL B N 1
ATOM 4678 C CA . VAL B 1 220 ? 12.078 -11.188 -18.047 1 96.12 220 VAL B CA 1
ATOM 4679 C C . VAL B 1 220 ? 12.82 -10.211 -18.953 1 96.12 220 VAL B C 1
ATOM 4681 O O . VAL B 1 220 ? 13.141 -9.094 -18.547 1 96.12 220 VAL B O 1
ATOM 4684 N N . THR B 1 221 ? 13.117 -10.617 -20.125 1 93.69 221 THR B N 1
ATOM 4685 C CA . THR B 1 221 ? 13.789 -9.742 -21.078 1 93.69 221 THR B CA 1
ATOM 4686 C C . THR B 1 221 ? 12.773 -8.984 -21.938 1 93.69 221 THR B C 1
ATOM 4688 O O . THR B 1 221 ? 11.594 -9.352 -21.969 1 93.69 221 THR B O 1
ATOM 4691 N N . LEU B 1 222 ? 13.203 -7.84 -22.578 1 89.12 222 LEU B N 1
ATOM 4692 C CA . LEU B 1 222 ? 12.336 -7.027 -23.422 1 89.12 222 LEU B CA 1
ATOM 4693 C C . LEU B 1 222 ? 12.094 -7.707 -24.766 1 89.12 222 LEU B C 1
ATOM 4695 O O . LEU B 1 222 ? 11.391 -7.164 -25.625 1 89.12 222 LEU B O 1
ATOM 4699 N N . GLY B 1 223 ? 12.328 -8.828 -25.031 1 72.31 223 GLY B N 1
ATOM 4700 C CA . GLY B 1 223 ? 12.031 -9.555 -26.266 1 72.31 223 GLY B CA 1
ATOM 4701 C C . GLY B 1 223 ? 13.25 -10.211 -26.875 1 72.31 223 GLY B C 1
ATOM 4702 O O . GLY B 1 223 ? 14.383 -9.859 -26.547 1 72.31 223 GLY B O 1
ATOM 4703 N N . ARG B 1 224 ? 13.016 -11.383 -27.438 1 58.03 224 ARG B N 1
ATOM 4704 C CA . ARG B 1 224 ? 14.031 -12.219 -28.062 1 58.03 224 ARG B CA 1
ATOM 4705 C C . ARG B 1 224 ? 14.75 -11.461 -29.188 1 58.03 224 ARG B C 1
ATOM 4707 O O . ARG B 1 224 ? 14.109 -10.891 -30.062 1 58.03 224 ARG B O 1
ATOM 4714 N N . LYS B 1 225 ? 15.812 -10.859 -28.891 1 50.72 225 LYS B N 1
ATOM 4715 C CA . LYS B 1 225 ? 16.656 -10.562 -30.047 1 50.72 225 LYS B CA 1
ATOM 4716 C C . LYS B 1 225 ? 16.766 -11.766 -30.969 1 50.72 225 LYS B C 1
ATOM 4718 O O . LYS B 1 225 ? 16.641 -12.914 -30.531 1 50.72 225 LYS B O 1
ATOM 4723 N N . LYS B 1 226 ? 16.953 -11.523 -32.406 1 48.12 226 LYS B N 1
ATOM 4724 C CA . LYS B 1 226 ? 17.219 -12.516 -33.438 1 48.12 226 LYS B CA 1
ATOM 4725 C C . LYS B 1 226 ? 18.109 -13.641 -32.906 1 48.12 226 LYS B C 1
ATOM 4727 O O . LYS B 1 226 ? 18.75 -13.492 -31.859 1 48.12 226 LYS B O 1
ATOM 4732 N N . LYS B 1 227 ? 18.594 -14.406 -34 1 45.72 227 LYS B N 1
ATOM 4733 C CA . LYS B 1 227 ? 19.359 -15.633 -34.156 1 45.72 227 LYS B CA 1
ATOM 4734 C C . LYS B 1 227 ? 20.656 -15.602 -33.344 1 45.72 227 LYS B C 1
ATOM 4736 O O . LYS B 1 227 ? 21.406 -14.625 -33.438 1 45.72 227 LYS B O 1
ATOM 4741 N N . PRO B 1 228 ? 20.641 -16.422 -32.406 1 46.19 228 PRO B N 1
ATOM 4742 C CA . PRO B 1 228 ? 21.984 -16.516 -31.797 1 46.19 228 PRO B CA 1
ATOM 4743 C C . PRO B 1 228 ? 23.094 -16.453 -32.844 1 46.19 228 PRO B C 1
ATOM 4745 O O . PRO B 1 228 ? 23.203 -17.344 -33.688 1 46.19 228 PRO B O 1
ATOM 4748 N N . ARG B 1 229 ? 23.438 -15.406 -33.281 1 45.34 229 ARG B N 1
ATOM 4749 C CA . ARG B 1 229 ? 24.578 -15.672 -34.156 1 45.34 229 ARG B CA 1
ATOM 4750 C C . ARG B 1 229 ? 25.531 -16.672 -33.531 1 45.34 229 ARG B C 1
ATOM 4752 O O . ARG B 1 229 ? 25.703 -17.781 -34.031 1 45.34 229 ARG B O 1
ATOM 4759 N N . ARG B 1 230 ? 26.812 -16.078 -33.219 1 46.12 230 ARG B N 1
ATOM 4760 C CA . ARG B 1 230 ? 28.047 -16.734 -32.844 1 46.12 230 ARG B CA 1
ATOM 4761 C C . ARG B 1 230 ? 27.969 -17.328 -31.453 1 46.12 230 ARG B C 1
ATOM 4763 O O . ARG B 1 230 ? 27.141 -16.906 -30.641 1 46.12 230 ARG B O 1
ATOM 4770 N N . ARG B 1 231 ? 28.922 -18.172 -31.109 1 47.44 231 ARG B N 1
ATOM 4771 C CA . ARG B 1 231 ? 29.281 -18.828 -29.844 1 47.44 231 ARG B CA 1
ATOM 4772 C C . ARG B 1 231 ? 29.188 -17.859 -28.672 1 47.44 231 ARG B C 1
ATOM 4774 O O . ARG B 1 231 ? 30.141 -17.109 -28.422 1 47.44 231 ARG B O 1
ATOM 4781 N N . GLN B 1 232 ? 28.188 -17.312 -28.375 1 54.31 232 GLN B N 1
ATOM 4782 C CA . GLN B 1 232 ? 28.078 -16.281 -27.328 1 54.31 232 GLN B CA 1
ATOM 4783 C C . GLN B 1 232 ? 28.562 -16.812 -25.984 1 54.31 232 GLN B C 1
ATOM 4785 O O . GLN B 1 232 ? 28.219 -17.938 -25.594 1 54.31 232 GLN B O 1
ATOM 4790 N N . LYS B 1 233 ? 29.562 -16.203 -25.406 1 58.75 233 LYS B N 1
ATOM 4791 C CA . LYS B 1 233 ? 30.203 -16.453 -24.125 1 58.75 233 LYS B CA 1
ATOM 4792 C C . LYS B 1 233 ? 29.156 -16.609 -23.016 1 58.75 233 LYS B C 1
ATOM 4794 O O . LYS B 1 233 ? 28.25 -15.781 -22.875 1 58.75 233 LYS B O 1
ATOM 4799 N N . LYS B 1 234 ? 29.094 -17.953 -22.5 1 73.25 234 LYS B N 1
ATOM 4800 C CA . LYS B 1 234 ? 28.266 -18.297 -21.344 1 73.25 234 LYS B CA 1
ATOM 4801 C C . LYS B 1 234 ? 28.484 -17.344 -20.188 1 73.25 234 LYS B C 1
ATOM 4803 O O . LYS B 1 234 ? 29.609 -17.188 -19.703 1 73.25 234 LYS B O 1
ATOM 4808 N N . VAL B 1 235 ? 27.453 -16.453 -19.984 1 78.31 235 VAL B N 1
ATOM 4809 C CA . VAL B 1 235 ? 27.531 -15.578 -18.828 1 78.31 235 VAL B CA 1
ATOM 4810 C C . VAL B 1 235 ? 26.984 -16.312 -17.594 1 78.31 235 VAL B C 1
ATOM 4812 O O . VAL B 1 235 ? 25.859 -16.828 -17.625 1 78.31 235 VAL B O 1
ATOM 4815 N N . LEU B 1 236 ? 27.844 -16.422 -16.625 1 85.38 236 LEU B N 1
ATOM 4816 C CA . LEU B 1 236 ? 27.484 -17.141 -15.414 1 85.38 236 LEU B CA 1
ATOM 4817 C C . LEU B 1 236 ? 27.234 -16.172 -14.258 1 85.38 236 LEU B C 1
ATOM 4819 O O . LEU B 1 236 ? 27.969 -15.195 -14.094 1 85.38 236 LEU B O 1
ATOM 4823 N N . THR B 1 237 ? 26.078 -16.438 -13.586 1 88.31 237 THR B N 1
ATOM 4824 C CA . THR B 1 237 ? 25.766 -15.711 -12.359 1 88.31 237 THR B CA 1
ATOM 4825 C C . THR B 1 237 ? 26.141 -16.531 -11.133 1 88.31 237 THR B C 1
ATOM 4827 O O . THR B 1 237 ? 25.75 -17.703 -11.016 1 88.31 237 THR B O 1
ATOM 4830 N N . LYS B 1 238 ? 26.922 -15.93 -10.375 1 87.62 238 LYS B N 1
ATOM 4831 C CA . LYS B 1 238 ? 27.359 -16.578 -9.133 1 87.62 238 LYS B CA 1
ATOM 4832 C C . LYS B 1 238 ? 26.359 -16.328 -8.008 1 87.62 238 LYS B C 1
ATOM 4834 O O . LYS B 1 238 ? 25.875 -15.203 -7.828 1 87.62 238 LYS B O 1
ATOM 4839 N N . TYR B 1 239 ? 25.969 -17.469 -7.305 1 86.62 239 TYR B N 1
ATOM 4840 C CA . TYR B 1 239 ? 25.062 -17.328 -6.176 1 86.62 239 TYR B CA 1
ATOM 4841 C C . TYR B 1 239 ? 25.469 -18.219 -5.02 1 86.62 239 TYR B C 1
ATOM 4843 O O . TYR B 1 239 ? 25.781 -19.406 -5.219 1 86.62 239 TYR B O 1
ATOM 4851 N N . ARG B 1 240 ? 25.5 -17.562 -3.879 1 83.69 240 ARG B N 1
ATOM 4852 C CA . ARG B 1 240 ? 25.844 -18.312 -2.678 1 83.69 240 ARG B CA 1
ATOM 4853 C C . ARG B 1 240 ? 24.609 -18.844 -1.975 1 83.69 240 ARG B C 1
ATOM 4855 O O . ARG B 1 240 ? 23.75 -18.062 -1.562 1 83.69 240 ARG B O 1
ATOM 4862 N N . LEU B 1 241 ? 24.609 -20.109 -1.774 1 78.44 241 LEU B N 1
ATOM 4863 C CA . LEU B 1 241 ? 23.469 -20.766 -1.12 1 78.44 241 LEU B CA 1
ATOM 4864 C C . LEU B 1 241 ? 23.531 -20.562 0.391 1 78.44 241 LEU B C 1
ATOM 4866 O O . LEU B 1 241 ? 24.594 -20.219 0.934 1 78.44 241 LEU B O 1
ATOM 4870 N N . PRO B 1 242 ? 22.406 -20.734 1.027 1 71.12 242 PRO B N 1
ATOM 4871 C CA . PRO B 1 242 ? 22.375 -20.578 2.482 1 71.12 242 PRO B CA 1
ATOM 4872 C C . PRO B 1 242 ? 23.391 -21.469 3.199 1 71.12 242 PRO B C 1
ATOM 4874 O O . PRO B 1 242 ? 23.875 -21.125 4.277 1 71.12 242 PRO B O 1
ATOM 4877 N N . ASP B 1 243 ? 23.703 -22.594 2.658 1 72.31 243 ASP B N 1
ATOM 4878 C CA . ASP B 1 243 ? 24.656 -23.516 3.281 1 72.31 243 ASP B CA 1
ATOM 4879 C C . ASP B 1 243 ? 26.094 -23.109 2.996 1 72.31 243 ASP B C 1
ATOM 4881 O O . ASP B 1 243 ? 27.031 -23.797 3.422 1 72.31 243 ASP B O 1
ATOM 4885 N N . GLY B 1 244 ? 26.234 -22.031 2.254 1 76.75 244 GLY B N 1
ATOM 4886 C CA . GLY B 1 244 ? 27.562 -21.5 2.012 1 76.75 244 GLY B CA 1
ATOM 4887 C C . GLY B 1 244 ? 28.125 -21.906 0.66 1 76.75 244 GLY B C 1
ATOM 4888 O O . GLY B 1 244 ? 29.078 -21.281 0.165 1 76.75 244 GLY B O 1
ATOM 4889 N N . ASN B 1 245 ? 27.609 -22.875 0.057 1 78.81 245 ASN B N 1
ATOM 4890 C CA . ASN B 1 245 ? 28.078 -23.297 -1.256 1 78.81 245 ASN B CA 1
ATOM 4891 C C . ASN B 1 245 ? 27.734 -22.281 -2.338 1 78.81 245 ASN B C 1
ATOM 4893 O O . ASN B 1 245 ? 26.703 -21.609 -2.26 1 78.81 245 ASN B O 1
ATOM 4897 N N . VAL B 1 246 ? 28.625 -22.219 -3.287 1 83.88 246 VAL B N 1
ATOM 4898 C CA . VAL B 1 246 ? 28.438 -21.281 -4.391 1 83.88 246 VAL B CA 1
ATOM 4899 C C . VAL B 1 246 ? 28.047 -22.047 -5.652 1 83.88 246 VAL B C 1
ATOM 4901 O O . VAL B 1 246 ? 28.656 -23.062 -5.984 1 83.88 246 VAL B O 1
ATOM 4904 N N . ILE B 1 247 ? 27.062 -21.609 -6.266 1 83.38 247 ILE B N 1
ATOM 4905 C CA . ILE B 1 247 ? 26.656 -22.203 -7.535 1 83.38 247 ILE B CA 1
ATOM 4906 C C . ILE B 1 247 ? 26.766 -21.172 -8.656 1 83.38 247 ILE B C 1
ATOM 4908 O O . ILE B 1 247 ? 26.703 -19.969 -8.398 1 83.38 247 ILE B O 1
ATOM 4912 N N . TYR B 1 248 ? 27.031 -21.719 -9.805 1 86.31 248 TYR B N 1
ATOM 4913 C CA . TYR B 1 248 ? 27.094 -20.891 -11.008 1 86.31 248 TYR B CA 1
ATOM 4914 C C . TYR B 1 248 ? 25.953 -21.234 -11.969 1 86.31 248 TYR B C 1
ATOM 4916 O O . TYR B 1 248 ? 25.797 -22.391 -12.367 1 86.31 248 TYR B O 1
ATOM 4924 N N . ILE B 1 249 ? 25.172 -20.25 -12.234 1 89.94 249 ILE B N 1
ATOM 4925 C CA . ILE B 1 249 ? 23.984 -20.469 -13.055 1 89.94 249 ILE B CA 1
ATOM 4926 C C . ILE B 1 249 ? 24.125 -19.703 -14.375 1 89.94 249 ILE B C 1
ATOM 4928 O O . ILE B 1 249 ? 24.406 -18.516 -14.367 1 89.94 249 ILE B O 1
ATOM 4932 N N . GLU B 1 250 ? 23.938 -20.422 -15.461 1 90.12 250 GLU B N 1
ATOM 4933 C CA . GLU B 1 250 ? 23.906 -19.75 -16.766 1 90.12 250 GLU B CA 1
ATOM 4934 C C . GLU B 1 250 ? 22.766 -18.75 -16.844 1 90.12 250 GLU B C 1
ATOM 4936 O O . GLU B 1 250 ? 21.641 -19.047 -16.422 1 90.12 250 GLU B O 1
ATOM 4941 N N . ASP B 1 251 ? 23 -17.625 -17.438 1 89.31 251 ASP B N 1
ATOM 4942 C CA . ASP B 1 251 ? 22.047 -16.516 -17.5 1 89.31 251 ASP B CA 1
ATOM 4943 C C . ASP B 1 251 ? 20.766 -16.922 -18.219 1 89.31 251 ASP B C 1
ATOM 4945 O O . ASP B 1 251 ? 19.672 -16.5 -17.859 1 89.31 251 ASP B O 1
ATOM 4949 N N . ARG B 1 252 ? 20.969 -17.719 -19.234 1 88.38 252 ARG B N 1
ATOM 4950 C CA . ARG B 1 252 ? 19.812 -18.125 -20.016 1 88.38 252 ARG B CA 1
ATOM 4951 C C . ARG B 1 252 ? 18.812 -18.875 -19.141 1 88.38 252 ARG B C 1
ATOM 4953 O O . ARG B 1 252 ? 17.594 -18.812 -19.375 1 88.38 252 ARG B O 1
ATOM 4960 N N . LEU B 1 253 ? 19.281 -19.547 -18.078 1 90.5 253 LEU B N 1
ATOM 4961 C CA . LEU B 1 253 ? 18.422 -20.312 -17.188 1 90.5 253 LEU B CA 1
ATOM 4962 C C . LEU B 1 253 ? 17.641 -19.406 -16.266 1 90.5 253 LEU B C 1
ATOM 4964 O O . LEU B 1 253 ? 16.641 -19.812 -15.688 1 90.5 253 LEU B O 1
ATOM 4968 N N . LEU B 1 254 ? 18.078 -18.172 -16.156 1 93.56 254 LEU B N 1
ATOM 4969 C CA . LEU B 1 254 ? 17.453 -17.219 -15.258 1 93.56 254 LEU B CA 1
ATOM 4970 C C . LEU B 1 254 ? 16.297 -16.5 -15.953 1 93.56 254 LEU B C 1
ATOM 4972 O O . LEU B 1 254 ? 15.578 -15.703 -15.328 1 93.56 254 LEU B O 1
ATOM 4976 N N . GLN B 1 255 ? 16.062 -16.875 -17.203 1 95.19 255 GLN B N 1
ATOM 4977 C CA . GLN B 1 255 ? 14.977 -16.266 -17.984 1 95.19 255 GLN B CA 1
ATOM 4978 C C . GLN B 1 255 ? 13.75 -17.156 -18.016 1 95.19 255 GLN B C 1
ATOM 4980 O O . GLN B 1 255 ? 12.867 -16.984 -18.859 1 95.19 255 GLN B O 1
ATOM 4985 N N . VAL B 1 256 ? 13.656 -18.047 -17.062 1 96.31 256 VAL B N 1
ATOM 4986 C CA . VAL B 1 256 ? 12.594 -19.047 -16.984 1 96.31 256 VAL B CA 1
ATOM 4987 C C . VAL B 1 256 ? 11.234 -18.359 -16.906 1 96.31 256 VAL B C 1
ATOM 4989 O O . VAL B 1 256 ? 10.242 -18.859 -17.438 1 96.31 256 VAL B O 1
ATOM 4992 N N . PRO B 1 257 ? 11.078 -17.125 -16.359 1 97.5 257 PRO B N 1
ATOM 4993 C CA . PRO B 1 257 ? 9.773 -16.469 -16.297 1 97.5 257 PRO B CA 1
ATOM 4994 C C . PRO B 1 257 ? 9.219 -16.125 -17.688 1 97.5 257 PRO B C 1
ATOM 4996 O O . PRO B 1 257 ? 8.047 -15.75 -17.812 1 97.5 257 PRO B O 1
ATOM 4999 N N . GLU B 1 258 ? 10.016 -16.328 -18.734 1 96.75 258 GLU B N 1
ATOM 5000 C CA . GLU B 1 258 ? 9.555 -16.125 -20.109 1 96.75 258 GLU B CA 1
ATOM 5001 C C . GLU B 1 258 ? 8.328 -16.969 -20.406 1 96.75 258 GLU B C 1
ATOM 5003 O O . GLU B 1 258 ? 7.535 -16.641 -21.297 1 96.75 258 GLU B O 1
ATOM 5008 N N . VAL B 1 259 ? 8.195 -18.016 -19.672 1 96.69 259 VAL B N 1
ATOM 5009 C CA . VAL B 1 259 ? 7.074 -18.938 -19.875 1 96.69 259 VAL B CA 1
ATOM 5010 C C . VAL B 1 259 ? 5.762 -18.188 -19.641 1 96.69 259 VAL B C 1
ATOM 5012 O O . VAL B 1 259 ? 4.715 -18.594 -20.172 1 96.69 259 VAL B O 1
ATOM 5015 N N . LEU B 1 260 ? 5.723 -17.109 -18.859 1 97.81 260 LEU B N 1
ATOM 5016 C CA . LEU B 1 260 ? 4.523 -16.312 -18.625 1 97.81 260 LEU B CA 1
ATOM 5017 C C . LEU B 1 260 ? 4.086 -15.602 -19.906 1 97.81 260 LEU B C 1
ATOM 5019 O O . LEU B 1 260 ? 2.891 -15.375 -20.109 1 97.81 260 LEU B O 1
ATOM 5023 N N . PHE B 1 261 ? 5.047 -15.25 -20.703 1 97.56 261 PHE B N 1
ATOM 5024 C CA . PHE B 1 261 ? 4.766 -14.523 -21.938 1 97.56 261 PHE B CA 1
ATOM 5025 C C . PHE B 1 261 ? 4.613 -15.484 -23.109 1 97.56 261 PHE B C 1
ATOM 5027 O O . PHE B 1 261 ? 3.895 -15.195 -24.078 1 97.56 261 PHE B O 1
ATOM 5034 N N . THR B 1 262 ? 5.352 -16.562 -23.016 1 96.12 262 THR B N 1
ATOM 5035 C CA . THR B 1 262 ? 5.328 -17.594 -24.062 1 96.12 262 THR B CA 1
ATOM 5036 C C . THR B 1 262 ? 5.102 -18.969 -23.453 1 96.12 262 THR B C 1
ATOM 5038 O O . THR B 1 262 ? 6.004 -19.812 -23.453 1 96.12 262 THR B O 1
ATOM 5041 N N . PRO B 1 263 ? 3.887 -19.25 -23.062 1 96.06 263 PRO B N 1
ATOM 5042 C CA . PRO B 1 263 ? 3.594 -20.516 -22.391 1 96.06 263 PRO B CA 1
ATOM 5043 C C . PRO B 1 263 ? 3.848 -21.734 -23.266 1 96.06 263 PRO B C 1
ATOM 5045 O O . PRO B 1 263 ? 4 -22.844 -22.766 1 96.06 263 PRO B O 1
ATOM 5048 N N . ALA B 1 264 ? 3.951 -21.547 -24.531 1 93.75 264 ALA B N 1
ATOM 5049 C CA . ALA B 1 264 ? 4.223 -22.641 -25.484 1 93.75 264 ALA B CA 1
ATOM 5050 C C . ALA B 1 264 ? 5.527 -23.344 -25.141 1 93.75 264 ALA B C 1
ATOM 5052 O O . ALA B 1 264 ? 5.715 -24.516 -25.484 1 93.75 264 ALA B O 1
ATOM 5053 N N . ILE B 1 265 ? 6.449 -22.609 -24.484 1 91.5 265 ILE B N 1
ATOM 5054 C CA . ILE B 1 265 ? 7.703 -23.188 -24.016 1 91.5 265 ILE B CA 1
ATOM 5055 C C . ILE B 1 265 ? 7.414 -24.422 -23.156 1 91.5 265 ILE B C 1
ATOM 5057 O O . ILE B 1 265 ? 8.172 -25.391 -23.172 1 91.5 265 ILE B O 1
ATOM 5061 N N . LEU B 1 266 ? 6.309 -24.438 -22.422 1 92.38 266 LEU B N 1
ATOM 5062 C CA . LEU B 1 266 ? 5.906 -25.562 -21.578 1 92.38 266 LEU B CA 1
ATOM 5063 C C . LEU B 1 266 ? 4.797 -26.359 -22.25 1 92.38 266 LEU B C 1
ATOM 5065 O O . LEU B 1 266 ? 4.055 -27.078 -21.562 1 92.38 266 LEU B O 1
ATOM 5069 N N . ASP B 1 267 ? 4.59 -26.156 -23.5 1 92.69 267 ASP B N 1
ATOM 5070 C CA . ASP B 1 267 ? 3.586 -26.859 -24.281 1 92.69 267 ASP B CA 1
ATOM 5071 C C . ASP B 1 267 ? 2.176 -26.516 -23.812 1 92.69 267 ASP B C 1
ATOM 5073 O O . ASP B 1 267 ? 1.294 -27.375 -23.781 1 92.69 267 ASP B O 1
ATOM 5077 N N . ILE B 1 268 ? 2.059 -25.328 -23.312 1 92.38 268 ILE B N 1
ATOM 5078 C CA . ILE B 1 268 ? 0.752 -24.812 -22.906 1 92.38 268 ILE B CA 1
ATOM 5079 C C . ILE B 1 268 ? 0.213 -23.875 -24 1 92.38 268 ILE B C 1
ATOM 5081 O O . ILE B 1 268 ? 0.93 -23 -24.5 1 92.38 268 ILE B O 1
ATOM 5085 N N . GLN B 1 269 ? -1.037 -24.078 -24.375 1 91.19 269 GLN B N 1
ATOM 5086 C CA . GLN B 1 269 ? -1.604 -23.359 -25.516 1 91.19 269 GLN B CA 1
ATOM 5087 C C . GLN B 1 269 ? -2.268 -22.062 -25.094 1 91.19 269 GLN B C 1
ATOM 5089 O O . GLN B 1 269 ? -2.551 -21.188 -25.922 1 91.19 269 GLN B O 1
ATOM 5094 N N . ASP B 1 270 ? -2.432 -21.797 -23.828 1 92.25 270 ASP B N 1
ATOM 5095 C CA . ASP B 1 270 ? -3.041 -20.562 -23.328 1 92.25 270 ASP B CA 1
ATOM 5096 C C . ASP B 1 270 ? -2.232 -19.344 -23.75 1 92.25 270 ASP B C 1
ATOM 5098 O O . ASP B 1 270 ? -1.027 -19.438 -23.984 1 92.25 270 ASP B O 1
ATOM 5102 N N . PRO B 1 271 ? -2.938 -18.266 -23.938 1 95.31 271 PRO B N 1
ATOM 5103 C CA . PRO B 1 271 ? -2.203 -17.047 -24.266 1 95.31 271 PRO B CA 1
ATOM 5104 C C . PRO B 1 271 ? -1.289 -16.578 -23.141 1 95.31 271 PRO B C 1
ATOM 5106 O O . PRO B 1 271 ? -1.618 -16.766 -21.969 1 95.31 271 PRO B O 1
ATOM 5109 N N . GLY B 1 272 ? -0.151 -15.977 -23.531 1 96.94 272 GLY B N 1
ATOM 5110 C CA . GLY B 1 272 ? 0.732 -15.359 -22.547 1 96.94 272 GLY B CA 1
ATOM 5111 C C . GLY B 1 272 ? 0.193 -14.055 -22 1 96.94 272 GLY B C 1
ATOM 5112 O O . GLY B 1 272 ? -0.882 -13.602 -22.391 1 96.94 272 GLY B O 1
ATOM 5113 N N . LEU B 1 273 ? 0.923 -13.445 -21.141 1 98.31 273 LEU B N 1
ATOM 5114 C CA . LEU B 1 273 ? 0.479 -12.297 -20.359 1 98.31 273 LEU B CA 1
ATOM 5115 C C . LEU B 1 273 ? -0.013 -11.18 -21.281 1 98.31 273 LEU B C 1
ATOM 5117 O O . LEU B 1 273 ? -1.112 -10.656 -21.078 1 98.31 273 LEU B O 1
ATOM 5121 N N . SER B 1 274 ? 0.798 -10.797 -22.312 1 98 274 SER B N 1
ATOM 5122 C CA . SER B 1 274 ? 0.455 -9.672 -23.172 1 98 274 SER B CA 1
ATOM 5123 C C . SER B 1 274 ? -0.821 -9.945 -23.953 1 98 274 SER B C 1
ATOM 5125 O O . SER B 1 274 ? -1.697 -9.086 -24.047 1 98 274 SER B O 1
ATOM 5127 N N . LYS B 1 275 ? -0.875 -11.125 -24.453 1 97.38 275 LYS B N 1
ATOM 5128 C CA . LYS B 1 275 ? -2.055 -11.516 -25.219 1 97.38 275 LYS B CA 1
ATOM 5129 C C . LYS B 1 275 ? -3.283 -11.625 -24.328 1 97.38 275 LYS B C 1
ATOM 5131 O O . LYS B 1 275 ? -4.391 -11.281 -24.734 1 97.38 275 LYS B O 1
ATOM 5136 N N . MET B 1 276 ? -3.084 -12.117 -23.125 1 98.25 276 MET B N 1
ATOM 5137 C CA . MET B 1 276 ? -4.184 -12.219 -22.172 1 98.25 276 MET B CA 1
ATOM 5138 C C . MET B 1 276 ? -4.797 -10.844 -21.906 1 98.25 276 MET B C 1
ATOM 5140 O O . MET B 1 276 ? -6.016 -10.688 -21.953 1 98.25 276 MET B O 1
ATOM 5144 N N . VAL B 1 277 ? -3.938 -9.898 -21.578 1 98.69 277 VAL B N 1
ATOM 5145 C CA . VAL B 1 277 ? -4.387 -8.547 -21.266 1 98.69 277 VAL B CA 1
ATOM 5146 C C . VAL B 1 277 ? -5.098 -7.945 -22.469 1 98.69 277 VAL B C 1
ATOM 5148 O O . VAL B 1 277 ? -6.219 -7.445 -22.359 1 98.69 277 VAL B O 1
ATOM 5151 N N . PHE B 1 278 ? -4.496 -8.086 -23.656 1 98.44 278 PHE B N 1
ATOM 5152 C CA . PHE B 1 278 ? -5.039 -7.527 -24.875 1 98.44 278 PHE B CA 1
ATOM 5153 C C . PHE B 1 278 ? -6.398 -8.133 -25.203 1 98.44 278 PHE B C 1
ATOM 5155 O O . PHE B 1 278 ? -7.371 -7.41 -25.422 1 98.44 278 PHE B O 1
ATOM 5162 N N . ASN B 1 279 ? -6.457 -9.438 -25.156 1 97.94 279 ASN B N 1
ATOM 5163 C CA . ASN B 1 279 ? -7.691 -10.141 -25.484 1 97.94 279 ASN B CA 1
ATOM 5164 C C . ASN B 1 279 ? -8.805 -9.812 -24.484 1 97.94 279 ASN B C 1
ATOM 5166 O O . ASN B 1 279 ? -9.953 -9.617 -24.875 1 97.94 279 ASN B O 1
ATOM 5170 N N . SER B 1 280 ? -8.492 -9.75 -23.203 1 98.62 280 SER B N 1
ATOM 5171 C CA . SER B 1 280 ? -9.477 -9.445 -22.188 1 98.62 280 SER B CA 1
ATOM 5172 C C . SER B 1 280 ? -10.086 -8.062 -22.391 1 98.62 280 SER B C 1
ATOM 5174 O O . SER B 1 280 ? -11.297 -7.887 -22.25 1 98.62 280 SER B O 1
ATOM 5176 N N . ILE B 1 281 ? -9.258 -7.125 -22.703 1 98.62 281 ILE B N 1
ATOM 5177 C CA . ILE B 1 281 ? -9.742 -5.762 -22.891 1 98.62 281 ILE B CA 1
ATOM 5178 C C . ILE B 1 281 ? -10.617 -5.695 -24.141 1 98.62 281 ILE B C 1
ATOM 5180 O O . ILE B 1 281 ? -11.688 -5.082 -24.125 1 98.62 281 ILE B O 1
ATOM 5184 N N . LEU B 1 282 ? -10.273 -6.398 -25.234 1 97.88 282 LEU B N 1
ATOM 5185 C CA . LEU B 1 282 ? -11.016 -6.348 -26.5 1 97.88 282 LEU B CA 1
ATOM 5186 C C . LEU B 1 282 ? -12.375 -7.023 -26.359 1 97.88 282 LEU B C 1
ATOM 5188 O O . LEU B 1 282 ? -13.297 -6.73 -27.109 1 97.88 282 LEU B O 1
ATOM 5192 N N . LYS B 1 283 ? -12.516 -7.926 -25.438 1 98.19 283 LYS B N 1
ATOM 5193 C CA . LYS B 1 283 ? -13.781 -8.617 -25.203 1 98.19 283 LYS B CA 1
ATOM 5194 C C . LYS B 1 283 ? -14.773 -7.707 -24.469 1 98.19 283 LYS B C 1
ATOM 5196 O O . LYS B 1 283 ? -15.969 -8 -24.422 1 98.19 283 LYS B O 1
ATOM 5201 N N . CYS B 1 284 ? -14.266 -6.629 -23.875 1 98.25 284 CYS B N 1
ATOM 5202 C CA . CYS B 1 284 ? -15.133 -5.688 -23.172 1 98.25 284 CYS B CA 1
ATOM 5203 C C . CYS B 1 284 ? -15.789 -4.715 -24.141 1 98.25 284 CYS B C 1
ATOM 5205 O O . CYS B 1 284 ? -15.398 -4.652 -25.312 1 98.25 284 CYS B O 1
ATOM 5207 N N . ASP B 1 285 ? -16.844 -3.982 -23.703 1 97.06 285 ASP B N 1
ATOM 5208 C CA . ASP B 1 285 ? -17.5 -2.961 -24.516 1 97.06 285 ASP B CA 1
ATOM 5209 C C . ASP B 1 285 ? -16.5 -1.9 -24.969 1 97.06 285 ASP B C 1
ATOM 5211 O O . ASP B 1 285 ? -15.625 -1.492 -24.219 1 97.06 285 ASP B O 1
ATOM 5215 N N . THR B 1 286 ? -16.672 -1.408 -26.125 1 96 286 THR B N 1
ATOM 5216 C CA . THR B 1 286 ? -15.75 -0.464 -26.75 1 96 286 THR B CA 1
ATOM 5217 C C . THR B 1 286 ? -15.609 0.8 -25.906 1 96 286 THR B C 1
ATOM 5219 O O . THR B 1 286 ? -14.531 1.391 -25.844 1 96 286 THR B O 1
ATOM 5222 N N . ASP B 1 287 ? -16.641 1.119 -25.266 1 95.25 287 ASP B N 1
ATOM 5223 C CA . ASP B 1 287 ? -16.672 2.391 -24.547 1 95.25 287 ASP B CA 1
ATOM 5224 C C . ASP B 1 287 ? -15.789 2.352 -23.312 1 95.25 287 ASP B C 1
ATOM 5226 O O . ASP B 1 287 ? -15.391 3.396 -22.797 1 95.25 287 ASP B O 1
ATOM 5230 N N . ILE B 1 288 ? -15.445 1.129 -22.875 1 96.44 288 ILE B N 1
ATOM 5231 C CA . ILE B 1 288 ? -14.68 1.101 -21.641 1 96.44 288 ILE B CA 1
ATOM 5232 C C . ILE B 1 288 ? -13.242 0.66 -21.922 1 96.44 288 ILE B C 1
ATOM 5234 O O . ILE B 1 288 ? -12.383 0.704 -21.047 1 96.44 288 ILE B O 1
ATOM 5238 N N . GLN B 1 289 ? -12.945 0.289 -23.141 1 97.5 289 GLN B N 1
ATOM 5239 C CA . GLN B 1 289 ? -11.648 -0.271 -23.484 1 97.5 289 GLN B CA 1
ATOM 5240 C C . GLN B 1 289 ? -10.531 0.735 -23.234 1 97.5 289 GLN B C 1
ATOM 5242 O O . GLN B 1 289 ? -9.469 0.375 -22.719 1 97.5 289 GLN B O 1
ATOM 5247 N N . LYS B 1 290 ? -10.742 1.936 -23.531 1 94.56 290 LYS B N 1
ATOM 5248 C CA . LYS B 1 290 ? -9.742 2.973 -23.312 1 94.56 290 LYS B CA 1
ATOM 5249 C C . LYS B 1 290 ? -9.391 3.102 -21.844 1 94.56 290 LYS B C 1
ATOM 5251 O O . LYS B 1 290 ? -8.219 3.207 -21.484 1 94.56 290 LYS B O 1
ATOM 5256 N N . SER B 1 291 ? -10.414 3.016 -21 1 94.69 291 SER B N 1
ATOM 5257 C CA . SER B 1 291 ? -10.211 3.109 -19.562 1 94.69 291 SER B CA 1
ATOM 5258 C C . SER B 1 291 ? -9.422 1.916 -19.031 1 94.69 291 SER B C 1
ATOM 5260 O O . SER B 1 291 ? -8.617 2.057 -18.109 1 94.69 291 SER B O 1
ATOM 5262 N N . LEU B 1 292 ? -9.641 0.824 -19.672 1 98 292 LEU B N 1
ATOM 5263 C CA . LEU B 1 292 ? -8.953 -0.386 -19.234 1 98 292 LEU B CA 1
ATOM 5264 C C . LEU B 1 292 ? -7.488 -0.358 -19.641 1 98 292 LEU B C 1
ATOM 5266 O O . LEU B 1 292 ? -6.602 -0.633 -18.828 1 98 292 LEU B O 1
ATOM 5270 N N . PHE B 1 293 ? -7.207 0.1 -20.844 1 97.06 293 PHE B N 1
ATOM 5271 C CA . PHE B 1 293 ? -5.828 0.239 -21.297 1 97.06 293 PHE B CA 1
ATOM 5272 C C . PHE B 1 293 ? -5.094 1.288 -20.469 1 97.06 293 PHE B C 1
ATOM 5274 O O . PHE B 1 293 ? -3.895 1.151 -20.219 1 97.06 293 PHE B O 1
ATOM 5281 N N . GLY B 1 294 ? -5.824 2.236 -20.078 1 94.81 294 GLY B N 1
ATOM 5282 C CA . GLY B 1 294 ? -5.234 3.342 -19.344 1 94.81 294 GLY B CA 1
ATOM 5283 C C . GLY B 1 294 ? -5.074 3.055 -17.859 1 94.81 294 GLY B C 1
ATOM 5284 O O . GLY B 1 294 ? -4.656 3.926 -17.094 1 94.81 294 GLY B O 1
ATOM 5285 N N . ASN B 1 295 ? -5.438 1.828 -17.422 1 96 295 ASN B N 1
ATOM 5286 C CA . ASN B 1 295 ? -5.371 1.486 -16 1 96 295 ASN B CA 1
ATOM 5287 C C . ASN B 1 295 ? -5.188 -0.014 -15.797 1 96 295 ASN B C 1
ATOM 5289 O O . ASN B 1 295 ? -6.07 -0.684 -15.266 1 96 295 ASN B O 1
ATOM 5293 N N . ILE B 1 296 ? -3.994 -0.47 -16.141 1 98.12 296 ILE B N 1
ATOM 5294 C CA . ILE B 1 296 ? -3.635 -1.87 -15.938 1 98.12 296 ILE B CA 1
ATOM 5295 C C . ILE B 1 296 ? -2.846 -2.018 -14.641 1 98.12 296 ILE B C 1
ATOM 5297 O O . ILE B 1 296 ? -1.766 -1.441 -14.492 1 98.12 296 ILE B O 1
ATOM 5301 N N . VAL B 1 297 ? -3.377 -2.836 -13.75 1 97.94 297 VAL B N 1
ATOM 5302 C CA . VAL B 1 297 ? -2.771 -2.986 -12.438 1 97.94 297 VAL B CA 1
ATOM 5303 C C . VAL B 1 297 ? -2.18 -4.387 -12.297 1 97.94 297 VAL B C 1
ATOM 5305 O O . VAL B 1 297 ? -2.863 -5.383 -12.539 1 97.94 297 VAL B O 1
ATOM 5308 N N . LEU B 1 298 ? -0.889 -4.41 -11.93 1 98.19 298 LEU B N 1
ATOM 5309 C CA . LEU B 1 298 ? -0.233 -5.691 -11.672 1 98.19 298 LEU B CA 1
ATOM 5310 C C . LEU B 1 298 ? -0.389 -6.105 -10.219 1 98.19 298 LEU B C 1
ATOM 5312 O O . LEU B 1 298 ? -0.262 -5.273 -9.312 1 98.19 298 LEU B O 1
ATOM 5316 N N . SER B 1 299 ? -0.684 -7.371 -10.016 1 97.44 299 SER B N 1
ATOM 5317 C CA . SER B 1 299 ? -0.824 -7.941 -8.68 1 97.44 299 SER B CA 1
ATOM 5318 C C . SER B 1 299 ? -0.262 -9.359 -8.633 1 97.44 299 SER B C 1
ATOM 5320 O O . SER B 1 299 ? -0.182 -10.039 -9.656 1 97.44 299 SER B O 1
ATOM 5322 N N . GLY B 1 300 ? 0.231 -9.766 -7.406 1 96.56 300 GLY B N 1
ATOM 5323 C CA . GLY B 1 300 ? 0.783 -11.102 -7.234 1 96.56 300 GLY B CA 1
ATOM 5324 C C . GLY B 1 300 ? 2.301 -11.125 -7.242 1 96.56 300 GLY B C 1
ATOM 5325 O O . GLY B 1 300 ? 2.936 -10.32 -7.93 1 96.56 300 GLY B O 1
ATOM 5326 N N . GLY B 1 301 ? 2.814 -12.102 -6.68 1 95.94 301 GLY B N 1
ATOM 5327 C CA . GLY B 1 301 ? 4.254 -12.18 -6.496 1 95.94 301 GLY B CA 1
ATOM 5328 C C . GLY B 1 301 ? 5.012 -12.422 -7.789 1 95.94 301 GLY B C 1
ATOM 5329 O O . GLY B 1 301 ? 6.141 -11.953 -7.949 1 95.94 301 GLY B O 1
ATOM 5330 N N . SER B 1 302 ? 4.352 -13.086 -8.688 1 97.5 302 SER B N 1
ATOM 5331 C CA . SER B 1 302 ? 5.039 -13.438 -9.93 1 97.5 302 SER B CA 1
ATOM 5332 C C . SER B 1 302 ? 5.031 -12.266 -10.914 1 97.5 302 SER B C 1
ATOM 5334 O O . SER B 1 302 ? 5.562 -12.375 -12.016 1 97.5 302 SER B O 1
ATOM 5336 N N . THR B 1 303 ? 4.48 -11.156 -10.555 1 97.88 303 THR B N 1
ATOM 5337 C CA . THR B 1 303 ? 4.562 -9.945 -11.367 1 97.88 303 THR B CA 1
ATOM 5338 C C . THR B 1 303 ? 5.762 -9.094 -10.961 1 97.88 303 THR B C 1
ATOM 5340 O O . THR B 1 303 ? 6.031 -8.062 -11.57 1 97.88 303 THR B O 1
ATOM 5343 N N . LEU B 1 304 ? 6.473 -9.578 -10 1 95.56 304 LEU B N 1
ATOM 5344 C CA . LEU B 1 304 ? 7.578 -8.805 -9.445 1 95.56 304 LEU B CA 1
ATOM 5345 C C . LEU B 1 304 ? 8.867 -9.086 -10.211 1 95.56 304 LEU B C 1
ATOM 5347 O O . LEU B 1 304 ? 9.906 -8.477 -9.93 1 95.56 304 LEU B O 1
ATOM 5351 N N . PHE B 1 305 ? 8.82 -9.992 -11.133 1 96.94 305 PHE B N 1
ATOM 5352 C CA . PHE B 1 305 ? 10.031 -10.273 -11.898 1 96.94 305 PHE B CA 1
ATOM 5353 C C . PHE B 1 305 ? 10.562 -9.008 -12.555 1 96.94 305 PHE B C 1
ATOM 5355 O O . PHE B 1 305 ? 9.812 -8.258 -13.164 1 96.94 305 PHE B O 1
ATOM 5362 N N . ARG B 1 306 ? 11.867 -8.922 -12.438 1 93.75 306 ARG B N 1
ATOM 5363 C CA . ARG B 1 306 ? 12.5 -7.785 -13.102 1 93.75 306 ARG B CA 1
ATOM 5364 C C . ARG B 1 306 ? 12.258 -7.82 -14.602 1 93.75 306 ARG B C 1
ATOM 5366 O O . ARG B 1 306 ? 12.383 -8.875 -15.234 1 93.75 306 ARG B O 1
ATOM 5373 N N . GLY B 1 307 ? 11.836 -6.68 -15.133 1 95.62 307 GLY B N 1
ATOM 5374 C CA . GLY B 1 307 ? 11.656 -6.566 -16.562 1 95.62 307 GLY B CA 1
ATOM 5375 C C . GLY B 1 307 ? 10.242 -6.871 -17.016 1 95.62 307 GLY B C 1
ATOM 5376 O O . GLY B 1 307 ? 9.875 -6.582 -18.156 1 95.62 307 GLY B O 1
ATOM 5377 N N . LEU B 1 308 ? 9.438 -7.438 -16.172 1 97.44 308 LEU B N 1
ATOM 5378 C CA . LEU B 1 308 ? 8.102 -7.887 -16.562 1 97.44 308 LEU B CA 1
ATOM 5379 C C . LEU B 1 308 ? 7.238 -6.707 -16.984 1 97.44 308 LEU B C 1
ATOM 5381 O O . LEU B 1 308 ? 6.566 -6.762 -18.031 1 97.44 308 LEU B O 1
ATOM 5385 N N . THR B 1 309 ? 7.246 -5.648 -16.219 1 96.31 309 THR B N 1
ATOM 5386 C CA . THR B 1 309 ? 6.414 -4.484 -16.5 1 96.31 309 THR B CA 1
ATOM 5387 C C . THR B 1 309 ? 6.785 -3.861 -17.844 1 96.31 309 THR B C 1
ATOM 5389 O O . THR B 1 309 ? 5.906 -3.551 -18.641 1 96.31 309 THR B O 1
ATOM 5392 N N . GLU B 1 310 ? 8.07 -3.711 -18.078 1 95 310 GLU B N 1
ATOM 5393 C CA . GLU B 1 310 ? 8.57 -3.121 -19.312 1 95 310 GLU B CA 1
ATOM 5394 C C . GLU B 1 310 ? 8.219 -3.988 -20.516 1 95 310 GLU B C 1
ATOM 5396 O O . GLU B 1 310 ? 7.812 -3.475 -21.562 1 95 310 GLU B O 1
ATOM 5401 N N . ARG B 1 311 ? 8.406 -5.254 -20.328 1 97.38 311 ARG B N 1
ATOM 5402 C CA . ARG B 1 311 ? 8.078 -6.195 -21.391 1 97.38 311 ARG B CA 1
ATOM 5403 C C . ARG B 1 311 ? 6.598 -6.129 -21.75 1 97.38 311 ARG B C 1
ATOM 5405 O O . ARG B 1 311 ? 6.23 -6.098 -22.922 1 97.38 311 ARG B O 1
ATOM 5412 N N . LEU B 1 312 ? 5.758 -6.113 -20.75 1 98.06 312 LEU B N 1
ATOM 5413 C CA . LEU B 1 312 ? 4.316 -6.043 -20.953 1 98.06 312 LEU B CA 1
ATOM 5414 C C . LEU B 1 312 ? 3.936 -4.762 -21.688 1 98.06 312 LEU B C 1
ATOM 5416 O O . LEU B 1 312 ? 3.139 -4.789 -22.625 1 98.06 312 LEU B O 1
ATOM 5420 N N . ALA B 1 313 ? 4.461 -3.66 -21.25 1 96.25 313 ALA B N 1
ATOM 5421 C CA . ALA B 1 313 ? 4.195 -2.371 -21.875 1 96.25 313 ALA B CA 1
ATOM 5422 C C . ALA B 1 313 ? 4.586 -2.395 -23.359 1 96.25 313 ALA B C 1
ATOM 5424 O O . ALA B 1 313 ? 3.809 -1.981 -24.219 1 96.25 313 ALA B O 1
ATOM 5425 N N . LYS B 1 314 ? 5.766 -2.861 -23.641 1 96.5 314 LYS B N 1
ATOM 5426 C CA . LYS B 1 314 ? 6.277 -2.934 -25 1 96.5 314 LYS B CA 1
ATOM 5427 C C . LYS B 1 314 ? 5.371 -3.791 -25.891 1 96.5 314 LYS B C 1
ATOM 5429 O O . LYS B 1 314 ? 5.012 -3.385 -27 1 96.5 314 LYS B O 1
ATOM 5434 N N . ASP B 1 315 ? 5.047 -4.973 -25.391 1 97.5 315 ASP B N 1
ATOM 5435 C CA . ASP B 1 315 ? 4.203 -5.895 -26.141 1 97.5 315 ASP B CA 1
ATOM 5436 C C . ASP B 1 315 ? 2.848 -5.266 -26.453 1 97.5 315 ASP B C 1
ATOM 5438 O O . ASP B 1 315 ? 2.344 -5.383 -27.578 1 97.5 315 ASP B O 1
ATOM 5442 N N . LEU B 1 316 ? 2.24 -4.586 -25.484 1 97.56 316 LEU B N 1
ATOM 5443 C CA . LEU B 1 316 ? 0.917 -4 -25.672 1 97.56 316 LEU B CA 1
ATOM 5444 C C . LEU B 1 316 ? 0.966 -2.838 -26.656 1 97.56 316 LEU B C 1
ATOM 5446 O O . LEU B 1 316 ? 0.047 -2.66 -27.453 1 97.56 316 LEU B O 1
ATOM 5450 N N . GLU B 1 317 ? 1.979 -2.076 -26.562 1 95.94 317 GLU B N 1
ATOM 5451 C CA . GLU B 1 317 ? 2.146 -0.974 -27.5 1 95.94 317 GLU B CA 1
ATOM 5452 C C . GLU B 1 317 ? 2.217 -1.483 -28.938 1 95.94 317 GLU B C 1
ATOM 5454 O O . GLU B 1 317 ? 1.724 -0.829 -29.859 1 95.94 317 GLU B O 1
ATOM 5459 N N . HIS B 1 318 ? 2.812 -2.584 -29.094 1 95.19 318 HIS B N 1
ATOM 5460 C CA . HIS B 1 318 ? 3.004 -3.172 -30.422 1 95.19 318 HIS B CA 1
ATOM 5461 C C . HIS B 1 318 ? 1.678 -3.639 -31.016 1 95.19 318 HIS B C 1
ATOM 5463 O O . HIS B 1 318 ? 1.503 -3.635 -32.25 1 95.19 318 HIS B O 1
ATOM 5469 N N . VAL B 1 319 ? 0.774 -4.027 -30.219 1 94.81 319 VAL B N 1
ATOM 5470 C CA . VAL B 1 319 ? -0.42 -4.68 -30.734 1 94.81 319 VAL B CA 1
ATOM 5471 C C . VAL B 1 319 ? -1.604 -3.717 -30.688 1 94.81 319 VAL B C 1
ATOM 5473 O O . VAL B 1 319 ? -2.686 -4.02 -31.188 1 94.81 319 VAL B O 1
ATOM 5476 N N . THR B 1 320 ? -1.448 -2.592 -30.016 1 94.94 320 THR B N 1
ATOM 5477 C CA . THR B 1 320 ? -2.537 -1.626 -29.922 1 94.94 320 THR B CA 1
ATOM 5478 C C . THR B 1 320 ? -2.383 -0.531 -30.984 1 94.94 320 THR B C 1
ATOM 5480 O O . THR B 1 320 ? -1.288 -0.319 -31.5 1 94.94 320 THR B O 1
ATOM 5483 N N . SER B 1 321 ? -3.508 0.156 -31.281 1 92.25 321 SER B N 1
ATOM 5484 C CA . SER B 1 321 ? -3.49 1.259 -32.219 1 92.25 321 SER B CA 1
ATOM 5485 C C . SER B 1 321 ? -2.648 2.422 -31.719 1 92.25 321 SER B C 1
ATOM 5487 O O . SER B 1 321 ? -2.584 2.666 -30.516 1 92.25 321 SER B O 1
ATOM 5489 N N . PRO B 1 322 ? -2.098 3.115 -32.75 1 89.38 322 PRO B N 1
ATOM 5490 C CA . PRO B 1 322 ? -1.341 4.297 -32.312 1 89.38 322 PRO B CA 1
ATOM 5491 C C . PRO B 1 322 ? -2.195 5.309 -31.562 1 89.38 322 PRO B C 1
ATOM 5493 O O . PRO B 1 322 ? -3.361 5.523 -31.906 1 89.38 322 PRO B O 1
ATOM 5496 N N . GLY B 1 323 ? -1.733 5.754 -30.531 1 85.75 323 GLY B N 1
ATOM 5497 C CA . GLY B 1 323 ? -2.459 6.754 -29.766 1 85.75 323 GLY B CA 1
ATOM 5498 C C . GLY B 1 323 ? -3.133 6.191 -28.531 1 85.75 323 GLY B C 1
ATOM 5499 O O . GLY B 1 323 ? -3.596 6.945 -27.672 1 85.75 323 GLY B O 1
ATOM 5500 N N . THR B 1 324 ? -3.285 4.852 -28.516 1 90.31 324 THR B N 1
ATOM 5501 C CA . THR B 1 324 ? -3.85 4.238 -27.328 1 90.31 324 THR B CA 1
ATOM 5502 C C . THR B 1 324 ? -2.951 4.484 -26.109 1 90.31 324 THR B C 1
ATOM 5504 O O . THR B 1 324 ? -1.754 4.188 -26.156 1 90.31 324 THR B O 1
ATOM 5507 N N . SER B 1 325 ? -3.521 5.094 -25.078 1 90.75 325 SER B N 1
ATOM 5508 C CA . SER B 1 325 ? -2.775 5.324 -23.844 1 90.75 325 SER B CA 1
ATOM 5509 C C . SER B 1 325 ? -2.732 4.07 -22.984 1 90.75 325 SER B C 1
ATOM 5511 O O . SER B 1 325 ? -3.775 3.543 -22.594 1 90.75 325 SER B O 1
ATOM 5513 N N . ILE B 1 326 ? -1.492 3.596 -22.828 1 94.31 326 ILE B N 1
ATOM 5514 C CA . ILE B 1 326 ? -1.293 2.418 -21.984 1 94.31 326 ILE B CA 1
ATOM 5515 C C . ILE B 1 326 ? -0.614 2.822 -20.688 1 94.31 326 ILE B C 1
ATOM 5517 O O . ILE B 1 326 ? 0.451 3.445 -20.688 1 94.31 326 ILE B O 1
ATOM 5521 N N . LYS B 1 327 ? -1.257 2.531 -19.609 1 93.56 327 LYS B N 1
ATOM 5522 C CA . LYS B 1 327 ? -0.661 2.795 -18.312 1 93.56 327 LYS B CA 1
ATOM 5523 C C . LYS B 1 327 ? -0.68 1.547 -17.438 1 93.56 327 LYS B C 1
ATOM 5525 O O . LYS B 1 327 ? -1.741 0.965 -17.203 1 93.56 327 LYS B O 1
ATOM 5530 N N . ILE B 1 328 ? 0.498 1.173 -17.031 1 95.81 328 ILE B N 1
ATOM 5531 C CA . ILE B 1 328 ? 0.652 0.016 -16.156 1 95.81 328 ILE B CA 1
ATOM 5532 C C . ILE B 1 328 ? 1.094 0.474 -14.766 1 95.81 328 ILE B C 1
ATOM 5534 O O . ILE B 1 328 ? 2.064 1.224 -14.625 1 95.81 328 ILE B O 1
ATOM 5538 N N . ILE B 1 329 ? 0.321 0.044 -13.781 1 95 329 ILE B N 1
ATOM 5539 C CA . ILE B 1 329 ? 0.624 0.364 -12.391 1 95 329 ILE B CA 1
ATOM 5540 C C . ILE B 1 329 ? 1.218 -0.86 -11.695 1 95 329 ILE B C 1
ATOM 5542 O O . ILE B 1 329 ? 0.564 -1.9 -11.594 1 95 329 ILE B O 1
ATOM 5546 N N . ALA B 1 330 ? 2.451 -0.707 -11.273 1 94.62 330 ALA B N 1
ATOM 5547 C CA . ALA B 1 330 ? 3.176 -1.777 -10.594 1 94.62 330 ALA B CA 1
ATOM 5548 C C . ALA B 1 330 ? 3.67 -1.32 -9.227 1 94.62 330 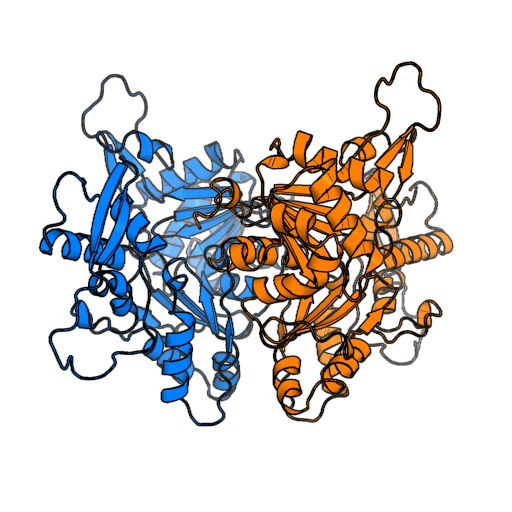ALA B C 1
ATOM 5550 O O . ALA B 1 330 ? 4.852 -1.016 -9.055 1 94.62 330 ALA B O 1
ATOM 5551 N N . SER B 1 331 ? 2.771 -1.437 -8.281 1 92.44 331 SER B N 1
ATOM 5552 C CA . SER B 1 331 ? 3.158 -1.054 -6.926 1 92.44 331 SER B CA 1
ATOM 5553 C C . SER B 1 331 ? 4.219 -1.996 -6.367 1 92.44 331 SER B C 1
ATOM 5555 O O . SER B 1 331 ? 4.176 -3.203 -6.617 1 92.44 331 SER B O 1
ATOM 5557 N N . PRO B 1 332 ? 5.137 -1.477 -5.57 1 89.31 332 PRO B N 1
ATOM 5558 C CA . PRO B 1 332 ? 6.184 -2.346 -5.031 1 89.31 332 PRO B CA 1
ATOM 5559 C C . PRO B 1 332 ? 5.641 -3.404 -4.074 1 89.31 332 PRO B C 1
ATOM 5561 O O . PRO B 1 332 ? 6.262 -4.457 -3.895 1 89.31 332 PRO B O 1
ATOM 5564 N N . HIS B 1 333 ? 4.531 -3.205 -3.504 1 88.31 333 HIS B N 1
ATOM 5565 C CA . HIS B 1 333 ? 3.973 -4.156 -2.549 1 88.31 333 HIS B CA 1
ATOM 5566 C C . HIS B 1 333 ? 2.748 -4.859 -3.125 1 88.31 333 HIS B C 1
ATOM 5568 O O . HIS B 1 333 ? 1.812 -5.188 -2.393 1 88.31 333 HIS B O 1
ATOM 5574 N N . ARG B 1 334 ? 2.84 -5.086 -4.363 1 94.31 334 ARG B N 1
ATOM 5575 C CA . ARG B 1 334 ? 1.683 -5.605 -5.086 1 94.31 334 ARG B CA 1
ATOM 5576 C C . ARG B 1 334 ? 1.426 -7.066 -4.73 1 94.31 334 ARG B C 1
ATOM 5578 O O . ARG B 1 334 ? 0.377 -7.617 -5.066 1 94.31 334 ARG B O 1
ATOM 5585 N N . CYS B 1 335 ? 2.314 -7.688 -4.02 1 93.88 335 CYS B N 1
ATOM 5586 C CA . CYS B 1 335 ? 2.053 -9.031 -3.512 1 93.88 335 CYS B CA 1
ATOM 5587 C C . CYS B 1 335 ? 1.012 -9 -2.4 1 93.88 335 CYS B C 1
ATOM 5589 O O . CYS B 1 335 ? 0.43 -10.031 -2.061 1 93.88 335 CYS B O 1
ATOM 5591 N N . PHE B 1 336 ? 0.716 -7.801 -1.849 1 94.62 336 PHE B N 1
ATOM 5592 C CA . PHE B 1 336 ? -0.24 -7.656 -0.757 1 94.62 336 PHE B CA 1
ATOM 5593 C C . PHE B 1 336 ? -1.455 -6.852 -1.204 1 94.62 336 PHE B C 1
ATOM 5595 O O . PHE B 1 336 ? -2.377 -6.625 -0.418 1 94.62 336 PHE B O 1
ATOM 5602 N N . SER B 1 337 ? -1.501 -6.461 -2.426 1 95.31 337 SER B N 1
ATOM 5603 C CA . SER B 1 337 ? -2.516 -5.523 -2.898 1 95.31 337 SER B CA 1
ATOM 5604 C C . SER B 1 337 ? -3.922 -6.059 -2.646 1 95.31 337 SER B C 1
ATOM 5606 O O . SER B 1 337 ? -4.805 -5.316 -2.207 1 95.31 337 SER B O 1
ATOM 5608 N N . THR B 1 338 ? -4.113 -7.328 -2.885 1 97.44 338 THR B N 1
ATOM 5609 C CA . THR B 1 338 ? -5.43 -7.93 -2.691 1 97.44 338 THR B CA 1
ATOM 5610 C C . THR B 1 338 ? -5.871 -7.809 -1.235 1 97.44 338 THR B C 1
ATOM 5612 O O . THR B 1 338 ? -6.977 -7.34 -0.953 1 97.44 338 THR B O 1
ATOM 5615 N N . TRP B 1 339 ? -5.035 -8.156 -0.343 1 97.5 339 TRP B N 1
ATOM 5616 C CA . TRP B 1 339 ? -5.387 -8.094 1.071 1 97.5 339 TRP B CA 1
ATOM 5617 C C . TRP B 1 339 ? -5.602 -6.648 1.511 1 97.5 339 TRP B C 1
ATOM 5619 O O . TRP B 1 339 ? -6.562 -6.344 2.223 1 97.5 339 TRP B O 1
ATOM 5629 N N . ILE B 1 340 ? -4.742 -5.797 1.049 1 95.5 340 ILE B N 1
ATOM 5630 C CA . ILE B 1 340 ? -4.812 -4.387 1.41 1 95.5 340 ILE B CA 1
ATOM 5631 C C . ILE B 1 340 ? -6.145 -3.799 0.941 1 95.5 340 ILE B C 1
ATOM 5633 O O . ILE B 1 340 ? -6.828 -3.113 1.702 1 95.5 340 ILE B O 1
ATOM 5637 N N . GLY B 1 341 ? -6.473 -4.043 -0.266 1 96.69 341 GLY B N 1
ATOM 5638 C CA . GLY B 1 341 ? -7.746 -3.578 -0.791 1 96.69 341 GLY B CA 1
ATOM 5639 C C . GLY B 1 341 ? -8.938 -4.145 -0.049 1 96.69 341 GLY B C 1
ATOM 5640 O O . GLY B 1 341 ? -9.898 -3.426 0.236 1 96.69 341 GLY B O 1
ATOM 5641 N N . ALA B 1 342 ? -8.844 -5.398 0.296 1 97.69 342 ALA B N 1
ATOM 5642 C CA . ALA B 1 342 ? -9.93 -6.039 1.03 1 97.69 342 ALA B CA 1
ATOM 5643 C C . ALA B 1 342 ? -10.102 -5.422 2.414 1 97.69 342 ALA B C 1
ATOM 5645 O O . ALA B 1 342 ? -11.227 -5.184 2.861 1 97.69 342 ALA B O 1
ATOM 5646 N N . SER B 1 343 ? -9.008 -5.203 3.051 1 96.38 343 SER B N 1
ATOM 5647 C CA . SER B 1 343 ? -9.031 -4.555 4.359 1 96.38 343 SER B CA 1
ATOM 5648 C C . SER B 1 343 ? -9.695 -3.184 4.285 1 96.38 343 SER B C 1
ATOM 5650 O O . SER B 1 343 ? -10.562 -2.861 5.102 1 96.38 343 SER B O 1
ATOM 5652 N N . ALA B 1 344 ? -9.352 -2.434 3.33 1 93.88 344 ALA B N 1
ATOM 5653 C CA . ALA B 1 344 ? -9.922 -1.102 3.148 1 93.88 344 ALA B CA 1
ATOM 5654 C C . ALA B 1 344 ? -11.414 -1.179 2.854 1 93.88 344 ALA B C 1
ATOM 5656 O O . ALA B 1 344 ? -12.203 -0.404 3.4 1 93.88 344 ALA B O 1
ATOM 5657 N N . MET B 1 345 ? -11.781 -2.064 2.027 1 94.12 345 MET B N 1
ATOM 5658 C CA . MET B 1 345 ? -13.18 -2.246 1.657 1 94.12 345 MET B CA 1
ATOM 5659 C C . MET B 1 345 ? -14.023 -2.615 2.875 1 94.12 345 MET B C 1
ATOM 5661 O O . MET B 1 345 ? -15.172 -2.191 2.99 1 94.12 345 MET B O 1
ATOM 5665 N N . ALA B 1 346 ? -13.445 -3.342 3.771 1 96 346 ALA B N 1
ATOM 5666 C CA . ALA B 1 346 ? -14.164 -3.818 4.949 1 96 346 ALA B CA 1
ATOM 5667 C C . ALA B 1 346 ? -14.383 -2.689 5.953 1 96 346 ALA B C 1
ATOM 5669 O O . ALA B 1 346 ? -15.156 -2.836 6.898 1 96 346 ALA B O 1
ATOM 5670 N N . THR B 1 347 ? -13.75 -1.583 5.754 1 89.75 347 THR B N 1
ATOM 5671 C CA . THR B 1 347 ? -13.914 -0.452 6.66 1 89.75 347 THR B CA 1
ATOM 5672 C C . THR B 1 347 ? -14.953 0.528 6.117 1 89.75 347 THR B C 1
ATOM 5674 O O . THR B 1 347 ? -15.328 1.483 6.801 1 89.75 347 THR B O 1
ATOM 5677 N N . LEU B 1 348 ? -15.375 0.301 4.906 1 86.75 348 LEU B N 1
ATOM 5678 C CA . LEU B 1 348 ? -16.391 1.166 4.32 1 86.75 348 LEU B CA 1
ATOM 5679 C C . LEU B 1 348 ? -17.719 1.019 5.055 1 86.75 348 LEU B C 1
ATOM 5681 O O . LEU B 1 348 ? -18.031 -0.058 5.566 1 86.75 348 LEU B O 1
ATOM 5685 N N . SER B 1 349 ? -18.5 2.051 5.039 1 83.62 349 SER B N 1
ATOM 5686 C CA . SER B 1 349 ? -19.812 2.023 5.676 1 83.62 349 SER B CA 1
ATOM 5687 C C . SER B 1 349 ? -20.75 1.042 4.973 1 83.62 349 SER B C 1
ATOM 5689 O O . SER B 1 349 ? -21.656 0.476 5.598 1 83.62 349 SER B O 1
ATOM 5691 N N . SER B 1 350 ? -20.5 0.811 3.713 1 87.75 350 SER B N 1
ATOM 5692 C CA . SER B 1 350 ? -21.359 -0.061 2.914 1 87.75 350 SER B CA 1
ATOM 5693 C C . SER B 1 350 ? -21 -1.528 3.129 1 87.75 350 SER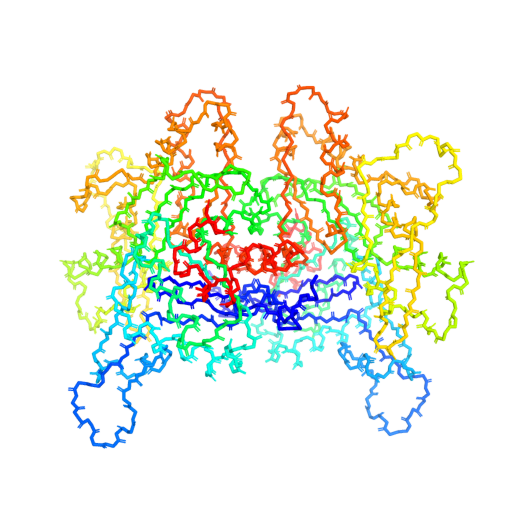 B C 1
ATOM 5695 O O . SER B 1 350 ? -21.719 -2.42 2.668 1 87.75 350 SER B O 1
ATOM 5697 N N . PHE B 1 351 ? -19.984 -1.862 3.873 1 93.06 351 PHE B N 1
ATOM 5698 C CA . PHE B 1 351 ? -19.5 -3.225 4.035 1 93.06 351 PHE B CA 1
ATOM 5699 C C . PHE B 1 351 ? -20.578 -4.125 4.629 1 93.06 351 PHE B C 1
ATOM 5701 O O . PHE B 1 351 ? -20.812 -5.23 4.137 1 93.06 351 PHE B O 1
ATOM 5708 N N . GLN B 1 352 ? -21.219 -3.676 5.586 1 89.19 352 GLN B N 1
ATOM 5709 C CA . GLN B 1 352 ? -22.219 -4.5 6.266 1 89.19 352 GLN B CA 1
ATOM 5710 C C . GLN B 1 352 ? -23.359 -4.875 5.324 1 89.19 352 GLN B C 1
ATOM 5712 O O . GLN B 1 352 ? -23.859 -5.996 5.375 1 89.19 352 GLN B O 1
ATOM 5717 N N . GLN B 1 353 ? -23.625 -3.939 4.504 1 90.12 353 GLN B N 1
ATOM 5718 C CA . GLN B 1 353 ? -24.719 -4.18 3.568 1 90.12 353 GLN B CA 1
ATOM 5719 C C . GLN B 1 353 ? -24.312 -5.188 2.498 1 90.12 353 GLN B C 1
ATOM 5721 O O . GLN B 1 353 ? -25.172 -5.879 1.937 1 90.12 353 GLN B O 1
ATOM 5726 N N . MET B 1 354 ? -23.078 -5.316 2.326 1 91.69 354 MET B N 1
ATOM 5727 C CA . MET B 1 354 ? -22.562 -6.191 1.271 1 91.69 354 MET B CA 1
ATOM 5728 C C . MET B 1 354 ? -22.406 -7.621 1.78 1 91.69 354 MET B C 1
ATOM 5730 O O . MET B 1 354 ? -22.312 -8.555 0.987 1 91.69 354 MET B O 1
ATOM 5734 N N . CYS B 1 355 ? -22.5 -7.844 3.025 1 95.88 355 CYS B N 1
ATOM 5735 C CA . CYS B 1 355 ? -22.203 -9.141 3.629 1 95.88 355 CYS B CA 1
ATOM 5736 C C . CYS B 1 355 ? -23.453 -10.023 3.635 1 95.88 355 CYS B C 1
ATOM 5738 O O . CYS B 1 355 ? -24.578 -9.523 3.676 1 95.88 355 CYS B O 1
ATOM 5740 N N . VAL B 1 356 ? -23.234 -11.312 3.516 1 97.25 356 VAL B N 1
ATOM 5741 C CA . VAL B 1 356 ? -24.219 -12.312 3.883 1 97.25 356 VAL B CA 1
ATOM 5742 C C . VAL B 1 356 ? -24.188 -12.555 5.391 1 97.25 356 VAL B C 1
ATOM 5744 O O . VAL B 1 356 ? -23.141 -12.898 5.941 1 97.25 356 VAL B O 1
ATOM 5747 N N . THR B 1 357 ? -25.297 -12.359 6.031 1 96.5 357 THR B N 1
ATOM 5748 C CA . THR B 1 357 ? -25.359 -12.602 7.469 1 96.5 357 THR B CA 1
ATOM 5749 C C . THR B 1 357 ? -25.688 -14.062 7.762 1 96.5 357 THR B C 1
ATOM 5751 O O . THR B 1 357 ? -26.219 -14.766 6.898 1 96.5 357 THR B O 1
ATOM 5754 N N . SER B 1 358 ? -25.359 -14.461 9 1 96.81 358 SER B N 1
ATOM 5755 C CA . SER B 1 358 ? -25.703 -15.812 9.43 1 96.81 358 SER B CA 1
ATOM 5756 C C . SER B 1 358 ? -27.219 -16.047 9.32 1 96.81 358 SER B C 1
ATOM 5758 O O . SER B 1 358 ? -27.641 -17.141 8.938 1 96.81 358 SER B O 1
ATOM 5760 N N . ALA B 1 359 ? -28 -15.07 9.594 1 95.94 359 ALA B N 1
ATOM 5761 C CA . ALA B 1 359 ? -29.453 -15.172 9.492 1 95.94 359 ALA B CA 1
ATOM 5762 C C . ALA B 1 359 ? -29.891 -15.391 8.047 1 95.94 359 ALA B C 1
ATOM 5764 O O . ALA B 1 359 ? -30.75 -16.234 7.773 1 95.94 359 ALA B O 1
ATOM 5765 N N . GLU B 1 360 ? -29.312 -14.641 7.215 1 96.19 360 GLU B N 1
ATOM 5766 C CA . GLU B 1 360 ? -29.625 -14.797 5.801 1 96.19 360 GLU B CA 1
ATOM 5767 C C . GLU B 1 360 ? -29.234 -16.172 5.285 1 96.19 360 GLU B C 1
ATOM 5769 O O . GLU B 1 360 ? -29.953 -16.781 4.504 1 96.19 360 GLU B O 1
ATOM 5774 N N . PHE B 1 361 ? -28.094 -16.656 5.688 1 97 361 PHE B N 1
ATOM 5775 C CA . PHE B 1 361 ? -27.625 -17.984 5.293 1 97 361 PHE B CA 1
ATOM 5776 C C . PHE B 1 361 ? -28.578 -19.062 5.77 1 97 361 PHE B C 1
ATOM 5778 O O . PHE B 1 361 ? -28.859 -20.016 5.039 1 97 361 PHE B O 1
ATOM 5785 N N . LYS B 1 362 ? -29.047 -18.938 6.957 1 96.88 362 LYS B N 1
ATOM 5786 C CA . LYS B 1 362 ? -29.984 -19.922 7.508 1 96.88 362 LYS B CA 1
ATOM 5787 C C . LYS B 1 362 ? -31.312 -19.891 6.75 1 96.88 362 LYS B C 1
ATOM 5789 O O . LYS B 1 362 ? -31.922 -20.938 6.52 1 96.88 362 LYS B O 1
ATOM 5794 N N . GLU B 1 363 ? -31.656 -18.734 6.367 1 96.5 363 GLU B N 1
ATOM 5795 C CA . GLU B 1 363 ? -32.938 -18.547 5.711 1 96.5 363 GLU B CA 1
ATOM 5796 C C . GLU B 1 363 ? -32.875 -19 4.254 1 96.5 363 GLU B C 1
ATOM 5798 O O . GLU B 1 363 ? -33.812 -19.641 3.764 1 96.5 363 GLU B O 1
ATOM 5803 N N . PHE B 1 364 ? -31.844 -18.703 3.523 1 96.06 364 PHE B N 1
ATOM 5804 C CA . PHE B 1 364 ? -31.859 -18.859 2.074 1 96.06 364 PHE B CA 1
ATOM 5805 C C . PHE B 1 364 ? -30.891 -19.953 1.635 1 96.06 364 PHE B C 1
ATOM 5807 O O . PHE B 1 364 ? -30.891 -20.359 0.469 1 96.06 364 PHE B O 1
ATOM 5814 N N . GLY B 1 365 ? -30.078 -20.422 2.518 1 94.69 365 GLY B N 1
ATOM 5815 C CA . GLY B 1 365 ? -29.109 -21.438 2.17 1 94.69 365 GLY B CA 1
ATOM 5816 C C . GLY B 1 365 ? -27.844 -20.875 1.57 1 94.69 365 GLY B C 1
ATOM 5817 O O . GLY B 1 365 ? -27.672 -19.656 1.508 1 94.69 365 GLY B O 1
ATOM 5818 N N . SER B 1 366 ? -26.969 -21.688 1.084 1 92.38 366 SER B N 1
ATOM 5819 C CA . SER B 1 366 ? -25.625 -21.312 0.652 1 92.38 366 SER B CA 1
ATOM 5820 C C . SER B 1 366 ? -25.672 -20.516 -0.647 1 92.38 366 SER B C 1
ATOM 5822 O O . SER B 1 366 ? -24.781 -19.719 -0.92 1 92.38 366 SER B O 1
ATOM 5824 N N . SER B 1 367 ? -26.719 -20.625 -1.4 1 92.5 367 SER B N 1
ATOM 5825 C CA . SER B 1 367 ? -26.812 -19.969 -2.697 1 92.5 367 SER B CA 1
ATOM 5826 C C . SER B 1 367 ? -26.938 -18.453 -2.535 1 92.5 367 SER B C 1
ATOM 5828 O O . SER B 1 367 ? -26.781 -17.703 -3.502 1 92.5 367 SER B O 1
ATOM 5830 N N . VAL B 1 368 ? -27.141 -18.016 -1.273 1 95 368 VAL B N 1
ATOM 5831 C CA . VAL B 1 368 ? -27.328 -16.594 -1 1 95 368 VAL B CA 1
ATOM 5832 C C . VAL B 1 368 ? -26.047 -15.828 -1.311 1 95 368 VAL B C 1
ATOM 5834 O O . VAL B 1 368 ? -26.094 -14.633 -1.625 1 95 368 VAL B O 1
ATOM 5837 N N . VAL B 1 369 ? -24.922 -16.531 -1.306 1 94.38 369 VAL B N 1
ATOM 5838 C CA . VAL B 1 369 ? -23.625 -15.883 -1.542 1 94.38 369 VAL B CA 1
ATOM 5839 C C . VAL B 1 369 ? -23.578 -15.344 -2.971 1 94.38 369 VAL B C 1
ATOM 5841 O O . VAL B 1 369 ? -22.984 -14.297 -3.223 1 94.38 369 VAL B O 1
ATOM 5844 N N . HIS B 1 370 ? -24.266 -16 -3.904 1 93.06 370 HIS B N 1
ATOM 5845 C CA . HIS B 1 370 ? -24.25 -15.602 -5.309 1 93.06 370 HIS B CA 1
ATOM 5846 C C . HIS B 1 370 ? -25.031 -14.32 -5.531 1 93.06 370 HIS B C 1
ATOM 5848 O O . HIS B 1 370 ? -24.703 -13.523 -6.406 1 93.06 370 HIS B O 1
ATOM 5854 N N . ARG B 1 371 ? -25.984 -14.047 -4.727 1 88.5 371 ARG B N 1
ATOM 5855 C CA . ARG B 1 371 ? -26.859 -12.883 -4.863 1 88.5 371 ARG B CA 1
ATOM 5856 C C . ARG B 1 371 ? -26.234 -11.656 -4.211 1 88.5 371 ARG B C 1
ATOM 5858 O O . ARG B 1 371 ? -26.312 -10.547 -4.746 1 88.5 371 ARG B O 1
ATOM 5865 N N . LYS B 1 372 ? -25.562 -11.852 -3.15 1 88.25 372 LYS B N 1
ATOM 5866 C CA . LYS B 1 372 ? -25.125 -10.719 -2.34 1 88.25 372 LYS B CA 1
ATOM 5867 C C . LYS B 1 372 ? -23.688 -10.32 -2.676 1 88.25 372 LYS B C 1
ATOM 5869 O O . LYS B 1 372 ? -23.328 -9.148 -2.588 1 88.25 372 LYS B O 1
ATOM 5874 N N . CYS B 1 373 ? -22.953 -11.273 -3.1 1 85.88 373 CYS B N 1
ATOM 5875 C CA . CYS B 1 373 ? -21.531 -10.984 -3.268 1 85.88 373 CYS B CA 1
ATOM 5876 C C . CYS B 1 373 ? -21.172 -10.828 -4.742 1 85.88 373 CYS B C 1
ATOM 5878 O O . CYS B 1 373 ? -20.094 -10.336 -5.078 1 85.88 373 CYS B O 1
ATOM 5880 N N . PHE B 1 374 ? -22.141 -11.234 -5.637 1 84.88 374 PHE B N 1
ATOM 5881 C CA . PHE B 1 374 ? -21.812 -11.188 -7.059 1 84.88 374 PHE B CA 1
ATOM 5882 C C . PHE B 1 374 ? -23.031 -10.758 -7.875 1 84.88 374 PHE B C 1
ATOM 5884 O O . PHE B 1 374 ? -22.906 -9.984 -8.828 1 84.88 374 PHE B O 1
#

pLDDT: mean 90.17, std 12.12, range [28.02, 98.81]

Solvent-accessible surface area (backbone atoms only — not comparable to full-atom values): 39115 Å² total; per-residue (Å²): 128,80,71,57,73,46,72,70,41,67,28,36,32,39,35,67,37,27,46,42,30,36,31,35,46,31,86,43,78,54,65,75,43,74,36,48,33,42,35,25,32,65,70,59,90,52,83,80,54,85,62,78,59,34,54,36,73,56,29,72,79,42,50,90,56,34,44,79,39,57,23,29,51,59,46,39,79,75,34,65,72,53,42,50,52,51,52,50,42,46,33,57,67,70,68,60,48,62,45,54,51,27,22,34,40,35,42,40,48,79,90,59,55,68,64,57,53,28,50,52,47,44,44,41,43,68,73,45,36,23,46,26,42,29,57,38,52,39,54,52,24,29,40,34,34,60,29,38,45,54,20,24,28,41,33,21,27,40,31,33,21,37,26,41,40,27,57,80,64,36,73,42,75,90,24,48,34,69,26,93,55,23,37,50,52,42,29,52,50,41,44,52,54,39,47,74,72,61,62,49,83,86,54,80,82,42,70,67,54,27,44,50,48,45,73,73,62,29,28,32,69,83,60,86,68,79,72,79,74,70,91,68,80,84,51,68,44,78,45,71,44,95,89,63,51,72,45,76,40,52,53,78,64,30,37,51,57,41,40,52,57,41,24,54,81,74,75,36,87,51,60,15,54,47,53,29,48,52,52,25,44,67,65,43,61,76,89,50,32,62,55,29,41,48,29,29,35,46,27,25,60,54,55,64,38,47,43,39,66,61,27,41,52,53,51,44,58,70,75,44,64,90,84,66,58,74,34,69,32,50,32,81,61,18,65,44,23,35,52,35,12,44,16,53,51,60,66,40,87,62,34,69,76,40,33,46,37,45,66,53,37,72,72,62,36,53,68,47,54,58,71,55,46,101,130,79,72,56,73,47,72,70,41,68,29,37,32,38,34,69,39,27,48,41,30,36,30,35,46,32,87,46,78,55,65,75,43,75,37,48,33,42,35,25,32,64,70,59,90,52,84,79,57,84,62,78,59,34,54,37,74,57,28,71,78,43,50,90,56,33,44,78,42,58,24,29,50,61,45,38,79,74,34,65,73,54,41,52,52,52,51,49,42,45,33,57,67,70,66,61,49,63,44,53,51,26,23,34,39,33,40,39,48,80,89,60,56,69,66,58,53,28,50,52,48,45,45,41,43,67,73,45,35,24,46,26,41,29,57,38,52,40,54,50,23,30,41,34,34,60,29,38,45,54,20,23,27,40,34,20,26,41,32,34,20,37,26,40,39,27,57,80,62,37,73,41,75,93,23,49,34,70,27,94,53,24,37,51,53,41,28,53,50,42,46,51,53,38,45,74,71,61,61,50,84,87,55,81,82,40,71,67,53,29,46,50,46,45,73,74,63,29,30,34,68,84,60,84,70,80,71,79,77,70,93,67,79,84,52,68,44,78,44,71,43,94,90,63,52,72,46,77,40,54,52,77,62,31,38,50,58,42,39,52,58,42,23,54,81,75,73,35,85,52,59,15,53,46,54,30,49,52,52,25,44,66,63,42,61,75,88,48,32,61,55,29,42,48,29,29,34,47,26,27,60,55,54,64,37,48,44,40,64,60,27,42,52,53,51,44,58,72,74,44,62,91,84,67,58,75,34,71,33,51,32,80,61,19,66,43,23,37,52,35,11,43,16,53,50,60,67,39,86,63,33,71,76,40,33,46,36,43,66,53,38,72,72,61,35,50,67,48,54,58,72,55,47,100

Sequence (748 aa):
MSIPDELERPAVIIDNGSGLCKVGLCIHVVPRHVFDSVVGHPKFNIPSSRKKYFVGQEVQYKREVLYLHYPVERGIITRWDDMEKLWKHLFQRLLRVKSSDQPVLMTEPSLNPREVREKTAEILFETFRVPALHLCNHAVPALYACGSITGLVLDSGEGVTCAVPIYEGYSLPHSISKLSVAGRDITENLILLLLAEGCTYPCILNKSVGETLKEKLCYVTLGRKKKPRRRQKKVLTKYRLPDGNVIYIEDRLLQVPEVLFTPAILDIQDPGLSKMVFNSILKCDTDIQKSLFGNIVLSGGSTLFRGLTERLAKDLEHVTSPGTSIKIIASPHRCFSTWIGASAMATLSSFQQMCVTSAEFKEFGSSVVHRKCFMSIPDELERPAVIIDNGSGLCKVGLCIHVVPRHVFDSVVGHPKFNIPSSRKKYFVGQEVQYKREVLYLHYPVERGIITRWDDMEKLWKHLFQRLLRVKSSDQPVLMTEPSLNPREVREKTAEILFETFRVPALHLCNHAVPALYACGSITGLVLDSGEGVTCAVPIYEGYSLPHSISKLSVAGRDITENLILLLLAEGCTYPCILNKSVGETLKEKLCYVTLGRKKKPRRRQKKVLTKYRLPDGNVIYIEDRLLQVPEVLFTPAILDIQDPGLSKMVFNSILKCDTDIQKSLFGNIVLSGGSTLFRGLTERLAKDLEHVTSPGTSIKIIASPHRCFSTWIGASAMATLSSFQQMCVTSAEFKEFGSSVVHRKCF

InterPro domains:
  IPR004000 Actin family [PF00022] (8-374)
  IPR004000 Actin family [PR00190] (30-39)
  IPR004000 Actin family [PR00190] (50-61)
  IPR004000 Actin family [PR00190] (62-84)
  IPR004000 Actin family [PR00190] (116-129)
  IPR004000 Actin family [PR00190] (141-160)
  IPR004000 Actin family [PR00190] (235-251)
  IPR004000 Actin family [PTHR11937] (12-368)
  IPR004000 Actin family [SM00268] (9-374)
  IPR043129 ATPase, nucleotide binding domain [SSF53067] (8-154)
  IPR043129 ATPase, nucleotide binding domain [SSF53067] (147-374)

Secondary structure (DSSP, 8-state):
----GGGGSPPEEEEE-SSEEEEEETTSSS-SEEEES-EEEESS--TT---S-EETHHHHHTGGGEEEE-SEETTEE--HHHHHHHHHHIIIIIS---GGG--EEEEE-TT--HHHHHHHHHIIIIIS--SEEEEEETHHHHHHHTT-SSEEEEEE-SS-EEEEEEETTEE-GGG-EEES--HHHHHHHHHHHHHHTTTTSS----HHHHHHHHHHH-B--SS--S---S-----EEEEE-TTS-EEEEEGGGGGGGGGGT-GGGGT--S--HHHHHHHHHHTS-HHHHHHHHT-EEEESGGG-SBTHHHHHHHHHHHHSPTT----EE--TTTTSHHHHHHHHHTTSTTHHHHSEEHHHHHHH-TTHHHHHH-/----GGGGSPPEEEEE-SSEEEEEETTSSS-SEEEES-EEEESS--TT---S-EETHHHHHTGGGEEEE-SEETTEE--HHHHHHHHHHIIIIIS---GGG--EEEEE-TT--HHHHHHHHHIIIIIS--SEEEEEETHHHHHHHTT-SSEEEEEE-SS-EEEEEEETTEE-GGG-EEES--HHHHHHHHHHHHHHTTTTSS----HHHHHHHHHHH-B--SS--S---S-----EEEEE-TTS-EEEEEGGGGGGGGGGT-GGGGT--S--HHHHHHHHHHTS-HHHHHHHHT-EEEESGGG-SBTHHHHHHHHHHHHSPTT----EE--TTTTSHHHHHHHHHTTSTTHHHHSEEHHHHHHH-TTHHHHHH-

Radius of gyration: 27.22 Å; Cα contacts (8 Å, |Δi|>4): 1520; chains: 2; bounding box: 71×77×76 Å

Foldseek 3Di:
DPPPPLLVDFAWEWEDDQFWIFIDTLVDLFGPDIFGQKKWAFPDPPVPDPDGIDGTPRCVVVVVRTDIDGQAALQAGDNVVSVLVHVVCCCCPVHNHQQLSHEYEYEGEAPYDLVRLLVVVCCSCPVSVHFWYAYAHLQLLLLVLVPDQFAWEFEAAQAWTKIWGGDNSRTDNVLIFIDRDHNVNLLVQLLVVCVVVVVPPPDPSDSVQSSVCLLPQAAADLDDDDDPDDPPPFDWDWDADPVGDIDTDTNVSSPSLCCQQVVCVVPDPGHHDLVSLVRSLVVDDPVCSLVHQQHYEYAYSSCQHHPNQVNSVSSNCVVDDPPRHGDYDYDPVRPRSSSSSSSNCCPDPCNVVLIDGSVNCVVPNSSVNVVRND/DPPPPLLVDFAWEWEDDQFWIFIDTLVDLFGPDIFGQKKWAFPDPPVPDPDGIDGTPRCVVVVVGTDIDGQAALQAGDNVVSVLVHVCCCCCPVHNHQQLSHEYEYEGEAPYDPVRLLVVVCCSCPVSNHFWYAYAHLQLLLLVLVPDQFAWEFEAAQAWTKIWGGDNSRTDNVLIFIDRDHNVNLLVQLLVVCVVVVVPPPDPSDSVVSSVCLLPQAAADLDDDDDPDDPPPFDWDWDADPVGDIDTDGNVSSPSLCCQCVVCVVPGPGHHDLVSLVRSLVVDDPVCSLVHQQHYEYAYSSCQHHPNQVNSVSSNCVVDDPPRHGDYDYDPVRPRSSSSSSSNCCPDPCNVVLIDGSVNCVVPNSSVNVVRND